Protein 5NFG (pdb70)

Solvent-accessible surface area: 27415 Å² total; per-residue (Å²): 228,79,41,11,30,1,35,7,83,7,68,24,28,146,24,38,16,8,29,5,94,0,3,0,6,53,96,90,31,91,4,24,0,14,2,15,0,28,26,2,9,4,2,0,0,0,42,104,0,109,110,10,106,0,0,88,109,20,67,82,0,44,12,73,90,10,99,61,67,147,53,84,41,78,110,12,71,32,133,48,76,150,23,24,0,50,3,35,7,0,57,2,20,0,45,0,6,67,4,50,0,94,101,2,39,0,0,0,0,46,81,11,31,48,128,77,8,50,163,20,91,25,14,0,7,0,1,1,2,1,53,82,52,2,49,42,128,12,64,2,2,3,37,15,0,55,118,49,52,52,25,58,94,35,13,0,1,3,24,3,10,63,69,82,135,96,183,110,7,4,17,0,1,4,9,10,36,5,8,47,23,21,82,28,92,14,28,73,12,92,23,59,59,99,0,61,2,0,0,122,2,22,22,0,35,28,33,127,143,40,9,47,87,1,62,84,34,4,1,0,12,0,17,4,30,44,20,55,0,9,0,2,60,48,0,2,63,64,1,30,136,55,16,32,20,185,228,53,38,57,28,40,130,27,40,113,105,18,32,55,0,2,0,31,0,42,113,105,85,2,71,0,47,10,147,60,0,12,34,113,87,22,155,56,160,104,20,54,0,28,3,0,1,54,53,77,100,80,144,12,116,71,15,29,7,0,24,0,0,1,4,0,0,4,24,22,3,0,1,0,8,48,54,141,58,63,0,0,0,1,72,23,84,253,130,40,9,32,1,35,8,84,7,68,22,22,152,26,37,18,11,31,5,96,3,5,0,5,51,95,92,33,98,2,12,0,15,4,16,0,29,27,4,11,4,2,0,0,0,44,106,0,108,109,9,105,0,0,90,111,19,68,78,0,49,14,76,91,9,100,61,67,146,54,82,44,76,114,15,72,36,146,45,76,136,22,25,1,48,3,37,7,0,56,1,17,0,59,0,6,94,7,86,0,92,103,2,41,0,0,0,0,46,79,8,17,54,124,72,7,58,174,22,90,22,15,0,8,0,1,2,2,1,52,84,53,2,50,43,127,12,65,2,2,3,36,15,0,54,121,50,52,41,24,58,86,35,11,0,2,3,24,4,9,65,71,78,133,99,181,109,9,3,16,0,2,5,9,5,34,6,6,48,24,18,53,37,91,13,28,70,10,94,22,60,61,97,0,62,2,0,0,118,1,22,23,0,40,7,28,135,135,67,7,44,90,0,70,82,31,4,1,0,15,0,19,7,31,42,23,58,0,6,0,2,60,49,0,2,65,63,2,28,135,44,18,26,28,226,136,50,67,32,36,145,28,44,110,105,19,35,53,0,1,0,33,0,42,113,108,86,2,70,0,47,9,147,62,0,14,38,130,96,67,119,51,0,33,11,0,1,63,45,80,90,66,154,20,114,68,20,48,4,0,21,0,0,2,4,0,0,3,23,20,3,0,1,0,7,48,54,140,58,62,0,0,1,2,79,27,85

Nearest PDB structures (foldseek):
  5nfg-assembly1_A  TM=1.003E+00  e=2.102E-76  Cynara cardunculus
  1g0v-assembly1_A  TM=9.333E-01  e=1.089E-42  Saccharomyces cerevisiae
  5t4s-assembly1_A  TM=9.334E-01  e=1.712E-42  Homo sapiens
  1dp5-assembly1_A  TM=9.310E-01  e=5.303E-42  Saccharomyces cerevisiae
  5sz9-assembly2_B  TM=9.398E-01  e=3.238E-41  Homo sapiens

Structure (mmCIF, N/CA/C/O backbone):
data_5NFG
#
_entry.id   5NFG
#
_cell.length_a   52.580
_cell.length_b   143.130
_cell.length_c   64.710
_cell.angle_alpha   90.00
_cell.angle_beta   107.90
_cell.angle_gamma   90.00
#
_symmetry.space_group_name_H-M   'P 1 21 1'
#
loop_
_entity.id
_entity.type
_entity.pdbx_description
1 polymer Procardosin-B,Procardosin-B
2 branched alpha-D-mannopyranose-(1-2)-[alpha-D-mannopyranose-(1-6)]alpha-D-mannopyranose-(1-3)-beta-D-mannopyranose-(1-4)-2-acetamido-2-deoxy-beta-D-glucopyranose-(1-4)-2-acetamido-2-deoxy-beta-D-glucopyranose
3 branched alpha-D-mannopyranose-(1-6)-beta-D-mannopyranose-(1-4)-2-acetamido-2-deoxy-beta-D-glucopyranose-(1-4)-2-acetamido-2-deoxy-beta-D-glucopyranose
4 water water
#
loop_
_atom_site.group_PDB
_atom_site.id
_atom_site.type_symbol
_atom_site.label_atom_id
_atom_site.label_alt_id
_atom_site.label_comp_id
_atom_site.label_asym_id
_atom_site.label_entity_id
_atom_site.label_seq_id
_atom_site.pdbx_PDB_ins_code
_atom_site.Cartn_x
_atom_site.Cartn_y
_atom_site.Cartn_z
_atom_site.occupancy
_atom_site.B_iso_or_equiv
_atom_site.auth_seq_id
_atom_site.auth_comp_id
_atom_site.auth_asym_id
_atom_site.auth_atom_id
_atom_site.pdbx_PDB_model_num
ATOM 1 N N . ARG A 1 45 ? 7.870 32.465 41.852 1.00 76.92 45 ARG A N 1
ATOM 2 C CA . ARG A 1 45 ? 8.420 32.138 40.535 1.00 82.27 45 ARG A CA 1
ATOM 3 C C . ARG A 1 45 ? 7.752 32.947 39.421 1.00 92.17 45 ARG A C 1
ATOM 4 O O . ARG A 1 45 ? 6.520 32.974 39.299 1.00 88.99 45 ARG A O 1
ATOM 12 N N . ASP A 1 46 ? 8.590 33.593 38.604 1.00 103.08 46 ASP A N 1
ATOM 13 C CA . ASP A 1 46 ? 8.145 34.511 37.552 1.00 106.38 46 ASP A CA 1
ATOM 14 C C . ASP A 1 46 ? 8.880 34.164 36.262 1.00 109.38 46 ASP A C 1
ATOM 15 O O . ASP A 1 46 ? 10.050 34.518 36.083 1.00 107.18 46 ASP A O 1
ATOM 20 N N . SER A 1 47 ? 8.173 33.488 35.369 1.00 111.90 47 SER A N 1
ATOM 21 C CA . SER A 1 47 ? 8.642 33.082 34.055 1.00 97.62 47 SER A CA 1
ATOM 22 C C . SER A 1 47 ? 7.427 32.364 33.495 1.00 83.21 47 SER A C 1
ATOM 23 O O . SER A 1 47 ? 6.624 31.845 34.268 1.00 84.14 47 SER A O 1
ATOM 26 N N . GLY A 1 48 ? 7.257 32.339 32.183 1.00 64.39 48 GLY A N 1
ATOM 27 C CA . GLY A 1 48 ? 8.133 32.995 31.244 1.00 56.95 48 GLY A CA 1
ATOM 28 C C . GLY A 1 48 ? 7.418 32.969 29.914 1.00 46.33 48 GLY A C 1
ATOM 29 O O . GLY A 1 48 ? 8.003 32.585 28.894 1.00 43.22 48 GLY A O 1
ATOM 30 N N . SER A 1 49 ? 6.131 33.338 29.919 1.00 35.58 49 SER A N 1
ATOM 31 C CA . SER A 1 49 ? 5.369 33.221 28.683 1.00 31.32 49 SER A CA 1
ATOM 32 C C . SER A 1 49 ? 5.608 34.415 27.767 1.00 24.30 49 SER A C 1
ATOM 33 O O . SER A 1 49 ? 5.661 34.255 26.539 1.00 28.53 49 SER A O 1
ATOM 36 N N . GLY A 1 50 ? 5.722 35.621 28.332 1.00 26.45 50 GLY A N 1
ATOM 37 C CA . GLY A 1 50 ? 5.867 36.810 27.499 1.00 24.85 50 GLY A CA 1
ATOM 38 C C . GLY A 1 50 ? 4.591 37.391 26.931 1.00 26.51 50 GLY A C 1
ATOM 39 O O . GLY A 1 50 ? 4.667 38.334 26.124 1.00 27.82 50 GLY A O 1
ATOM 40 N N . ILE A 1 51 ? 3.417 36.892 27.350 1.00 18.24 51 ILE A N 1
ATOM 41 C CA . ILE A 1 51 ? 2.131 37.377 26.846 1.00 26.31 51 ILE A CA 1
ATOM 42 C C . ILE A 1 51 ? 1.621 38.575 27.670 1.00 23.16 51 ILE A C 1
ATOM 43 O O . ILE A 1 51 ? 1.684 38.578 28.902 1.00 24.96 51 ILE A O 1
ATOM 48 N N . VAL A 1 52 ? 1.093 39.590 26.994 1.00 23.27 52 VAL A N 1
ATOM 49 C CA . VAL A 1 52 ? 0.395 40.704 27.649 1.00 26.63 52 VAL A CA 1
ATOM 50 C C . VAL A 1 52 ? -0.979 40.858 27.022 1.00 21.67 52 VAL A C 1
ATOM 51 O O . VAL A 1 52 ? -1.090 41.137 25.824 1.00 25.89 52 VAL A O 1
ATOM 55 N N . ALA A 1 53 ? -2.016 40.721 27.832 1.00 18.91 53 ALA A N 1
ATOM 56 C CA . ALA A 1 53 ? -3.371 40.960 27.365 1.00 23.47 53 ALA A CA 1
ATOM 57 C C . ALA A 1 53 ? -3.595 42.465 27.304 1.00 28.98 53 ALA A C 1
ATOM 58 O O . ALA A 1 53 ? -3.231 43.184 28.241 1.00 31.82 53 ALA A O 1
ATOM 60 N N . LEU A 1 54 ? -4.164 42.945 26.199 1.00 22.32 54 LEU A N 1
ATOM 61 C CA . LEU A 1 54 ? -4.359 44.370 25.958 1.00 27.78 54 LEU A CA 1
ATOM 62 C C . LEU A 1 54 ? -5.832 44.763 26.112 1.00 35.30 54 LEU A C 1
ATOM 63 O O . LEU A 1 54 ? -6.735 44.047 25.657 1.00 30.17 54 LEU A O 1
ATOM 68 N N . THR A 1 55 ? -6.075 45.906 26.758 1.00 35.12 55 THR A N 1
ATOM 69 C CA . THR A 1 55 ? -7.420 46.456 26.869 1.00 24.52 55 THR A CA 1
ATOM 70 C C . THR A 1 55 ? -7.614 47.473 25.752 1.00 27.98 55 THR A C 1
ATOM 71 O O . THR A 1 55 ? -6.715 48.271 25.452 1.00 25.66 55 THR A O 1
ATOM 75 N N . ASN A 1 56 ? -8.786 47.435 25.135 1.00 34.84 56 ASN A N 1
ATOM 76 C CA . ASN A 1 56 ? -9.124 48.317 24.028 1.00 34.63 56 ASN A CA 1
ATOM 77 C C . ASN A 1 56 ? -10.119 49.353 24.540 1.00 38.35 56 ASN A C 1
ATOM 78 O O . ASN A 1 56 ? -11.236 49.003 24.941 1.00 40.06 56 ASN A O 1
ATOM 83 N N . ASP A 1 57 ? -9.699 50.619 24.545 1.00 41.63 57 ASP A N 1
ATOM 84 C CA . ASP A 1 57 ? -10.561 51.750 24.897 1.00 45.77 57 ASP A CA 1
ATOM 85 C C . ASP A 1 57 ? -11.030 52.439 23.618 1.00 43.20 57 ASP A C 1
ATOM 86 O O . ASP A 1 57 ? -10.276 53.195 23.002 1.00 38.68 57 ASP A O 1
ATOM 91 N N . ARG A 1 58 ? -12.292 52.183 23.256 1.00 43.43 58 ARG A N 1
ATOM 92 C CA . ARG A 1 58 ? -13.002 52.738 22.089 1.00 52.07 58 ARG A CA 1
ATOM 93 C C . ARG A 1 58 ? -12.126 52.828 20.841 1.00 50.69 58 ARG A C 1
ATOM 94 O O . ARG A 1 58 ? -12.111 53.831 20.127 1.00 56.13 58 ARG A O 1
ATOM 102 N N . ASP A 1 59 ? -11.400 51.745 20.571 1.00 52.44 59 ASP A N 1
ATOM 103 C CA . ASP A 1 59 ? -10.539 51.651 19.396 1.00 53.27 59 ASP A CA 1
ATOM 104 C C . ASP A 1 59 ? -9.476 52.743 19.322 1.00 51.29 59 ASP A C 1
ATOM 105 O O . ASP A 1 59 ? -8.710 52.782 18.354 1.00 47.96 59 ASP A O 1
ATOM 110 N N . THR A 1 60 ? -9.400 53.619 20.333 1.00 43.63 60 THR A N 1
ATOM 111 C CA . THR A 1 60 ? -8.476 54.744 20.292 1.00 40.94 60 THR A CA 1
ATOM 112 C C . THR A 1 60 ? -7.120 54.449 20.937 1.00 47.89 60 THR A C 1
ATOM 113 O O . THR A 1 60 ? -6.129 55.068 20.536 1.00 58.25 60 THR A O 1
ATOM 117 N N . ALA A 1 61 ? -7.041 53.591 21.962 1.00 44.95 61 ALA A N 1
ATOM 118 C CA . ALA A 1 61 ? -5.763 53.289 22.612 1.00 36.93 61 ALA A CA 1
ATOM 119 C C . ALA A 1 61 ? -5.784 51.884 23.204 1.00 32.20 61 ALA A C 1
ATOM 120 O O . ALA A 1 61 ? -6.818 51.414 23.678 1.00 38.13 61 ALA A O 1
ATOM 122 N N . TYR A 1 62 ? -4.633 51.224 23.202 1.00 33.04 62 TYR A N 1
ATOM 123 C CA . TYR A 1 62 ? -4.529 49.859 23.712 1.00 30.88 62 TYR A CA 1
ATOM 124 C C . TYR A 1 62 ? -3.495 49.826 24.815 1.00 30.10 62 TYR A C 1
ATOM 125 O O . TYR A 1 62 ? -2.369 50.287 24.618 1.00 38.91 62 TYR A O 1
ATOM 134 N N . TYR A 1 63 ? -3.851 49.238 25.954 1.00 26.55 63 TYR A N 1
ATOM 135 C CA . TYR A 1 63 ? -2.920 49.224 27.077 1.00 29.32 63 TYR A CA 1
ATOM 136 C C . TYR A 1 63 ? -2.981 47.901 27.839 1.00 25.22 63 TYR A C 1
ATOM 137 O O . TYR A 1 63 ? -3.939 47.134 27.721 1.00 33.04 63 TYR A O 1
ATOM 146 N N . GLY A 1 64 ? -1.903 47.625 28.597 1.00 27.94 64 GLY A N 1
ATOM 147 C CA . GLY A 1 64 ? -1.836 46.457 29.453 1.00 28.24 64 GLY A CA 1
ATOM 148 C C . GLY A 1 64 ? -1.123 46.787 30.753 1.00 32.77 64 GLY A C 1
ATOM 149 O O . GLY A 1 64 ? -0.562 47.869 30.915 1.00 40.46 64 GLY A O 1
ATOM 150 N N A GLU A 1 65 ? -1.144 45.822 31.672 0.50 30.82 65 GLU A N 1
ATOM 151 N N B GLU A 1 65 ? -1.172 45.835 31.682 0.50 30.76 65 GLU A N 1
ATOM 152 C CA A GLU A 1 65 ? -0.556 45.980 32.997 0.50 32.52 65 GLU A CA 1
ATOM 153 C CA B GLU A 1 65 ? -0.546 46.014 32.982 0.50 32.47 65 GLU A CA 1
ATOM 154 C C A GLU A 1 65 ? 0.919 45.598 33.001 0.50 37.05 65 GLU A C 1
ATOM 155 C C B GLU A 1 65 ? 0.932 45.656 32.929 0.50 37.02 65 GLU A C 1
ATOM 156 O O A GLU A 1 65 ? 1.313 44.583 32.418 0.50 40.30 65 GLU A O 1
ATOM 157 O O B GLU A 1 65 ? 1.343 44.721 32.234 0.50 40.80 65 GLU A O 1
ATOM 168 N N . ILE A 1 66 ? 1.732 46.416 33.674 1.00 34.22 66 ILE A N 1
ATOM 169 C CA . ILE A 1 66 ? 3.101 46.059 34.018 1.00 29.58 66 ILE A CA 1
ATOM 170 C C . ILE A 1 66 ? 3.233 46.270 35.524 1.00 34.37 66 ILE A C 1
ATOM 171 O O . ILE A 1 66 ? 2.435 46.978 36.149 1.00 36.28 66 ILE A O 1
ATOM 176 N N . GLY A 1 67 ? 4.234 45.621 36.108 1.00 33.04 67 GLY A N 1
ATOM 177 C CA . GLY A 1 67 ? 4.582 45.799 37.516 1.00 32.67 67 GLY A CA 1
ATOM 178 C C . GLY A 1 67 ? 5.960 46.423 37.661 1.00 33.96 67 GLY A C 1
ATOM 179 O O . GLY A 1 67 ? 6.900 46.033 36.965 1.00 38.49 67 GLY A O 1
ATOM 180 N N . ILE A 1 68 ? 6.085 47.382 38.578 1.00 36.40 68 ILE A N 1
ATOM 181 C CA . ILE A 1 68 ? 7.363 48.029 38.863 1.00 35.21 68 ILE A CA 1
ATOM 182 C C . ILE A 1 68 ? 7.663 47.862 40.343 1.00 37.84 68 ILE A C 1
ATOM 183 O O . ILE A 1 68 ? 6.776 48.057 41.183 1.00 49.35 68 ILE A O 1
ATOM 188 N N . GLY A 1 69 ? 8.907 47.503 40.659 1.00 28.73 69 GLY A N 1
ATOM 189 C CA . GLY A 1 69 ? 9.345 47.379 42.033 1.00 36.69 69 GLY A CA 1
ATOM 190 C C . GLY A 1 69 ? 9.012 46.039 42.674 1.00 41.67 69 GLY A C 1
ATOM 191 O O . GLY A 1 69 ? 8.255 45.222 42.148 1.00 40.63 69 GLY A O 1
ATOM 192 N N . THR A 1 70 ? 9.638 45.798 43.826 1.00 45.24 70 THR A N 1
ATOM 193 C CA . THR A 1 70 ? 9.228 44.692 44.684 1.00 52.42 70 THR A CA 1
ATOM 194 C C . THR A 1 70 ? 8.971 45.228 46.092 1.00 59.49 70 THR A C 1
ATOM 195 O O . THR A 1 70 ? 9.855 45.830 46.711 1.00 64.77 70 THR A O 1
ATOM 199 N N . PRO A 1 71 ? 7.736 45.029 46.591 1.00 55.13 71 PRO A N 1
ATOM 200 C CA . PRO A 1 71 ? 6.657 44.314 45.883 1.00 46.28 71 PRO A CA 1
ATOM 201 C C . PRO A 1 71 ? 6.068 45.143 44.732 1.00 50.49 71 PRO A C 1
ATOM 202 O O . PRO A 1 71 ? 6.116 46.374 44.778 1.00 50.13 71 PRO A O 1
ATOM 206 N N . PRO A 1 72 ? 5.546 44.468 43.712 1.00 49.29 72 PRO A N 1
ATOM 207 C CA . PRO A 1 72 ? 5.212 45.158 42.458 1.00 47.50 72 PRO A CA 1
ATOM 208 C C . PRO A 1 72 ? 4.137 46.230 42.616 1.00 53.77 72 PRO A C 1
ATOM 209 O O . PRO A 1 72 ? 3.175 46.091 43.380 1.00 51.51 72 PRO A O 1
ATOM 213 N N . GLN A 1 73 ? 4.327 47.320 41.883 1.00 54.16 73 GLN A N 1
ATOM 214 C CA . GLN A 1 73 ? 3.354 48.398 41.781 1.00 45.71 73 GLN A CA 1
ATOM 215 C C . GLN A 1 73 ? 2.830 48.408 40.352 1.00 36.64 73 GLN A C 1
ATOM 216 O O . GLN A 1 73 ? 3.607 48.567 39.401 1.00 28.94 73 GLN A O 1
ATOM 222 N N . ASN A 1 74 ? 1.520 48.219 40.220 1.00 33.98 74 ASN A N 1
ATOM 223 C CA . ASN A 1 74 ? 0.877 47.942 38.947 1.00 43.00 74 ASN A CA 1
ATOM 224 C C . ASN A 1 74 ? 0.462 49.235 38.262 1.00 41.76 74 ASN A C 1
ATOM 225 O O . ASN A 1 74 ? -0.071 50.147 38.906 1.00 29.68 74 ASN A O 1
ATOM 230 N N . PHE A 1 75 ? 0.690 49.291 36.945 1.00 36.96 75 PHE A N 1
ATOM 231 C CA . PHE A 1 75 ? 0.351 50.444 36.125 1.00 38.34 75 PHE A CA 1
ATOM 232 C C . PHE A 1 75 ? -0.224 49.982 34.802 1.00 42.69 75 PHE A C 1
ATOM 233 O O . PHE A 1 75 ? 0.255 48.999 34.229 1.00 42.47 75 PHE A O 1
ATOM 241 N N . ALA A 1 76 ? -1.264 50.679 34.332 1.00 31.78 76 ALA A N 1
ATOM 242 C CA . ALA A 1 76 ? -1.721 50.507 32.962 1.00 31.91 76 ALA A CA 1
ATOM 243 C C . ALA A 1 76 ? -0.862 51.356 32.030 1.00 29.39 76 ALA A C 1
ATOM 244 O O . ALA A 1 76 ? -0.707 52.560 32.238 1.00 34.88 76 ALA A O 1
ATOM 246 N N . VAL A 1 77 ? -0.348 50.740 30.981 1.00 26.89 77 VAL A N 1
ATOM 247 C CA . VAL A 1 77 ? 0.690 51.327 30.148 1.00 32.18 77 VAL A CA 1
ATOM 248 C C . VAL A 1 77 ? 0.357 50.999 28.699 1.00 31.83 77 VAL A C 1
ATOM 249 O O . VAL A 1 77 ? -0.013 49.863 28.389 1.00 27.31 77 VAL A O 1
ATOM 253 N N . ILE A 1 78 ? 0.448 51.997 27.822 1.00 31.96 78 ILE A N 1
ATOM 254 C CA . ILE A 1 78 ? 0.367 51.784 26.376 1.00 33.97 78 ILE A CA 1
ATOM 255 C C . ILE A 1 78 ? 1.705 51.241 25.885 1.00 28.92 78 ILE A C 1
ATOM 256 O O . ILE A 1 78 ? 2.766 51.744 26.275 1.00 35.74 78 ILE A O 1
ATOM 261 N N . PHE A 1 79 ? 1.666 50.208 25.044 1.00 34.45 79 PHE A N 1
ATOM 262 C CA . PHE A 1 79 ? 2.874 49.669 24.419 1.00 17.89 79 PHE A CA 1
ATOM 263 C C . PHE A 1 79 ? 3.059 50.342 23.057 1.00 19.45 79 PHE A C 1
ATOM 264 O O . PHE A 1 79 ? 2.251 50.151 22.142 1.00 24.54 79 PHE A O 1
ATOM 272 N N . ASP A 1 80 ? 4.128 51.141 22.928 1.00 22.44 80 ASP A N 1
ATOM 273 C CA . ASP A 1 80 ? 4.276 52.155 21.877 1.00 30.27 80 ASP A CA 1
ATOM 274 C C . ASP A 1 80 ? 5.570 51.937 21.093 1.00 24.60 80 ASP A C 1
ATOM 275 O O . ASP A 1 80 ? 6.662 52.204 21.602 1.00 22.90 80 ASP A O 1
ATOM 280 N N . THR A 1 81 ? 5.457 51.470 19.850 1.00 23.23 81 THR A N 1
ATOM 281 C CA . THR A 1 81 ? 6.644 51.316 19.001 1.00 28.05 81 THR A CA 1
ATOM 282 C C . THR A 1 81 ? 7.157 52.629 18.418 1.00 34.47 81 THR A C 1
ATOM 283 O O . THR A 1 81 ? 8.103 52.599 17.610 1.00 27.15 81 THR A O 1
ATOM 287 N N . GLY A 1 82 ? 6.561 53.769 18.809 1.00 28.46 82 GLY A N 1
ATOM 288 C CA . GLY A 1 82 ? 6.962 55.064 18.288 1.00 30.73 82 GLY A CA 1
ATOM 289 C C . GLY A 1 82 ? 7.920 55.828 19.185 1.00 36.13 82 GLY A C 1
ATOM 290 O O . GLY A 1 82 ? 8.605 56.748 18.727 1.00 40.13 82 GLY A O 1
ATOM 291 N N . SER A 1 83 ? 7.975 55.449 20.466 1.00 36.12 83 SER A N 1
ATOM 292 C CA . SER A 1 83 ? 8.867 56.053 21.450 1.00 38.41 83 SER A CA 1
ATOM 293 C C . SER A 1 83 ? 9.638 54.927 22.122 1.00 33.31 83 SER A C 1
ATOM 294 O O . SER A 1 83 ? 9.316 53.761 21.941 1.00 25.84 83 SER A O 1
ATOM 297 N N . SER A 1 84 ? 10.650 55.281 22.922 1.00 31.04 84 SER A N 1
ATOM 298 C CA . SER A 1 84 ? 11.581 54.299 23.457 1.00 30.04 84 SER A CA 1
ATOM 299 C C . SER A 1 84 ? 11.741 54.291 24.974 1.00 36.35 84 SER A C 1
ATOM 300 O O . SER A 1 84 ? 12.447 53.412 25.488 1.00 33.59 84 SER A O 1
ATOM 303 N N . ASP A 1 85 ? 11.131 55.225 25.704 1.00 38.88 85 ASP A N 1
ATOM 304 C CA . ASP A 1 85 ? 11.230 55.255 27.161 1.00 32.76 85 ASP A CA 1
ATOM 305 C C . ASP A 1 85 ? 10.067 54.520 27.836 1.00 23.12 85 ASP A C 1
ATOM 306 O O . ASP A 1 85 ? 8.965 54.395 27.298 1.00 26.85 85 ASP A O 1
ATOM 311 N N . LEU A 1 86 ? 10.307 54.072 29.053 1.00 22.21 86 LEU A N 1
ATOM 312 C CA . LEU A 1 86 ? 9.218 53.716 29.957 1.00 21.79 86 LEU A CA 1
ATOM 313 C C . LEU A 1 86 ? 8.963 54.856 30.942 1.00 30.50 86 LEU A C 1
ATOM 314 O O . LEU A 1 86 ? 9.896 55.289 31.619 1.00 31.68 86 LEU A O 1
ATOM 319 N N . TRP A 1 87 ? 7.704 55.315 31.064 1.00 30.48 87 TRP A N 1
ATOM 320 C CA . TRP A 1 87 ? 7.396 56.330 32.076 1.00 33.21 87 TRP A CA 1
ATOM 321 C C . TRP A 1 87 ? 6.030 56.107 32.726 1.00 34.65 87 TRP A C 1
ATOM 322 O O . TRP A 1 87 ? 5.075 55.666 32.082 1.00 31.87 87 TRP A O 1
ATOM 333 N N . VAL A 1 88 ? 5.957 56.441 34.012 1.00 33.15 88 VAL A N 1
ATOM 334 C CA . VAL A 1 88 ? 4.738 56.311 34.814 1.00 35.03 88 VAL A CA 1
ATOM 335 C C . VAL A 1 88 ? 4.664 57.466 35.806 1.00 40.01 88 VAL A C 1
ATOM 336 O O . VAL A 1 88 ? 5.667 58.130 36.088 1.00 40.65 88 VAL A O 1
ATOM 340 N N . PRO A 1 89 ? 3.472 57.726 36.346 1.00 36.35 89 PRO A N 1
ATOM 341 C CA . PRO A 1 89 ? 3.346 58.813 37.330 1.00 30.08 89 PRO A CA 1
ATOM 342 C C . PRO A 1 89 ? 4.147 58.509 38.586 1.00 40.10 89 PRO A C 1
ATOM 343 O O . PRO A 1 89 ? 4.199 57.365 39.053 1.00 39.22 89 PRO A O 1
ATOM 347 N N . SER A 1 90 ? 4.729 59.564 39.156 1.00 34.06 90 SER A N 1
ATOM 348 C CA . SER A 1 90 ? 5.578 59.497 40.334 1.00 40.22 90 SER A CA 1
ATOM 349 C C . SER A 1 90 ? 4.856 60.069 41.550 1.00 45.23 90 SER A C 1
ATOM 350 O O . SER A 1 90 ? 4.008 60.954 41.422 1.00 42.87 90 SER A O 1
ATOM 353 N N . THR A 1 91 ? 5.189 59.544 42.738 1.00 44.34 91 THR A N 1
ATOM 354 C CA . THR A 1 91 ? 4.728 60.160 43.978 1.00 48.90 91 THR A CA 1
ATOM 355 C C . THR A 1 91 ? 5.267 61.573 44.141 1.00 47.94 91 THR A C 1
ATOM 356 O O . THR A 1 91 ? 4.756 62.322 44.977 1.00 55.32 91 THR A O 1
ATOM 360 N N . LYS A 1 92 ? 6.305 61.942 43.397 1.00 45.72 92 LYS A N 1
ATOM 361 C CA . LYS A 1 92 ? 6.870 63.281 43.472 1.00 61.07 92 LYS A CA 1
ATOM 362 C C . LYS A 1 92 ? 6.196 64.272 42.519 1.00 73.59 92 LYS A C 1
ATOM 363 O O . LYS A 1 92 ? 6.720 65.375 42.322 1.00 73.55 92 LYS A O 1
ATOM 369 N N . CYS A 1 93 ? 5.049 63.914 41.932 1.00 72.08 93 CYS A N 1
ATOM 370 C CA . CYS A 1 93 ? 4.299 64.799 41.038 1.00 72.13 93 CYS A CA 1
ATOM 371 C C . CYS A 1 93 ? 3.023 65.263 41.742 1.00 74.30 93 CYS A C 1
ATOM 372 O O . CYS A 1 93 ? 2.016 64.548 41.751 1.00 76.94 93 CYS A O 1
ATOM 375 N N . ASP A 1 94 ? 3.055 66.482 42.291 1.00 70.03 94 ASP A N 1
ATOM 376 C CA . ASP A 1 94 ? 1.932 67.053 43.030 1.00 76.44 94 ASP A CA 1
ATOM 377 C C . ASP A 1 94 ? 1.288 68.260 42.356 1.00 78.96 94 ASP A C 1
ATOM 378 O O . ASP A 1 94 ? 0.336 68.826 42.912 1.00 78.37 94 ASP A O 1
ATOM 383 N N . THR A 1 95 ? 1.800 68.706 41.212 1.00 78.39 95 THR A N 1
ATOM 384 C CA . THR A 1 95 ? 1.233 69.868 40.544 1.00 72.49 95 THR A CA 1
ATOM 385 C C . THR A 1 95 ? 0.391 69.510 39.328 1.00 68.98 95 THR A C 1
ATOM 386 O O . THR A 1 95 ? -0.233 70.401 38.750 1.00 70.18 95 THR A O 1
ATOM 390 N N . SER A 1 96 ? 0.371 68.248 38.907 1.00 58.88 96 SER A N 1
ATOM 391 C CA . SER A 1 96 ? -0.398 67.835 37.741 1.00 63.78 96 SER A CA 1
ATOM 392 C C . SER A 1 96 ? -1.539 66.919 38.162 1.00 61.98 96 SER A C 1
ATOM 393 O O . SER A 1 96 ? -1.325 65.954 38.904 1.00 59.13 96 SER A O 1
ATOM 396 N N . LEU A 1 97 ? -2.746 67.210 37.662 1.00 60.61 97 LEU A N 1
ATOM 397 C CA . LEU A 1 97 ? -3.916 66.419 38.034 1.00 58.39 97 LEU A CA 1
ATOM 398 C C . LEU A 1 97 ? -3.766 64.969 37.609 1.00 56.23 97 LEU A C 1
ATOM 399 O O . LEU A 1 97 ? -4.213 64.066 38.319 1.00 59.53 97 LEU A O 1
ATOM 404 N N . ALA A 1 98 ? -3.156 64.730 36.446 1.00 53.40 98 ALA A N 1
ATOM 405 C CA . ALA A 1 98 ? -3.040 63.372 35.930 1.00 49.98 98 ALA A CA 1
ATOM 406 C C . ALA A 1 98 ? -2.273 62.474 36.895 1.00 57.40 98 ALA A C 1
ATOM 407 O O . ALA A 1 98 ? -2.676 61.335 37.151 1.00 56.94 98 ALA A O 1
ATOM 409 N N . CYS A 1 99 ? -1.154 62.963 37.438 1.00 60.78 99 CYS A N 1
ATOM 410 C CA . CYS A 1 99 ? -0.440 62.162 38.423 1.00 63.31 99 CYS A CA 1
ATOM 411 C C . CYS A 1 99 ? -1.264 61.947 39.682 1.00 75.01 99 CYS A C 1
ATOM 412 O O . CYS A 1 99 ? -1.146 60.902 40.328 1.00 91.13 99 CYS A O 1
ATOM 415 N N . VAL A 1 100 ? -2.090 62.920 40.058 1.00 60.55 100 VAL A N 1
ATOM 416 C CA . VAL A 1 100 ? -2.827 62.798 41.310 1.00 59.33 100 VAL A CA 1
ATOM 417 C C . VAL A 1 100 ? -3.979 61.796 41.183 1.00 58.08 100 VAL A C 1
ATOM 418 O O . VAL A 1 100 ? -4.300 61.091 42.145 1.00 61.95 100 VAL A O 1
ATOM 422 N N . ILE A 1 101 ? -4.599 61.697 40.003 1.00 57.52 101 ILE A N 1
ATOM 423 C CA . ILE A 1 101 ? -5.768 60.844 39.795 1.00 59.07 101 ILE A CA 1
ATOM 424 C C . ILE A 1 101 ? -5.398 59.432 39.336 1.00 57.71 101 ILE A C 1
ATOM 425 O O . ILE A 1 101 ? -6.240 58.521 39.401 1.00 60.40 101 ILE A O 1
ATOM 430 N N . HIS A 1 102 ? -4.173 59.212 38.908 1.00 48.30 102 HIS A N 1
ATOM 431 C CA . HIS A 1 102 ? -3.674 57.933 38.438 1.00 43.56 102 HIS A CA 1
ATOM 432 C C . HIS A 1 102 ? -2.794 57.301 39.505 1.00 48.18 102 HIS A C 1
ATOM 433 O O . HIS A 1 102 ? -2.304 57.996 40.399 1.00 55.13 102 HIS A O 1
ATOM 440 N N . PRO A 1 103 ? -2.604 55.975 39.482 1.00 40.25 103 PRO A N 1
ATOM 441 C CA . PRO A 1 103 ? -1.647 55.375 40.419 1.00 42.56 103 PRO A CA 1
ATOM 442 C C . PRO A 1 103 ? -0.257 55.930 40.155 1.00 39.49 103 PRO A C 1
ATOM 443 O O . PRO A 1 103 ? 0.108 56.213 39.013 1.00 40.46 103 PRO A O 1
ATOM 447 N N . ARG A 1 104 ? 0.521 56.076 41.229 1.00 39.58 104 ARG A N 1
ATOM 448 C CA . ARG A 1 104 ? 1.836 56.703 41.183 1.00 44.10 104 ARG A CA 1
ATOM 449 C C . ARG A 1 104 ? 2.880 55.768 41.782 1.00 48.25 104 ARG A C 1
ATOM 450 O O . ARG A 1 104 ? 2.625 55.104 42.788 1.00 52.98 104 ARG A O 1
ATOM 458 N N . TYR A 1 105 ? 4.057 55.734 41.163 1.00 43.06 105 TYR A N 1
ATOM 459 C CA . TYR A 1 105 ? 5.167 54.925 41.656 1.00 40.28 105 TYR A CA 1
ATOM 460 C C . TYR A 1 105 ? 5.789 55.552 42.900 1.00 44.68 105 TYR A C 1
ATOM 461 O O . TYR A 1 105 ? 6.003 56.763 42.958 1.00 50.74 105 TYR A O 1
ATOM 470 N N . ASP A 1 106 ? 6.082 54.725 43.900 1.00 50.78 106 ASP A N 1
ATOM 471 C CA . ASP A 1 106 ? 6.679 55.173 45.158 1.00 52.69 106 ASP A CA 1
ATOM 472 C C . ASP A 1 106 ? 7.988 54.432 45.409 1.00 55.96 106 ASP A C 1
ATOM 473 O O . ASP A 1 106 ? 7.977 53.256 45.792 1.00 59.57 106 ASP A O 1
ATOM 478 N N . SER A 1 107 ? 9.114 55.133 45.239 1.00 52.16 107 SER A N 1
ATOM 479 C CA . SER A 1 107 ? 10.414 54.476 45.354 1.00 47.17 107 SER A CA 1
ATOM 480 C C . SER A 1 107 ? 10.699 54.020 46.784 1.00 46.34 107 SER A C 1
ATOM 481 O O . SER A 1 107 ? 11.373 53.005 46.978 1.00 54.50 107 SER A O 1
ATOM 484 N N . GLY A 1 108 ? 10.200 54.741 47.791 1.00 44.00 108 GLY A N 1
ATOM 485 C CA . GLY A 1 108 ? 10.371 54.324 49.181 1.00 44.36 108 GLY A CA 1
ATOM 486 C C . GLY A 1 108 ? 9.805 52.949 49.517 1.00 51.51 108 GLY A C 1
ATOM 487 O O . GLY A 1 108 ? 10.200 52.356 50.521 1.00 64.77 108 GLY A O 1
ATOM 488 N N . ASP A 1 109 ? 8.875 52.436 48.720 1.00 44.49 109 ASP A N 1
ATOM 489 C CA . ASP A 1 109 ? 8.277 51.137 48.976 1.00 49.38 109 ASP A CA 1
ATOM 490 C C . ASP A 1 109 ? 8.882 50.014 48.148 1.00 53.21 109 ASP A C 1
ATOM 491 O O . ASP A 1 109 ? 8.462 48.864 48.297 1.00 60.14 109 ASP A O 1
ATOM 496 N N . SER A 1 110 ? 9.837 50.301 47.273 1.00 51.25 110 SER A N 1
ATOM 497 C CA . SER A 1 110 ? 10.470 49.260 46.474 1.00 44.66 110 SER A CA 1
ATOM 498 C C . SER A 1 110 ? 11.853 48.967 47.045 1.00 48.41 110 SER A C 1
ATOM 499 O O . SER A 1 110 ? 12.691 49.866 47.164 1.00 40.72 110 SER A O 1
ATOM 502 N N . SER A 1 111 ? 12.093 47.701 47.385 1.00 59.54 111 SER A N 1
ATOM 503 C CA . SER A 1 111 ? 13.398 47.295 47.891 1.00 60.28 111 SER A CA 1
ATOM 504 C C . SER A 1 111 ? 14.453 47.197 46.796 1.00 54.25 111 SER A C 1
ATOM 505 O O . SER A 1 111 ? 15.645 47.294 47.103 1.00 55.52 111 SER A O 1
ATOM 508 N N . THR A 1 112 ? 14.050 47.017 45.535 1.00 47.59 112 THR A N 1
ATOM 509 C CA . THR A 1 112 ? 14.985 47.013 44.416 1.00 49.98 112 THR A CA 1
ATOM 510 C C . THR A 1 112 ? 15.216 48.389 43.785 1.00 52.12 112 THR A C 1
ATOM 511 O O . THR A 1 112 ? 15.873 48.462 42.742 1.00 42.14 112 THR A O 1
ATOM 515 N N . TYR A 1 113 ? 14.683 49.462 44.367 1.00 56.79 113 TYR A N 1
ATOM 516 C CA . TYR A 1 113 ? 14.818 50.794 43.782 1.00 47.66 113 TYR A CA 1
ATOM 517 C C . TYR A 1 113 ? 16.231 51.336 43.940 1.00 41.24 113 TYR A C 1
ATOM 518 O O . TYR A 1 113 ? 16.842 51.234 45.004 1.00 40.40 113 TYR A O 1
ATOM 527 N N . LYS A 1 114 ? 16.748 51.919 42.867 1.00 39.14 114 LYS A N 1
ATOM 528 C CA . LYS A 1 114 ? 18.089 52.495 42.841 1.00 43.03 114 LYS A CA 1
ATOM 529 C C . LYS A 1 114 ? 18.018 53.887 42.214 1.00 47.58 114 LYS A C 1
ATOM 530 O O . LYS A 1 114 ? 17.714 54.031 41.025 1.00 36.53 114 LYS A O 1
ATOM 536 N N . GLY A 1 115 ? 18.277 54.915 43.021 1.00 54.93 115 GLY A N 1
ATOM 537 C CA . GLY A 1 115 ? 18.110 56.274 42.544 1.00 49.30 115 GLY A CA 1
ATOM 538 C C . GLY A 1 115 ? 19.037 56.587 41.387 1.00 49.56 115 GLY A C 1
ATOM 539 O O . GLY A 1 115 ? 20.114 55.994 41.242 1.00 50.83 115 GLY A O 1
ATOM 540 N N . ASN A 1 116 ? 18.579 57.505 40.531 1.00 45.68 116 ASN A N 1
ATOM 541 C CA . ASN A 1 116 ? 19.376 58.054 39.436 1.00 46.94 116 ASN A CA 1
ATOM 542 C C . ASN A 1 116 ? 19.272 59.584 39.434 1.00 44.03 116 ASN A C 1
ATOM 543 O O . ASN A 1 1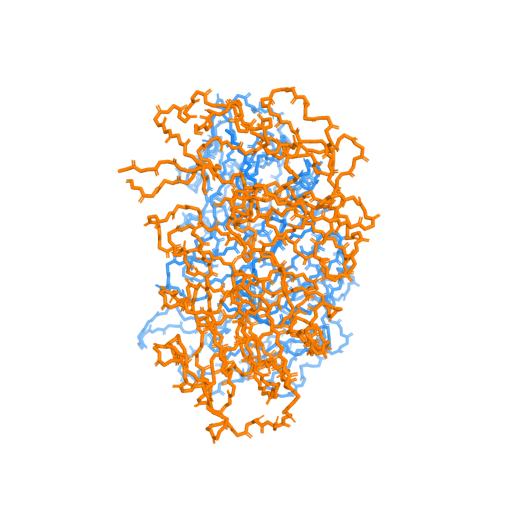16 ? 20.219 60.282 39.811 1.00 42.79 116 ASN A O 1
ATOM 548 N N . GLY A 1 117 ? 18.124 60.113 39.022 1.00 39.46 117 GLY A N 1
ATOM 549 C CA . GLY A 1 117 ? 17.865 61.534 39.115 1.00 47.10 117 GLY A CA 1
ATOM 550 C C . GLY A 1 117 ? 18.121 62.341 37.861 1.00 46.21 117 GLY A C 1
ATOM 551 O O . GLY A 1 117 ? 17.884 63.551 37.873 1.00 49.34 117 GLY A O 1
ATOM 552 N N . THR A 1 118 ? 18.584 61.722 36.780 1.00 48.97 118 THR A N 1
ATOM 553 C CA . THR A 1 118 ? 18.796 62.453 35.535 1.00 49.62 118 THR A CA 1
ATOM 554 C C . THR A 1 118 ? 17.453 62.915 34.980 1.00 51.60 118 THR A C 1
ATOM 555 O O . THR A 1 118 ? 16.555 62.089 34.745 1.00 46.13 118 THR A O 1
ATOM 559 N N . THR A 1 119 ? 17.309 64.232 34.797 1.00 38.62 119 THR A N 1
ATOM 560 C CA . THR A 1 119 ? 16.049 64.798 34.332 1.00 37.88 119 THR A CA 1
ATOM 561 C C . THR A 1 119 ? 15.880 64.590 32.829 1.00 39.14 119 THR A C 1
ATOM 562 O O . THR A 1 119 ? 16.849 64.436 32.076 1.00 37.34 119 THR A O 1
ATOM 566 N N . ALA A 1 120 ? 14.618 64.630 32.398 1.00 44.83 120 ALA A N 1
ATOM 567 C CA . ALA A 1 120 ? 14.215 64.322 31.031 1.00 44.31 120 ALA A CA 1
ATOM 568 C C . ALA A 1 120 ? 12.947 65.098 30.701 1.00 43.56 120 ALA A C 1
ATOM 569 O O . ALA A 1 120 ? 12.187 65.493 31.590 1.00 36.93 120 ALA A O 1
ATOM 571 N N . SER A 1 121 ? 12.713 65.294 29.405 1.00 45.91 121 SER A N 1
ATOM 572 C CA . SER A 1 121 ? 11.578 66.081 28.944 1.00 51.44 121 SER A CA 1
ATOM 573 C C . SER A 1 121 ? 11.110 65.527 27.609 1.00 54.49 121 SER A C 1
ATOM 574 O O . SER A 1 121 ? 11.921 65.365 26.693 1.00 57.60 121 SER A O 1
ATOM 577 N N . ILE A 1 122 ? 9.810 65.254 27.497 1.00 52.34 122 ILE A N 1
ATOM 578 C CA . ILE A 1 122 ? 9.229 64.631 26.311 1.00 48.34 122 ILE A CA 1
ATOM 579 C C . ILE A 1 122 ? 8.000 65.421 25.885 1.00 47.27 122 ILE A C 1
ATOM 580 O O . ILE A 1 122 ? 7.043 65.547 26.656 1.00 43.13 122 ILE A O 1
ATOM 585 N N . GLN A 1 123 ? 7.998 65.896 24.645 1.00 50.88 123 GLN A N 1
ATOM 586 C CA . GLN A 1 123 ? 6.873 66.662 24.125 1.00 56.13 123 GLN A CA 1
ATOM 587 C C . GLN A 1 123 ? 5.743 65.738 23.676 1.00 62.02 123 GLN A C 1
ATOM 588 O O . GLN A 1 123 ? 5.962 64.796 22.901 1.00 51.02 123 GLN A O 1
ATOM 594 N N . TYR A 1 124 ? 4.520 66.048 24.120 1.00 69.93 124 TYR A N 1
ATOM 595 C CA . TYR A 1 124 ? 3.311 65.343 23.688 1.00 73.93 124 TYR A CA 1
ATOM 596 C C . TYR A 1 124 ? 2.337 66.401 23.175 1.00 81.71 124 TYR A C 1
ATOM 597 O O . TYR A 1 124 ? 1.665 67.087 23.952 1.00 79.09 124 TYR A O 1
ATOM 606 N N . GLY A 1 125 ? 2.283 66.526 21.852 1.00 88.68 125 GLY A N 1
ATOM 607 C CA . GLY A 1 125 ? 1.465 67.520 21.198 1.00 94.75 125 GLY A CA 1
ATOM 608 C C . GLY A 1 125 ? 1.961 68.912 21.510 1.00 98.49 125 GLY A C 1
ATOM 609 O O . GLY A 1 125 ? 3.131 69.232 21.275 1.00 97.00 125 GLY A O 1
ATOM 610 N N . THR A 1 126 ? 1.073 69.744 22.057 1.00 103.67 126 THR A N 1
ATOM 611 C CA . THR A 1 126 ? 1.444 71.102 22.438 1.00 106.72 126 THR A CA 1
ATOM 612 C C . THR A 1 126 ? 2.210 71.124 23.757 1.00 103.92 126 THR A C 1
ATOM 613 O O . THR A 1 126 ? 3.152 71.910 23.917 1.00 110.21 126 THR A O 1
ATOM 617 N N . GLY A 1 127 ? 1.823 70.283 24.709 1.00 93.22 127 GLY A N 1
ATOM 618 C CA . GLY A 1 127 ? 2.479 70.230 26.000 1.00 82.84 127 GLY A CA 1
ATOM 619 C C . GLY A 1 127 ? 3.591 69.206 26.050 1.00 70.63 127 GLY A C 1
ATOM 620 O O . GLY A 1 127 ? 4.224 68.888 25.036 1.00 63.33 127 GLY A O 1
ATOM 621 N N . ALA A 1 128 ? 3.793 68.631 27.233 1.00 64.52 128 ALA A N 1
ATOM 622 C CA . ALA A 1 128 ? 4.935 67.752 27.434 1.00 59.16 128 ALA A CA 1
ATOM 623 C C . ALA A 1 128 ? 4.753 66.944 28.714 1.00 54.26 128 ALA A C 1
ATOM 624 O O . ALA A 1 128 ? 3.843 67.186 29.513 1.00 61.47 128 ALA A O 1
ATOM 626 N N . ILE A 1 129 ? 5.645 65.979 28.897 1.00 44.17 129 ILE A N 1
ATOM 627 C CA . ILE A 1 129 ? 5.818 65.312 30.176 1.00 44.92 129 ILE A CA 1
ATOM 628 C C . ILE A 1 129 ? 7.251 65.574 30.612 1.00 46.98 129 ILE A C 1
ATOM 629 O O . ILE A 1 129 ? 8.161 65.677 29.786 1.00 51.07 129 ILE A O 1
ATOM 634 N N . VAL A 1 130 ? 7.443 65.697 31.919 1.00 45.31 130 VAL A N 1
ATOM 635 C CA . VAL A 1 130 ? 8.738 66.008 32.508 1.00 40.86 130 VAL A CA 1
ATOM 636 C C . VAL A 1 130 ? 8.944 65.099 33.712 1.00 38.37 130 VAL A C 1
ATOM 637 O O . VAL A 1 130 ? 7.987 64.785 34.428 1.00 38.60 130 VAL A O 1
ATOM 641 N N . GLY A 1 131 ? 10.183 64.668 33.930 1.00 39.43 131 GLY A N 1
ATOM 642 C CA . GLY A 1 131 ? 10.493 63.887 35.116 1.00 33.79 131 GLY A CA 1
ATOM 643 C C . GLY A 1 131 ? 11.967 63.563 35.213 1.00 37.73 131 GLY A C 1
ATOM 644 O O . GLY A 1 131 ? 12.806 64.229 34.605 1.00 45.61 131 GLY A O 1
ATOM 645 N N . PHE A 1 132 ? 12.280 62.531 35.998 1.00 41.49 132 PHE A N 1
ATOM 646 C CA . PHE A 1 132 ? 13.654 62.114 36.230 1.00 41.57 132 PHE A CA 1
ATOM 647 C C . PHE A 1 132 ? 13.737 60.595 36.164 1.00 44.22 132 PHE A C 1
ATOM 648 O O . PHE A 1 132 ? 12.765 59.883 36.428 1.00 45.63 132 PHE A O 1
ATOM 656 N N . TYR A 1 133 ? 14.933 60.105 35.857 1.00 42.43 133 TYR A N 1
ATOM 657 C CA . TYR A 1 133 ? 15.155 58.678 35.687 1.00 38.72 133 TYR A CA 1
ATOM 658 C C . TYR A 1 133 ? 15.309 57.961 37.023 1.00 48.53 133 TYR A C 1
ATOM 659 O O . TYR A 1 133 ? 15.850 58.502 37.996 1.00 47.85 133 TYR A O 1
ATOM 668 N N . SER A 1 134 ? 14.805 56.726 37.058 1.00 46.41 134 SER A N 1
ATOM 669 C CA . SER A 1 134 ? 15.034 55.795 38.150 1.00 45.47 134 SER A CA 1
ATOM 670 C C . SER A 1 134 ? 15.299 54.403 37.581 1.00 42.10 134 SER A C 1
ATOM 671 O O . SER A 1 134 ? 15.096 54.128 36.394 1.00 29.40 134 SER A O 1
ATOM 674 N N . GLN A 1 135 ? 15.737 53.513 38.453 1.00 37.45 135 GLN A N 1
ATOM 675 C CA . GLN A 1 135 ? 15.951 52.125 38.095 1.00 38.24 135 GLN A CA 1
ATOM 676 C C . GLN A 1 135 ? 15.183 51.241 39.063 1.00 41.20 135 GLN A C 1
ATOM 677 O O . GLN A 1 135 ? 15.155 51.509 40.269 1.00 40.17 135 GLN A O 1
ATOM 683 N N . ASP A 1 136 ? 14.559 50.190 38.530 1.00 49.85 136 ASP A N 1
ATOM 684 C CA . ASP A 1 136 ? 13.855 49.189 39.329 1.00 46.38 136 ASP A CA 1
ATOM 685 C C . ASP A 1 136 ? 13.595 47.972 38.435 1.00 46.38 136 ASP A C 1
ATOM 686 O O . ASP A 1 136 ? 13.967 47.946 37.254 1.00 42.56 136 ASP A O 1
ATOM 691 N N . SER A 1 137 ? 12.947 46.958 39.015 1.00 36.53 137 SER A N 1
ATOM 692 C CA . SER A 1 137 ? 12.559 45.757 38.295 1.00 27.68 137 SER A CA 1
ATOM 693 C C . SER A 1 137 ? 11.225 45.999 37.630 1.00 26.09 137 SER A C 1
ATOM 694 O O . SER A 1 137 ? 10.337 46.613 38.219 1.00 35.03 137 SER A O 1
ATOM 697 N N . VAL A 1 138 ? 11.067 45.490 36.417 1.00 24.78 138 VAL A N 1
ATOM 698 C CA . VAL A 1 138 ? 9.805 45.617 35.701 1.00 32.02 138 VAL A CA 1
ATOM 699 C C . VAL A 1 138 ? 9.340 44.231 35.246 1.00 37.20 138 VAL A C 1
ATOM 700 O O . VAL A 1 138 ? 10.111 43.482 34.634 1.00 37.32 138 VAL A O 1
ATOM 704 N N . GLU A 1 139 ? 8.078 43.893 35.548 1.00 39.76 139 GLU A N 1
ATOM 705 C CA . GLU A 1 139 ? 7.470 42.629 35.135 1.00 43.26 139 GLU A CA 1
ATOM 706 C C . GLU A 1 139 ? 6.480 42.924 34.018 1.00 39.18 139 GLU A C 1
ATOM 707 O O . GLU A 1 139 ? 5.423 43.511 34.267 1.00 39.76 139 GLU A 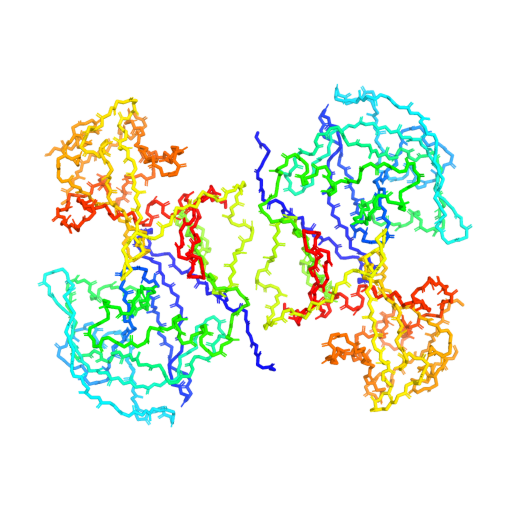O 1
ATOM 713 N N . VAL A 1 140 ? 6.821 42.504 32.797 1.00 24.24 140 VAL A N 1
ATOM 714 C CA . VAL A 1 140 ? 5.942 42.578 31.637 1.00 24.45 140 VAL A CA 1
ATOM 715 C C . VAL A 1 140 ? 5.793 41.165 31.080 1.00 31.13 140 VAL A C 1
ATOM 716 O O . VAL A 1 140 ? 6.798 40.483 30.848 1.00 34.59 140 VAL A O 1
ATOM 720 N N . GLY A 1 141 ? 4.549 40.727 30.873 1.00 28.76 141 GLY A N 1
ATOM 721 C CA . GLY A 1 141 ? 4.292 39.371 30.385 1.00 39.05 141 GLY A CA 1
ATOM 722 C C . GLY A 1 141 ? 4.867 38.271 31.259 1.00 35.83 141 GLY A C 1
ATOM 723 O O . GLY A 1 141 ? 5.256 37.215 30.750 1.00 29.31 141 GLY A O 1
ATOM 724 N N . ASP A 1 142 ? 4.942 38.502 32.567 1.00 36.11 142 ASP A N 1
ATOM 725 C CA . ASP A 1 142 ? 5.593 37.615 33.530 1.00 30.67 142 ASP A CA 1
ATOM 726 C C . ASP A 1 142 ? 7.076 37.401 33.247 1.00 34.18 142 ASP A C 1
ATOM 727 O O . ASP A 1 142 ? 7.669 36.448 33.757 1.00 46.46 142 ASP A O 1
ATOM 732 N N . LEU A 1 143 ? 7.702 38.299 32.492 1.00 34.03 143 LEU A N 1
ATOM 733 C CA . LEU A 1 143 ? 9.154 38.388 32.400 1.00 28.53 143 LEU A CA 1
ATOM 734 C C . LEU A 1 143 ? 9.623 39.488 33.347 1.00 34.29 143 LEU A C 1
ATOM 735 O O . LEU A 1 143 ? 9.191 40.644 33.221 1.00 40.43 143 LEU A O 1
ATOM 740 N N . VAL A 1 144 ? 10.479 39.132 34.303 1.00 33.74 144 VAL A N 1
ATOM 741 C CA . VAL A 1 144 ? 11.027 40.097 35.256 1.00 38.88 144 VAL A CA 1
ATOM 742 C C . VAL A 1 144 ? 12.320 40.655 34.668 1.00 42.33 144 VAL A C 1
ATOM 743 O O . VAL A 1 144 ? 13.382 40.012 34.698 1.00 32.53 144 VAL A O 1
ATOM 747 N N . VAL A 1 145 ? 12.228 41.881 34.165 1.00 37.94 145 VAL A N 1
ATOM 748 C CA . VAL A 1 145 ? 13.334 42.557 33.505 1.00 32.84 145 VAL A CA 1
ATOM 749 C C . VAL A 1 145 ? 14.088 43.316 34.594 1.00 39.53 145 VAL A C 1
ATOM 750 O O . VAL A 1 145 ? 13.569 44.279 35.169 1.00 46.81 145 VAL A O 1
ATOM 754 N N . GLU A 1 146 ? 15.292 42.853 34.920 1.00 34.78 146 GLU A N 1
ATOM 755 C CA . GLU A 1 146 ? 16.014 43.446 36.034 1.00 38.83 146 GLU A CA 1
ATOM 756 C C . GLU A 1 146 ? 16.652 44.768 35.624 1.00 32.73 146 GLU A C 1
ATOM 757 O O . GLU A 1 146 ? 16.933 45.014 34.444 1.00 29.19 146 GLU A O 1
ATOM 763 N N . HIS A 1 147 ? 16.925 45.594 36.641 1.00 33.06 147 HIS A N 1
ATOM 764 C CA . HIS A 1 147 ? 17.542 46.920 36.539 1.00 30.46 147 HIS A CA 1
ATOM 765 C C . HIS A 1 147 ? 17.108 47.725 35.314 1.00 31.89 147 HIS A C 1
ATOM 766 O O . HIS A 1 147 ? 17.921 48.021 34.435 1.00 35.15 147 HIS A O 1
ATOM 773 N N . GLN A 1 148 ? 15.840 48.111 35.249 1.00 31.30 148 GLN A N 1
ATOM 774 C CA . GLN A 1 148 ? 15.329 48.854 34.111 1.00 32.06 148 GLN A CA 1
ATOM 775 C C . GLN A 1 148 ? 15.302 50.343 34.458 1.00 33.34 148 GLN A C 1
ATOM 776 O O . GLN A 1 148 ? 14.808 50.733 35.520 1.00 27.20 148 GLN A O 1
ATOM 782 N N . ASP A 1 149 ? 15.880 51.159 33.587 1.00 30.97 149 ASP A N 1
ATOM 783 C CA . ASP A 1 149 ? 15.765 52.605 33.723 1.00 33.16 149 ASP A CA 1
ATOM 784 C C . ASP A 1 149 ? 14.430 53.051 33.155 1.00 32.66 149 ASP A C 1
ATOM 785 O O . ASP A 1 149 ? 14.014 52.593 32.082 1.00 25.81 149 ASP A O 1
ATOM 790 N N . PHE A 1 150 ? 13.749 53.920 33.889 1.00 26.39 150 PHE A N 1
ATOM 791 C CA . PHE A 1 150 ? 12.467 54.444 33.456 1.00 25.50 150 PHE A CA 1
ATOM 792 C C . PHE A 1 150 ? 12.308 55.846 34.061 1.00 27.14 150 PHE A C 1
ATOM 793 O O . PHE A 1 150 ? 13.054 56.245 34.952 1.00 27.94 150 PHE A O 1
ATOM 801 N N . ILE A 1 151 ? 11.330 56.593 33.572 1.00 29.54 151 ILE A N 1
ATOM 802 C CA . ILE A 1 151 ? 11.113 57.971 33.999 1.00 34.10 151 ILE A CA 1
ATOM 803 C C . ILE A 1 151 ? 9.964 57.988 34.998 1.00 31.87 151 ILE A C 1
ATOM 804 O O . ILE A 1 151 ? 8.908 57.390 34.746 1.00 33.19 151 ILE A O 1
ATOM 809 N N . GLU A 1 152 ? 10.214 58.594 36.162 1.00 33.18 152 GLU A N 1
ATOM 810 C CA . GLU A 1 152 ? 9.182 59.032 37.100 1.00 38.17 152 GLU A CA 1
ATOM 811 C C . GLU A 1 152 ? 8.767 60.441 36.682 1.00 41.81 152 GLU A C 1
ATOM 812 O O . GLU A 1 152 ? 9.617 61.336 36.641 1.00 31.77 152 GLU A O 1
ATOM 818 N N . THR A 1 153 ? 7.488 60.645 36.345 1.00 34.78 153 THR A N 1
ATOM 819 C CA . THR A 1 153 ? 7.083 61.941 35.807 1.00 42.00 153 THR A CA 1
ATOM 820 C C . THR A 1 153 ? 6.794 62.928 36.926 1.00 47.01 153 THR A C 1
ATOM 821 O O . THR A 1 153 ? 6.123 62.602 37.910 1.00 49.55 153 THR A O 1
ATOM 825 N N . THR A 1 154 ? 7.278 64.150 36.739 1.00 51.15 154 THR A N 1
ATOM 826 C CA . THR A 1 154 ? 7.040 65.267 37.641 1.00 53.99 154 THR A CA 1
ATOM 827 C C . THR A 1 154 ? 5.877 66.145 37.197 1.00 54.49 154 THR A C 1
ATOM 828 O O . THR A 1 154 ? 5.194 66.728 38.047 1.00 56.79 154 THR A O 1
ATOM 832 N N . GLU A 1 155 ? 5.625 66.239 35.888 1.00 47.75 155 GLU A N 1
ATOM 833 C CA . GLU A 1 155 ? 4.540 67.047 35.350 1.00 48.96 155 GLU A CA 1
ATOM 834 C C . GLU A 1 155 ? 3.992 66.365 34.105 1.00 42.76 155 GLU A C 1
ATOM 835 O O . GLU A 1 155 ? 4.750 65.771 33.334 1.00 39.09 155 GLU A O 1
ATOM 841 N N . GLU A 1 156 ? 2.677 66.446 33.915 1.00 45.16 156 GLU A N 1
ATOM 842 C CA . GLU A 1 156 ? 2.029 65.853 32.753 1.00 42.72 156 GLU A CA 1
ATOM 843 C C . GLU A 1 156 ? 0.990 66.817 32.200 1.00 50.95 156 GLU A C 1
ATOM 844 O O . GLU A 1 156 ? 0.248 67.438 32.962 1.00 56.06 156 GLU A O 1
ATOM 850 N N . ASP A 1 157 ? 0.926 66.925 30.878 1.00 54.04 157 ASP A N 1
ATOM 851 C CA . ASP A 1 157 ? -0.088 67.747 30.229 1.00 64.14 157 ASP A CA 1
ATOM 852 C C . ASP A 1 157 ? -1.473 67.150 30.460 1.00 61.36 157 ASP A C 1
ATOM 853 O O . ASP A 1 157 ? -1.808 66.101 29.895 1.00 57.65 157 ASP A O 1
ATOM 858 N N . ASP A 1 158 ? -2.301 67.858 31.238 1.00 67.87 158 ASP A N 1
ATOM 859 C CA . ASP A 1 158 ? -3.612 67.358 31.642 1.00 71.18 158 ASP A CA 1
ATOM 860 C C . ASP A 1 158 ? -4.599 67.284 30.487 1.00 78.99 158 ASP A C 1
ATOM 861 O O . ASP A 1 158 ? -5.617 66.599 30.607 1.00 89.33 158 ASP A O 1
ATOM 866 N N . THR A 1 159 ? -4.339 67.976 29.379 1.00 75.14 159 THR A N 1
ATOM 867 C CA . THR A 1 159 ? -5.268 67.918 28.256 1.00 70.74 159 THR A CA 1
ATOM 868 C C . THR A 1 159 ? -5.255 66.548 27.579 1.00 66.17 159 THR A C 1
ATOM 869 O O . THR A 1 159 ? -6.293 66.089 27.087 1.00 63.86 159 THR A O 1
ATOM 873 N N . VAL A 1 160 ? -4.104 65.884 27.532 1.00 62.07 160 VAL A N 1
ATOM 874 C CA . VAL A 1 160 ? -4.042 64.562 26.918 1.00 68.05 160 VAL A CA 1
ATOM 875 C C . VAL A 1 160 ? -4.262 63.444 27.935 1.00 70.46 160 VAL A C 1
ATOM 876 O O . VAL A 1 160 ? -4.894 62.430 27.623 1.00 72.70 160 VAL A O 1
ATOM 880 N N . PHE A 1 161 ? -3.779 63.605 29.167 1.00 66.38 161 PHE A N 1
ATOM 881 C CA . PHE A 1 161 ? -3.627 62.479 30.078 1.00 57.26 161 PHE A CA 1
ATOM 882 C C . PHE A 1 161 ? -4.590 62.482 31.254 1.00 63.54 161 PHE A C 1
ATOM 883 O O . PHE A 1 161 ? -4.551 61.549 32.060 1.00 67.93 161 PHE A O 1
ATOM 891 N N . LEU A 1 162 ? -5.454 63.486 31.386 1.00 69.43 162 LEU A N 1
ATOM 892 C CA . LEU A 1 162 ? -6.322 63.530 32.559 1.00 74.73 162 LEU A CA 1
ATOM 893 C C . LEU A 1 162 ? -7.361 62.420 32.509 1.00 78.57 162 LEU A C 1
ATOM 894 O O . LEU A 1 162 ? -7.515 61.655 33.469 1.00 82.47 162 LEU A O 1
ATOM 899 N N . LYS A 1 163 ? -8.070 62.305 31.390 1.00 72.35 163 LYS A N 1
ATOM 900 C CA . LYS A 1 163 ? -9.115 61.310 31.228 1.00 64.91 163 LYS A CA 1
ATOM 901 C C . LYS A 1 163 ? -8.623 60.025 30.578 1.00 61.79 163 LYS A C 1
ATOM 902 O O . LYS A 1 163 ? -9.448 59.224 30.133 1.00 63.56 163 LYS A O 1
ATOM 908 N N . SER A 1 164 ? -7.309 59.827 30.475 1.00 62.73 164 SER A N 1
ATOM 909 C CA . SER A 1 164 ? -6.787 58.578 29.935 1.00 60.03 164 SER A CA 1
ATOM 910 C C . SER A 1 164 ? -7.124 57.417 30.861 1.00 53.43 164 SER A C 1
ATOM 911 O O . SER A 1 164 ? -7.089 57.550 32.085 1.00 55.65 164 SER A O 1
ATOM 914 N N . GLU A 1 165 ? -7.478 56.276 30.269 1.00 51.41 165 GLU A N 1
ATOM 915 C CA . GLU A 1 165 ? -7.616 55.049 31.051 1.00 53.23 165 GLU A CA 1
ATOM 916 C C . GLU A 1 165 ? -6.253 54.472 31.413 1.00 48.44 165 GLU A C 1
ATOM 917 O O . GLU A 1 165 ? -6.114 53.796 32.436 1.00 52.25 165 GLU A O 1
ATOM 923 N N . PHE A 1 166 ? -5.253 54.695 30.571 1.00 44.91 166 PHE A N 1
ATOM 924 C CA . PHE A 1 166 ? -3.896 54.272 30.851 1.00 39.42 166 PHE A CA 1
ATOM 925 C C . PHE A 1 166 ? -3.209 55.308 31.736 1.00 37.38 166 PHE A C 1
ATOM 926 O O . PHE A 1 166 ? -3.658 56.451 31.865 1.00 30.80 166 PHE A O 1
ATOM 934 N N . ASP A 1 167 ? -2.164 54.852 32.421 1.00 39.07 167 ASP A N 1
ATOM 935 C CA . ASP A 1 167 ? -1.334 55.658 33.307 1.00 30.48 167 ASP A CA 1
ATOM 936 C C . ASP A 1 167 ? 0.012 56.020 32.701 1.00 30.68 167 ASP A C 1
ATOM 937 O O . ASP A 1 167 ? 0.582 57.051 33.058 1.00 30.70 167 ASP A O 1
ATOM 942 N N . GLY A 1 168 ? 0.569 55.170 31.839 1.00 36.01 168 GLY A N 1
ATOM 943 C CA . GLY A 1 168 ? 1.905 55.420 31.343 1.00 26.79 168 GLY A CA 1
ATOM 944 C C . GLY A 1 168 ? 2.106 54.904 29.939 1.00 27.11 168 GLY A C 1
ATOM 945 O O . GLY A 1 168 ? 1.124 54.564 29.280 1.00 22.18 168 GLY A O 1
ATOM 946 N N . ILE A 1 169 ? 3.365 54.909 29.469 1.00 30.02 169 ILE A N 1
ATOM 947 C CA . ILE A 1 169 ? 3.768 54.438 28.145 1.00 32.71 169 ILE A CA 1
ATOM 948 C C . ILE A 1 169 ? 5.040 53.635 28.322 1.00 35.55 169 ILE A C 1
ATOM 949 O O . ILE A 1 169 ? 5.964 54.083 29.012 1.00 28.35 169 ILE A O 1
ATOM 954 N N . LEU A 1 170 ? 5.085 52.451 27.689 1.00 29.39 170 LEU A N 1
ATOM 955 C CA . LEU A 1 170 ? 6.256 51.587 27.639 1.00 19.19 170 LEU A CA 1
ATOM 956 C C . LEU A 1 170 ? 6.744 51.647 26.200 1.00 27.00 170 LEU A C 1
ATOM 957 O O . LEU A 1 170 ? 6.067 51.166 25.290 1.00 35.77 170 LEU A O 1
ATOM 962 N N . GLY A 1 171 ? 7.874 52.311 25.979 1.00 26.27 171 GLY A N 1
ATOM 963 C CA . GLY A 1 171 ? 8.361 52.523 24.629 1.00 28.64 171 GLY A CA 1
ATOM 964 C C . GLY A 1 171 ? 9.053 51.286 24.086 1.00 24.06 171 GLY A C 1
ATOM 965 O O . GLY A 1 171 ? 9.917 50.700 24.748 1.00 23.94 171 GLY A O 1
ATOM 966 N N . LEU A 1 172 ? 8.696 50.904 22.864 1.00 23.95 172 LEU A N 1
ATOM 967 C CA . LEU A 1 172 ? 9.262 49.729 22.214 1.00 29.95 172 LEU A CA 1
ATOM 968 C C . LEU A 1 172 ? 10.112 50.087 21.001 1.00 26.36 172 LEU A C 1
ATOM 969 O O . LEU A 1 172 ? 10.503 49.196 20.240 1.00 20.54 172 LEU A O 1
ATOM 974 N N . GLY A 1 173 ? 10.426 51.365 20.807 1.00 22.39 173 GLY A N 1
ATOM 975 C CA . GLY A 1 173 ? 11.370 51.758 19.783 1.00 22.66 173 GLY A CA 1
ATOM 976 C C . GLY A 1 173 ? 12.820 51.600 20.222 1.00 23.48 173 GLY A C 1
ATOM 977 O O . GLY A 1 173 ? 13.134 51.117 21.307 1.00 34.29 173 GLY A O 1
ATOM 978 N N . PHE A 1 174 ? 13.717 52.067 19.362 1.00 25.01 174 PHE A N 1
ATOM 979 C CA . PHE A 1 174 ? 15.155 51.905 19.535 1.00 31.40 174 PHE A CA 1
ATOM 980 C C . PHE A 1 174 ? 15.723 52.949 20.500 1.00 34.64 174 PHE A C 1
ATOM 981 O O . PHE A 1 174 ? 15.079 53.940 20.847 1.00 34.59 174 PHE A O 1
ATOM 989 N N . GLN A 1 175 ? 16.958 52.705 20.941 1.00 35.38 175 GLN A N 1
ATOM 990 C CA . GLN A 1 175 ? 17.561 53.483 22.025 1.00 39.99 175 GLN A CA 1
ATOM 991 C C . GLN A 1 175 ? 17.904 54.921 21.600 1.00 39.94 175 GLN A C 1
ATOM 992 O O . GLN A 1 175 ? 17.877 55.850 22.428 1.00 31.59 175 GLN A O 1
ATOM 998 N N . GLU A 1 176 ? 18.221 55.114 20.316 1.00 32.90 176 GLU A N 1
ATOM 999 C CA . GLU A 1 176 ? 18.642 56.411 19.804 1.00 33.53 176 GLU A CA 1
ATOM 1000 C C . GLU A 1 176 ? 17.629 57.507 20.098 1.00 40.46 176 GLU A C 1
ATOM 1001 O O . GLU A 1 176 ? 18.016 58.661 20.309 1.00 50.77 176 GLU A O 1
ATOM 1007 N N . ILE A 1 177 ? 16.340 57.182 20.115 1.00 41.51 177 ILE A N 1
ATOM 1008 C CA . ILE A 1 177 ? 15.293 58.174 20.350 1.00 45.28 177 ILE A CA 1
ATOM 1009 C C . ILE A 1 177 ? 14.751 58.115 21.786 1.00 44.87 177 ILE A C 1
ATOM 1010 O O . ILE A 1 177 ? 13.640 58.570 22.040 1.00 46.48 177 ILE A O 1
ATOM 1015 N N . SER A 1 178 ? 15.513 57.559 22.732 1.00 37.41 178 SER A N 1
ATOM 1016 C CA . SER A 1 178 ? 15.175 57.721 24.147 1.00 41.52 178 SER A CA 1
ATOM 1017 C C . SER A 1 178 ? 15.718 59.035 24.715 1.00 41.66 178 SER A C 1
ATOM 1018 O O . SER A 1 178 ? 16.865 59.418 24.452 1.00 36.92 178 SER A O 1
ATOM 1021 N N . ALA A 1 179 ? 14.897 59.703 25.533 1.00 38.27 179 ALA A N 1
ATOM 1022 C CA . ALA A 1 179 ? 15.260 61.012 26.082 1.00 44.75 179 ALA A CA 1
ATOM 1023 C C . ALA A 1 179 ? 16.693 61.028 26.614 1.00 42.65 179 ALA A C 1
ATOM 1024 O O . ALA A 1 179 ? 17.541 61.769 26.118 1.00 41.35 179 ALA A O 1
ATOM 1026 N N . GLY A 1 180 ? 16.984 60.194 27.609 1.00 40.25 180 GLY A N 1
ATOM 1027 C CA . GLY A 1 180 ? 18.336 60.048 28.110 1.00 37.88 180 GLY A CA 1
ATOM 1028 C C . GLY A 1 180 ? 19.155 58.911 27.515 1.00 37.62 180 GLY A C 1
ATOM 1029 O O . GLY A 1 180 ? 20.143 58.478 28.114 1.00 40.57 180 GLY A O 1
ATOM 1030 N N . LYS A 1 181 ? 18.772 58.430 26.334 1.00 41.69 181 LYS A N 1
ATOM 1031 C CA . LYS A 1 181 ? 19.399 57.249 25.730 1.00 38.60 181 LYS A CA 1
ATOM 1032 C C . LYS A 1 181 ? 19.387 56.057 26.689 1.00 38.76 181 LYS A C 1
ATOM 1033 O O . LYS A 1 181 ? 20.342 55.277 26.763 1.00 32.56 181 LYS A O 1
ATOM 1039 N N . ALA A 1 182 ? 18.298 55.915 27.437 1.00 36.84 182 ALA A N 1
ATOM 1040 C CA . ALA A 1 182 ? 18.148 54.764 28.325 1.00 39.79 182 ALA A CA 1
ATOM 1041 C C . ALA A 1 182 ? 18.020 53.472 27.512 1.00 28.35 182 ALA A C 1
ATOM 1042 O O . ALA A 1 182 ? 17.488 53.468 26.400 1.00 27.69 182 ALA A O 1
ATOM 1044 N N . VAL A 1 183 ? 18.548 52.377 28.065 1.00 28.80 183 VAL A N 1
ATOM 1045 C CA . VAL A 1 183 ? 18.385 51.055 27.444 1.00 31.43 183 VAL A CA 1
ATOM 1046 C C . VAL A 1 183 ? 16.911 50.682 27.535 1.00 25.76 183 VAL A C 1
ATOM 1047 O O . VAL A 1 183 ? 16.356 50.589 28.642 1.00 29.25 183 VAL A O 1
ATOM 1051 N N . PRO A 1 184 ? 16.224 50.518 26.415 1.00 24.85 184 PRO A N 1
ATOM 1052 C CA . PRO A 1 184 ? 14.785 50.233 26.467 1.00 23.24 184 PRO A CA 1
ATOM 1053 C C . PRO A 1 184 ? 14.490 48.835 27.029 1.00 38.25 184 PRO A C 1
ATOM 1054 O O . PRO A 1 184 ? 15.350 47.952 27.084 1.00 32.94 184 PRO A O 1
ATOM 1058 N N . VAL A 1 185 ? 13.236 48.660 27.463 1.00 35.25 185 VAL A N 1
ATOM 1059 C CA . VAL A 1 185 ? 12.788 47.418 28.098 1.00 34.03 185 VAL A CA 1
ATOM 1060 C C . VAL A 1 185 ? 13.109 46.217 27.217 1.00 32.37 185 VAL A C 1
ATOM 1061 O O . VAL A 1 185 ? 13.752 45.255 27.654 1.00 31.14 185 VAL A O 1
ATOM 1065 N N . TRP A 1 186 ? 12.710 46.290 25.946 1.00 29.76 186 TRP A N 1
ATOM 1066 C CA . TRP A 1 186 ? 12.932 45.186 25.019 1.00 26.69 186 TRP A CA 1
ATOM 1067 C C . TRP A 1 186 ? 14.413 44.832 24.890 1.00 30.46 186 TRP A C 1
ATOM 1068 O O . TRP A 1 186 ? 14.759 43.651 24.746 1.00 38.55 186 TRP A O 1
ATOM 1079 N N . TYR A 1 187 ? 15.303 45.825 24.907 1.00 35.48 187 TYR A N 1
ATOM 1080 C CA . TYR A 1 187 ? 16.725 45.490 24.820 1.00 37.13 187 TYR A CA 1
ATOM 1081 C C . TYR A 1 187 ? 17.163 44.718 26.047 1.00 31.65 187 TYR A C 1
ATOM 1082 O O . TYR A 1 187 ? 17.987 43.809 25.950 1.00 26.06 187 TYR A O 1
ATOM 1091 N N . ASN A 1 188 ? 16.683 45.131 27.225 1.00 30.82 188 ASN A N 1
ATOM 1092 C CA . ASN A 1 188 ? 17.038 44.425 28.445 1.00 27.23 188 ASN A CA 1
ATOM 1093 C C . ASN A 1 188 ? 16.492 43.002 28.431 1.00 31.33 188 ASN A C 1
ATOM 1094 O O . ASN A 1 188 ? 17.169 42.068 28.872 1.00 31.24 188 ASN A O 1
ATOM 1099 N N . MET A 1 189 ? 15.266 42.832 27.930 1.00 23.19 189 MET A N 1
ATOM 1100 C CA . MET A 1 189 ? 14.664 41.527 27.742 1.00 28.23 189 MET A CA 1
ATOM 1101 C C . MET A 1 189 ? 15.582 40.619 26.932 1.00 37.45 189 MET A C 1
ATOM 1102 O O . MET A 1 189 ? 15.953 39.525 27.372 1.00 39.81 189 MET A O 1
ATOM 1107 N N . VAL A 1 190 ? 15.965 41.078 25.740 1.00 36.74 190 VAL A N 1
ATOM 1108 C CA . VAL A 1 190 ? 16.909 40.350 24.898 1.00 35.69 190 VAL A CA 1
ATOM 1109 C C . VAL A 1 190 ? 18.211 40.079 25.652 1.00 35.36 190 VAL A C 1
ATOM 1110 O O . VAL A 1 190 ? 18.743 38.960 25.625 1.00 28.33 190 VAL A O 1
ATOM 1114 N N . ASN A 1 191 ? 18.715 41.083 26.378 1.00 32.19 191 ASN A N 1
ATOM 1115 C CA . ASN A 1 191 ? 20.020 40.964 27.034 1.00 38.54 191 ASN A CA 1
ATOM 1116 C C . ASN A 1 191 ? 20.007 39.981 28.210 1.00 39.65 191 ASN A C 1
ATOM 1117 O O . ASN A 1 191 ? 21.040 39.366 28.524 1.00 33.42 191 ASN A O 1
ATOM 1122 N N . GLN A 1 192 ? 18.880 39.872 28.904 1.00 31.59 192 GLN A N 1
ATOM 1123 C CA . GLN A 1 192 ? 18.738 38.971 30.030 1.00 32.31 192 GLN A CA 1
ATOM 1124 C C . GLN A 1 192 ? 18.278 37.584 29.598 1.00 34.33 192 GLN A C 1
ATOM 1125 O O . GLN A 1 192 ? 18.159 36.696 30.444 1.00 43.77 192 GLN A O 1
ATOM 1131 N N . GLY A 1 193 ? 18.084 37.370 28.299 1.00 35.38 193 GLY A N 1
ATOM 1132 C CA . GLY A 1 193 ? 17.717 36.064 27.789 1.00 42.82 193 GLY A CA 1
ATOM 1133 C C . GLY A 1 193 ? 16.308 35.636 28.135 1.00 46.52 193 GLY A C 1
ATOM 1134 O O . GLY A 1 193 ? 16.050 34.436 28.304 1.00 51.54 193 GLY A O 1
ATOM 1135 N N . LEU A 1 194 ? 15.382 36.580 28.233 1.00 39.54 194 LEU A N 1
ATOM 1136 C CA . LEU A 1 194 ? 14.033 36.263 28.670 1.00 35.06 194 LEU A CA 1
ATOM 1137 C C . LEU A 1 194 ? 13.090 35.879 27.536 1.00 26.91 194 LEU A C 1
ATOM 1138 O O . LEU A 1 194 ? 11.902 35.698 27.794 1.00 35.92 194 LEU A O 1
ATOM 1143 N N . VAL A 1 195 ? 13.569 35.770 26.300 1.00 28.96 195 VAL A N 1
ATOM 1144 C CA . VAL A 1 195 ? 12.714 35.513 25.138 1.00 23.20 195 VAL A CA 1
ATOM 1145 C C . VAL A 1 195 ? 13.433 34.521 24.246 1.00 33.37 195 VAL A C 1
ATOM 1146 O O . VAL A 1 195 ? 14.663 34.551 24.149 1.00 34.77 195 VAL A O 1
ATOM 1150 N N . GLU A 1 196 ? 12.659 33.630 23.609 1.00 35.30 196 GLU A N 1
ATOM 1151 C CA . GLU A 1 196 ? 13.226 32.587 22.769 1.00 30.26 196 GLU A CA 1
ATOM 1152 C C . GLU A 1 196 ? 13.514 33.089 21.359 1.00 35.96 196 GLU A C 1
ATOM 1153 O O . GLU A 1 196 ? 14.433 32.581 20.696 1.00 41.14 196 GLU A O 1
ATOM 1159 N N . GLU A 1 197 ? 12.726 34.056 20.890 1.00 33.44 197 GLU A N 1
ATOM 1160 C CA . GLU A 1 197 ? 12.875 34.683 19.584 1.00 32.89 197 GLU A CA 1
ATOM 1161 C C . GLU A 1 197 ? 13.076 36.184 19.756 1.00 38.23 197 GLU A C 1
ATOM 1162 O O . GLU A 1 197 ? 12.445 36.814 20.612 1.00 33.48 197 GLU A O 1
ATOM 1168 N N . ALA A 1 198 ? 13.920 36.764 18.913 1.00 37.27 198 ALA A N 1
ATOM 1169 C CA . ALA A 1 198 ? 14.182 38.196 18.985 1.00 31.25 198 ALA A CA 1
ATOM 1170 C C . ALA A 1 198 ? 13.154 38.986 18.173 1.00 25.48 198 ALA A C 1
ATOM 1171 O O . ALA A 1 198 ? 13.492 39.793 17.316 1.00 23.35 198 ALA A O 1
ATOM 1173 N N . VAL A 1 199 ? 11.868 38.711 18.421 1.00 21.45 199 VAL A N 1
ATOM 1174 C CA . VAL A 1 199 ? 10.768 39.450 17.810 1.00 24.57 199 VAL A CA 1
ATOM 1175 C C . VAL A 1 199 ? 9.707 39.706 18.879 1.00 21.98 199 VAL A C 1
ATOM 1176 O O . VAL A 1 199 ? 9.665 39.046 19.923 1.00 21.15 199 VAL A O 1
ATOM 1180 N N . PHE A 1 200 ? 8.862 40.702 18.623 1.00 18.78 200 PHE A N 1
ATOM 1181 C CA . PHE A 1 200 ? 7.646 40.898 19.400 1.00 17.83 200 PHE A CA 1
ATOM 1182 C C . PHE A 1 200 ? 6.550 41.223 18.407 1.00 17.74 200 PHE A C 1
ATOM 1183 O O . PHE A 1 200 ? 6.839 41.617 17.272 1.00 20.87 200 PHE A O 1
ATOM 1191 N N . SER A 1 201 ? 5.291 40.996 18.795 1.00 17.21 201 SER A N 1
ATOM 1192 C CA . SER A 1 201 ? 4.208 41.132 17.815 1.00 22.29 201 SER A CA 1
ATOM 1193 C C . SER A 1 201 ? 2.890 41.516 18.480 1.00 24.14 201 SER A C 1
ATOM 1194 O O . SER A 1 201 ? 2.674 41.237 19.660 1.00 18.92 201 SER A O 1
ATOM 1197 N N . PHE A 1 202 ? 1.990 42.106 17.667 1.00 24.35 202 PHE A N 1
ATOM 1198 C CA . PHE A 1 202 ? 0.732 42.722 18.102 1.00 26.47 202 PHE A CA 1
ATOM 1199 C C . PHE A 1 202 ? -0.461 42.099 17.395 1.00 30.60 202 PHE A C 1
ATOM 1200 O O . PHE A 1 202 ? -0.485 42.020 16.163 1.00 33.85 202 PHE A O 1
ATOM 1208 N N . TRP A 1 203 ? -1.487 41.754 18.164 1.00 25.07 203 TRP A N 1
ATOM 1209 C CA . TRP A 1 203 ? -2.834 41.595 17.636 1.00 27.93 203 TRP A CA 1
ATOM 1210 C C . TRP A 1 203 ? -3.685 42.650 18.319 1.00 23.35 203 TRP A C 1
ATOM 1211 O O . TRP A 1 203 ? -3.745 42.685 19.551 1.00 26.25 203 TRP A O 1
ATOM 1222 N N . LEU A 1 204 ? -4.294 43.538 17.532 1.00 26.54 204 LEU A N 1
ATOM 1223 C CA . LEU A 1 204 ? -5.174 44.584 18.062 1.00 25.88 204 LEU A CA 1
ATOM 1224 C C . LEU A 1 204 ? -6.585 44.303 17.577 1.00 32.06 204 LEU A C 1
ATOM 1225 O O . LEU A 1 204 ? -6.846 44.323 16.372 1.00 40.51 204 LEU A O 1
ATOM 1230 N N . ASN A 1 205 ? -7.483 44.014 18.516 1.00 29.52 205 ASN A N 1
ATOM 1231 C CA . ASN A 1 205 ? -8.873 43.726 18.183 1.00 33.31 205 ASN A CA 1
ATOM 1232 C C . ASN A 1 205 ? -9.578 45.039 17.874 1.00 35.56 205 ASN A C 1
ATOM 1233 O O . ASN A 1 205 ? -9.574 45.955 18.697 1.00 35.81 205 ASN A O 1
ATOM 1238 N N . ARG A 1 206 ? -10.169 45.135 16.686 1.00 40.82 206 ARG A N 1
ATOM 1239 C CA . ARG A 1 206 ? -10.844 46.348 16.250 1.00 44.39 206 ARG A CA 1
ATOM 1240 C C . ARG A 1 206 ? -12.325 46.352 16.597 1.00 45.19 206 ARG A C 1
ATOM 1241 O O . ARG A 1 206 ? -12.973 47.407 16.527 1.00 48.52 206 ARG A O 1
ATOM 1249 N N . ASN A 1 207 ? -12.864 45.208 16.986 1.00 47.02 207 ASN A N 1
ATOM 1250 C CA . ASN A 1 207 ? -14.271 45.080 17.334 1.00 50.06 207 ASN A CA 1
ATOM 1251 C C . ASN A 1 207 ? -14.396 45.471 18.801 1.00 48.34 207 ASN A C 1
ATOM 1252 O O . ASN A 1 207 ? -14.039 44.699 19.692 1.00 44.89 207 ASN A O 1
ATOM 1257 N N . VAL 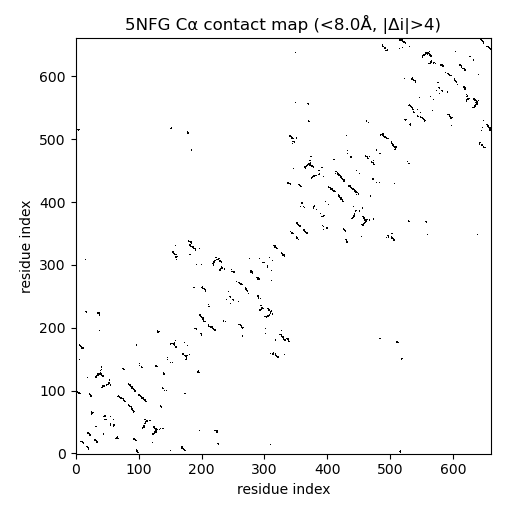A 1 208 ? -14.885 46.687 19.064 1.00 55.35 208 VAL A N 1
ATOM 1258 C CA . VAL A 1 208 ? -14.904 47.188 20.436 1.00 57.27 208 VAL A CA 1
ATOM 1259 C C . VAL A 1 208 ? -15.966 46.504 21.284 1.00 63.99 208 VAL A C 1
ATOM 1260 O O . VAL A 1 208 ? -15.912 46.595 22.517 1.00 61.77 208 VAL A O 1
ATOM 1264 N N . ASP A 1 209 ? -16.899 45.776 20.654 1.00 71.97 209 ASP A N 1
ATOM 1265 C CA . ASP A 1 209 ? -17.941 45.041 21.365 1.00 78.73 209 ASP A CA 1
ATOM 1266 C C . ASP A 1 209 ? -17.423 43.771 22.029 1.00 69.84 209 ASP A C 1
ATOM 1267 O O . ASP A 1 209 ? -18.032 43.299 22.995 1.00 66.15 209 ASP A O 1
ATOM 1272 N N . GLU A 1 210 ? -16.327 43.203 21.536 1.00 63.41 210 GLU A N 1
ATOM 1273 C CA . GLU A 1 210 ? -15.820 41.965 22.100 1.00 55.43 210 GLU A CA 1
ATOM 1274 C C . GLU A 1 210 ? -15.015 42.234 23.367 1.00 58.25 210 GLU A C 1
ATOM 1275 O O . GLU A 1 210 ? -14.667 43.373 23.690 1.00 63.41 210 GLU A O 1
ATOM 1281 N N . GLU A 1 211 ? -14.726 41.155 24.094 1.00 57.19 211 GLU A N 1
ATOM 1282 C CA . GLU A 1 211 ? -14.115 41.253 25.412 1.00 58.13 211 GLU A CA 1
ATOM 1283 C C . GLU A 1 211 ? -12.594 41.243 25.372 1.00 54.05 211 GLU A C 1
ATOM 1284 O O . GLU A 1 211 ? -11.958 41.807 26.269 1.00 57.81 211 GLU A O 1
ATOM 1290 N N . GLU A 1 212 ? -11.991 40.611 24.369 1.00 48.49 212 GLU A N 1
ATOM 1291 C CA . GLU A 1 212 ? -10.544 40.674 24.183 1.00 49.29 212 GLU A CA 1
ATOM 1292 C C . GLU A 1 212 ? -10.174 41.946 23.422 1.00 40.31 212 GLU A C 1
ATOM 1293 O O . GLU A 1 212 ? -10.531 42.100 22.248 1.00 43.22 212 GLU A O 1
ATOM 1299 N N . GLY A 1 213 ? -9.422 42.836 24.065 1.00 33.51 213 GLY A N 1
ATOM 1300 C CA . GLY A 1 213 ? -8.983 44.044 23.382 1.00 31.92 213 GLY A CA 1
ATOM 1301 C C . GLY A 1 213 ? -7.830 43.817 22.428 1.00 33.32 213 GLY A C 1
ATOM 1302 O O . GLY A 1 213 ? -7.716 44.512 21.415 1.00 29.98 213 GLY A O 1
ATOM 1303 N N . GLY A 1 214 ? -6.983 42.840 22.713 1.00 33.01 214 GLY A N 1
ATOM 1304 C CA . GLY A 1 214 ? -5.841 42.565 21.866 1.00 28.40 214 GLY A CA 1
ATOM 1305 C C . GLY A 1 214 ? -4.809 41.781 22.644 1.00 23.75 214 GLY A C 1
ATOM 1306 O O . GLY A 1 214 ? -5.017 41.417 23.800 1.00 22.55 214 GLY A O 1
ATOM 1307 N N . GLU A 1 215 ? -3.675 41.542 21.994 1.00 22.22 215 GLU A N 1
ATOM 1308 C CA . GLU A 1 215 ? -2.648 40.724 22.624 1.00 23.62 215 GLU A CA 1
ATOM 1309 C C . GLU A 1 215 ? -1.281 41.084 22.077 1.00 20.25 215 GLU A C 1
ATOM 1310 O O . GLU A 1 215 ? -1.089 41.113 20.860 1.00 24.19 215 GLU A O 1
ATOM 1316 N N . LEU A 1 216 ? -0.333 41.318 22.980 1.00 19.75 216 LEU A N 1
ATOM 1317 C CA . LEU A 1 216 ? 1.047 41.631 22.630 1.00 19.37 216 LEU A CA 1
ATOM 1318 C C . LEU A 1 216 ? 1.932 40.486 23.107 1.00 28.90 216 LEU A C 1
ATOM 1319 O O . LEU A 1 216 ? 1.829 40.053 24.259 1.00 28.13 216 LEU A O 1
ATOM 1324 N N . VAL A 1 217 ? 2.801 39.999 22.230 1.00 23.47 217 VAL A N 1
ATOM 1325 C CA . VAL A 1 217 ? 3.619 38.828 22.509 1.00 23.33 217 VAL A CA 1
ATOM 1326 C C . VAL A 1 217 ? 5.077 39.243 22.480 1.00 18.86 217 VAL A C 1
ATOM 1327 O O . VAL A 1 217 ? 5.562 39.711 21.444 1.00 19.88 217 VAL A O 1
ATOM 1331 N N . PHE A 1 218 ? 5.775 39.074 23.606 1.00 16.88 218 PHE A N 1
ATOM 1332 C CA . PHE A 1 218 ? 7.224 39.255 23.648 1.00 21.45 218 PHE A CA 1
ATOM 1333 C C . PHE A 1 218 ? 7.913 37.911 23.367 1.00 21.68 218 PHE A C 1
ATOM 1334 O O . PHE A 1 218 ? 7.678 36.925 24.071 1.00 24.25 218 PHE A O 1
ATOM 1342 N N . GLY A 1 219 ? 8.741 37.862 22.331 1.00 18.72 219 GLY A N 1
ATOM 1343 C CA . GLY A 1 219 ? 9.540 36.682 22.102 1.00 21.38 219 GLY A CA 1
ATOM 1344 C C . GLY A 1 219 ? 8.899 35.651 21.193 1.00 31.47 219 GLY A C 1
ATOM 1345 O O . GLY A 1 219 ? 9.279 34.477 21.250 1.00 35.45 219 GLY A O 1
ATOM 1346 N N . GLY A 1 220 ? 7.889 36.044 20.431 1.00 27.41 220 GLY A N 1
ATOM 1347 C CA . GLY A 1 220 ? 7.273 35.173 19.464 1.00 19.21 220 GLY A CA 1
ATOM 1348 C C . GLY A 1 220 ? 6.128 35.870 18.751 1.00 37.81 220 GLY A C 1
ATOM 1349 O O . GLY A 1 220 ? 6.018 37.110 18.738 1.00 30.65 220 GLY A O 1
ATOM 1350 N N . VAL A 1 221 ? 5.268 35.033 18.170 1.00 22.51 221 VAL A N 1
ATOM 1351 C CA . VAL A 1 221 ? 4.137 35.427 17.340 1.00 23.81 221 VAL A CA 1
ATOM 1352 C C . VAL A 1 221 ? 2.983 34.479 17.647 1.00 30.70 221 VAL A C 1
ATOM 1353 O O . VAL A 1 221 ? 3.187 33.261 17.705 1.00 33.15 221 VAL A O 1
ATOM 1357 N N . ASP A 1 222 ? 1.769 35.012 17.838 1.00 25.19 222 ASP A N 1
ATOM 1358 C CA . ASP A 1 222 ? 0.639 34.138 18.133 1.00 21.53 222 ASP A CA 1
ATOM 1359 C C . ASP A 1 222 ? 0.009 33.666 16.833 1.00 25.68 222 ASP A C 1
ATOM 1360 O O . ASP A 1 222 ? -0.670 34.457 16.167 1.00 23.82 222 ASP A O 1
ATOM 1365 N N . PRO A 1 223 ? 0.142 32.385 16.470 1.00 25.74 223 PRO A N 1
ATOM 1366 C CA . PRO A 1 223 ? -0.355 31.939 15.161 1.00 21.22 223 PRO A CA 1
ATOM 1367 C C . PRO A 1 223 ? -1.876 31.956 15.064 1.00 21.63 223 PRO A C 1
ATOM 1368 O O . PRO A 1 223 ? -2.416 31.859 13.956 1.00 24.11 223 PRO A O 1
ATOM 1372 N N . ASN A 1 224 ? -2.579 32.031 16.192 1.00 21.37 224 ASN A N 1
ATOM 1373 C CA . ASN A 1 224 ? -4.034 32.185 16.197 1.00 31.50 224 ASN A CA 1
ATOM 1374 C C . ASN A 1 224 ? -4.540 33.487 15.545 1.00 35.75 224 ASN A C 1
ATOM 1375 O O . ASN A 1 224 ? -5.707 33.530 15.138 1.00 38.81 224 ASN A O 1
ATOM 1380 N N . HIS A 1 225 ? -3.723 34.550 15.448 1.00 25.65 225 HIS A N 1
ATOM 1381 C CA . HIS A 1 225 ? -4.235 35.879 15.070 1.00 31.12 225 HIS A CA 1
ATOM 1382 C C . HIS A 1 225 ? -3.822 36.368 13.685 1.00 31.37 225 HIS A C 1
ATOM 1383 O O . HIS A 1 225 ? -4.069 37.532 13.366 1.00 25.00 225 HIS A O 1
ATOM 1390 N N . PHE A 1 226 ? -3.241 35.525 12.838 1.00 37.34 226 PHE A N 1
ATOM 1391 C CA . PHE A 1 226 ? -3.056 35.911 11.448 1.00 28.76 226 PHE A CA 1
ATOM 1392 C C . PHE A 1 226 ? -3.327 34.704 10.551 1.00 31.02 226 PHE A C 1
ATOM 1393 O O . PHE A 1 226 ? -3.432 33.565 11.012 1.00 35.50 226 PHE A O 1
ATOM 1401 N N . ARG A 1 227 ? -3.495 34.983 9.267 1.00 31.42 227 ARG A N 1
ATOM 1402 C CA . ARG A 1 227 ? -3.646 33.985 8.224 1.00 35.88 227 ARG A CA 1
ATOM 1403 C C . ARG A 1 227 ? -2.702 34.326 7.073 1.00 40.04 227 ARG A C 1
ATOM 1404 O O . ARG A 1 227 ? -2.356 35.497 6.852 1.00 40.68 227 ARG A O 1
ATOM 1412 N N . GLY A 1 228 ? -2.231 33.282 6.388 1.00 35.53 228 GLY A N 1
ATOM 1413 C CA . GLY A 1 228 ? -1.263 33.482 5.329 1.00 35.86 228 GLY A CA 1
ATOM 1414 C C . GLY A 1 228 ? 0.103 33.915 5.852 1.00 34.18 228 GLY A C 1
ATOM 1415 O O . GLY A 1 228 ? 0.432 33.795 7.026 1.00 37.05 228 GLY A O 1
ATOM 1416 N N . ASN A 1 229 ? 0.893 34.466 4.950 1.00 41.45 229 ASN A N 1
ATOM 1417 C CA . ASN A 1 229 ? 2.247 34.883 5.284 1.00 38.87 229 ASN A CA 1
ATOM 1418 C C . ASN A 1 229 ? 2.307 36.358 5.691 1.00 39.89 229 ASN A C 1
ATOM 1419 O O . ASN A 1 229 ? 1.437 37.165 5.345 1.00 30.11 229 ASN A O 1
ATOM 1424 N N . HIS A 1 230 ? 3.356 36.690 6.451 1.00 32.88 230 HIS A N 1
ATOM 1425 C CA . HIS A 1 230 ? 3.776 38.072 6.654 1.00 34.12 230 HIS A CA 1
ATOM 1426 C C . HIS A 1 230 ? 4.601 38.563 5.469 1.00 37.54 230 HIS A C 1
ATOM 1427 O O . HIS A 1 230 ? 5.333 37.796 4.854 1.00 36.30 230 HIS A O 1
ATOM 1434 N N . THR A 1 231 ? 4.455 39.851 5.133 1.00 42.68 231 THR A N 1
ATOM 1435 C CA . THR A 1 231 ? 5.328 40.521 4.176 1.00 34.77 231 THR A CA 1
ATOM 1436 C C . THR A 1 231 ? 6.371 41.320 4.953 1.00 35.12 231 THR A C 1
ATOM 1437 O O . THR A 1 231 ? 6.016 42.155 5.786 1.00 31.31 231 THR A O 1
ATOM 1441 N N . TYR A 1 232 ? 7.648 41.036 4.721 1.00 39.68 232 TYR A N 1
ATOM 1442 C CA . TYR A 1 232 ? 8.732 41.586 5.524 1.00 36.18 232 TYR A CA 1
ATOM 1443 C C . TYR A 1 232 ? 9.461 42.679 4.749 1.00 41.64 232 TYR A C 1
ATOM 1444 O O . TYR A 1 232 ? 9.829 42.476 3.589 1.00 43.56 232 TYR A O 1
ATOM 1453 N N . VAL A 1 233 ? 9.664 43.834 5.390 1.00 32.85 233 VAL A N 1
ATOM 1454 C CA . VAL A 1 233 ? 10.503 44.888 4.822 1.00 30.83 233 VAL A CA 1
ATOM 1455 C C . VAL A 1 233 ? 11.583 45.219 5.841 1.00 32.74 233 VAL A C 1
ATOM 1456 O O . VAL A 1 233 ? 11.306 45.220 7.049 1.00 32.09 233 VAL A O 1
ATOM 1460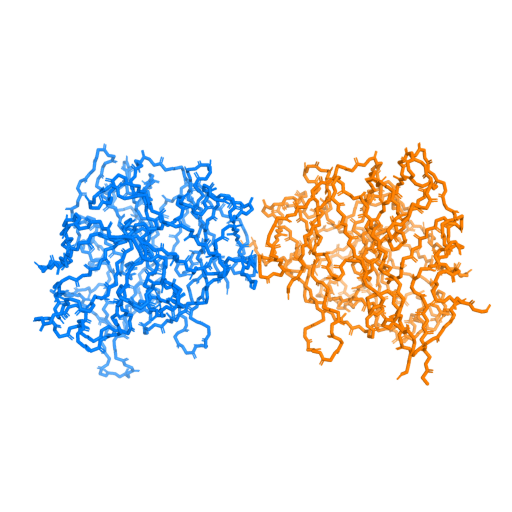 N N . PRO A 1 234 ? 12.813 45.498 5.418 1.00 38.24 234 PRO A N 1
ATOM 1461 C CA . PRO A 1 234 ? 13.885 45.767 6.383 1.00 31.30 234 PRO A CA 1
ATOM 1462 C C . PRO A 1 234 ? 13.801 47.182 6.948 1.00 40.88 234 PRO A C 1
ATOM 1463 O O . PRO A 1 234 ? 13.215 48.092 6.350 1.00 38.76 234 PRO A O 1
ATOM 1467 N N . VAL A 1 235 ? 14.416 47.346 8.124 1.00 34.75 235 VAL A N 1
ATOM 1468 C CA . VAL A 1 235 ? 14.439 48.625 8.823 1.00 37.94 235 VAL A CA 1
ATOM 1469 C C . VAL A 1 235 ? 15.420 49.562 8.130 1.00 37.61 235 VAL A C 1
ATOM 1470 O O . VAL A 1 235 ? 16.572 49.196 7.887 1.00 37.74 235 VAL A O 1
ATOM 1474 N N . THR A 1 236 ? 14.963 50.773 7.793 1.00 37.31 236 THR A N 1
ATOM 1475 C CA . THR A 1 236 ? 15.800 51.663 6.985 1.00 49.49 236 THR A CA 1
ATOM 1476 C C . THR A 1 236 ? 16.637 52.626 7.819 1.00 50.96 236 THR A C 1
ATOM 1477 O O . THR A 1 236 ? 17.788 52.903 7.469 1.00 60.76 236 THR A O 1
ATOM 1481 N N . ARG A 1 237 ? 16.060 53.194 8.868 1.00 45.23 237 ARG A N 1
ATOM 1482 C CA . ARG A 1 237 ? 16.768 54.057 9.799 1.00 42.77 237 ARG A CA 1
ATOM 1483 C C . ARG A 1 237 ? 16.479 53.541 11.195 1.00 46.09 237 ARG A C 1
ATOM 1484 O O . ARG A 1 237 ? 15.317 53.269 11.525 1.00 44.59 237 ARG A O 1
ATOM 1492 N N . LYS A 1 238 ? 17.520 53.414 12.013 1.00 55.57 238 LYS A N 1
ATOM 1493 C CA . LYS A 1 238 ? 17.417 52.712 13.293 1.00 66.75 238 LYS A CA 1
ATOM 1494 C C . LYS A 1 238 ? 17.263 53.727 14.425 1.00 64.92 238 LYS A C 1
ATOM 1495 O O . LYS A 1 238 ? 18.222 54.386 14.833 1.00 67.83 238 LYS A O 1
ATOM 1501 N N . GLY A 1 239 ? 16.029 53.885 14.881 1.00 55.28 239 GLY A N 1
ATOM 1502 C CA . GLY A 1 239 ? 15.680 54.597 16.094 1.00 54.31 239 GLY A CA 1
ATOM 1503 C C . GLY A 1 239 ? 14.185 54.429 16.152 1.00 56.95 239 GLY A C 1
ATOM 1504 O O . GLY A 1 239 ? 13.530 54.275 17.192 1.00 54.41 239 GLY A O 1
ATOM 1505 N N . TYR A 1 240 ? 13.666 54.367 14.947 1.00 57.01 240 TYR A N 1
ATOM 1506 C CA . TYR A 1 240 ? 12.258 54.246 14.669 1.00 58.02 240 TYR A CA 1
ATOM 1507 C C . TYR A 1 240 ? 12.053 52.896 14.011 1.00 43.68 240 TYR A C 1
ATOM 1508 O O . TYR A 1 240 ? 12.976 52.318 13.425 1.00 35.39 240 TYR A O 1
ATOM 1517 N N . TRP A 1 241 ? 10.839 52.385 14.119 1.00 34.92 241 TRP A N 1
ATOM 1518 C CA . TRP A 1 241 ? 10.522 51.189 13.365 1.00 29.21 241 TRP A CA 1
ATOM 1519 C C . TRP A 1 241 ? 10.118 51.654 11.971 1.00 28.39 241 TRP A C 1
ATOM 1520 O O . TRP A 1 241 ? 8.946 51.728 11.606 1.00 32.99 241 TRP A O 1
ATOM 1531 N N . GLN A 1 242 ? 11.141 51.911 11.152 1.00 29.22 242 GLN A N 1
ATOM 1532 C CA . GLN A 1 242 ? 11.000 52.655 9.906 1.00 36.06 242 GLN A CA 1
ATOM 1533 C C . GLN A 1 242 ? 11.459 51.815 8.715 1.00 37.05 242 GLN A C 1
ATOM 1534 O O . GLN A 1 242 ? 12.473 51.112 8.784 1.00 44.05 242 GLN A O 1
ATOM 1540 N N . PHE A 1 243 ? 10.705 51.901 7.621 1.00 36.85 243 PHE A N 1
ATOM 1541 C CA . PHE A 1 243 ? 10.922 51.069 6.447 1.00 34.39 243 PHE A CA 1
ATOM 1542 C C . PHE A 1 243 ? 10.556 51.882 5.214 1.00 32.24 243 PHE A C 1
ATOM 1543 O O . PHE A 1 243 ? 9.908 52.926 5.307 1.00 33.86 243 PHE A O 1
ATOM 1551 N N . GLU A 1 244 ? 10.967 51.379 4.049 1.00 39.76 244 GLU A N 1
ATOM 1552 C CA . GLU A 1 244 ? 10.623 51.988 2.770 1.00 44.60 244 GLU A CA 1
ATOM 1553 C C . GLU A 1 244 ? 9.228 51.550 2.327 1.00 51.46 244 GLU A C 1
ATOM 1554 O O . GLU A 1 244 ? 8.864 50.363 2.417 1.00 40.96 244 GLU A O 1
ATOM 1560 N N . MET A 1 245 ? 8.440 52.523 1.872 1.00 56.26 245 MET A N 1
ATOM 1561 C CA . MET A 1 245 ? 7.105 52.303 1.342 1.00 58.01 245 MET A CA 1
ATOM 1562 C C . MET A 1 245 ? 7.020 52.793 -0.103 1.00 61.88 245 MET A C 1
ATOM 1563 O O . MET A 1 245 ? 7.720 53.728 -0.508 1.00 60.51 245 MET A O 1
ATOM 1568 N N . GLY A 1 246 ? 6.146 52.167 -0.874 1.00 58.77 246 GLY A N 1
ATOM 1569 C CA . GLY A 1 246 ? 5.893 52.567 -2.240 1.00 57.82 246 GLY A CA 1
ATOM 1570 C C . GLY A 1 246 ? 4.766 53.567 -2.358 1.00 50.71 246 GLY A C 1
ATOM 1571 O O . GLY A 1 246 ? 4.482 54.336 -1.437 1.00 45.65 246 GLY A O 1
ATOM 1572 N N . ASP A 1 247 ? 4.100 53.533 -3.505 1.00 54.06 247 ASP A N 1
ATOM 1573 C CA . ASP A 1 247 ? 3.065 54.497 -3.832 1.00 60.81 247 ASP A CA 1
ATOM 1574 C C . ASP A 1 247 ? 1.756 54.202 -3.105 1.00 56.25 247 ASP A C 1
ATOM 1575 O O . ASP A 1 247 ? 1.378 53.040 -2.910 1.00 50.43 247 ASP A O 1
ATOM 1580 N N . VAL A 1 248 ? 1.061 55.278 -2.725 1.00 47.90 248 VAL A N 1
ATOM 1581 C CA . VAL A 1 248 ? -0.228 55.230 -2.039 1.00 47.60 248 VAL A CA 1
ATOM 1582 C C . VAL A 1 248 ? -1.328 55.435 -3.071 1.00 57.25 248 VAL A C 1
ATOM 1583 O O . VAL A 1 248 ? -1.330 56.438 -3.795 1.00 68.13 248 VAL A O 1
ATOM 1587 N N . LEU A 1 249 ? -2.247 54.479 -3.156 1.00 56.44 249 LEU A N 1
ATOM 1588 C CA . LEU A 1 249 ? -3.307 54.485 -4.156 1.00 57.95 249 LEU A CA 1
ATOM 1589 C C . LEU A 1 249 ? -4.628 54.956 -3.545 1.00 60.37 249 LEU A C 1
ATOM 1590 O O . LEU A 1 249 ? -5.025 54.503 -2.460 1.00 52.08 249 LEU A O 1
ATOM 1595 N N . ILE A 1 250 ? -5.300 55.869 -4.248 1.00 66.71 250 ILE A N 1
ATOM 1596 C CA . ILE A 1 250 ? -6.649 56.320 -3.911 1.00 68.73 250 ILE A CA 1
ATOM 1597 C C . ILE A 1 250 ? -7.596 55.790 -4.977 1.00 70.61 250 ILE A C 1
ATOM 1598 O O . ILE A 1 250 ? -7.522 56.199 -6.144 1.00 81.70 250 ILE A O 1
ATOM 1603 N N . GLY A 1 251 ? -8.505 54.911 -4.575 1.00 60.50 251 GLY A N 1
ATOM 1604 C CA . GLY A 1 251 ? -9.217 54.141 -5.575 1.00 56.01 251 GLY A CA 1
ATOM 1605 C C . GLY A 1 251 ? -8.213 53.280 -6.300 1.00 49.18 251 GLY A C 1
ATOM 1606 O O . GLY A 1 251 ? -7.423 52.569 -5.677 1.00 44.10 251 GLY A O 1
ATOM 1607 N N . ASP A 1 252 ? -8.172 53.376 -7.624 1.00 60.30 252 ASP A N 1
ATOM 1608 C CA . ASP A 1 252 ? -7.323 52.461 -8.378 1.00 79.32 252 ASP A CA 1
ATOM 1609 C C . ASP A 1 252 ? -6.026 53.068 -8.903 1.00 89.54 252 ASP A C 1
ATOM 1610 O O . ASP A 1 252 ? -5.205 52.328 -9.454 1.00 94.55 252 ASP A O 1
ATOM 1615 N N . LYS A 1 253 ? -5.808 54.373 -8.776 1.00 96.41 253 LYS A N 1
ATOM 1616 C CA . LYS A 1 253 ? -4.596 54.943 -9.353 1.00 98.92 253 LYS A CA 1
ATOM 1617 C C . LYS A 1 253 ? -3.858 55.803 -8.336 1.00 87.10 253 LYS A C 1
ATOM 1618 O O . LYS A 1 253 ? -4.265 55.957 -7.182 1.00 83.83 253 LYS A O 1
ATOM 1624 N N . SER A 1 254 ? -2.777 56.392 -8.818 1.00 78.72 254 SER A N 1
ATOM 1625 C CA . SER A 1 254 ? -1.652 56.830 -8.017 1.00 69.26 254 SER A CA 1
ATOM 1626 C C . SER A 1 254 ? -1.886 58.200 -7.398 1.00 66.94 254 SER A C 1
ATOM 1627 O O . SER A 1 254 ? -2.530 59.069 -7.989 1.00 69.31 254 SER A O 1
ATOM 1630 N N . SER A 1 255 ? -1.359 58.376 -6.184 1.00 66.26 255 SER A N 1
ATOM 1631 C CA . SER A 1 255 ? -1.210 59.701 -5.588 1.00 67.03 255 SER A CA 1
ATOM 1632 C C . SER A 1 255 ? 0.048 60.413 -6.060 1.00 63.55 255 SER A C 1
ATOM 1633 O O . SER A 1 255 ? 0.230 61.597 -5.756 1.00 60.67 255 SER A O 1
ATOM 1636 N N . GLY A 1 256 ? 0.933 59.709 -6.761 1.00 63.84 256 GLY A N 1
ATOM 1637 C CA . GLY A 1 256 ? 2.112 60.308 -7.348 1.00 63.15 256 GLY A CA 1
ATOM 1638 C C . GLY A 1 256 ? 3.164 60.706 -6.336 1.00 61.86 256 GLY A C 1
ATOM 1639 O O . GLY A 1 256 ? 4.360 60.498 -6.566 1.00 69.25 256 GLY A O 1
ATOM 1640 N N . PHE A 1 257 ? 2.731 61.245 -5.194 1.00 53.42 257 PHE A N 1
ATOM 1641 C CA . PHE A 1 257 ? 3.673 61.840 -4.254 1.00 58.82 257 PHE A CA 1
ATOM 1642 C C . PHE A 1 257 ? 4.615 60.809 -3.629 1.00 62.52 257 PHE A C 1
ATOM 1643 O O . PHE A 1 257 ? 5.772 61.137 -3.340 1.00 66.90 257 PHE A O 1
ATOM 1651 N N . CYS A 1 258 ? 4.147 59.586 -3.374 1.00 59.21 258 CYS A N 1
ATOM 1652 C CA . CYS A 1 258 ? 4.998 58.554 -2.790 1.00 70.88 258 CYS A CA 1
ATOM 1653 C C . CYS A 1 258 ? 5.454 57.505 -3.797 1.00 73.35 258 CYS A C 1
ATOM 1654 O O . CYS A 1 258 ? 6.083 56.520 -3.403 1.00 73.79 258 CYS A O 1
ATOM 1657 N N . ALA A 1 259 ? 5.172 57.700 -5.086 1.00 74.61 259 ALA A N 1
ATOM 1658 C CA . ALA A 1 259 ? 5.567 56.718 -6.089 1.00 69.94 259 ALA A CA 1
ATOM 1659 C C . ALA A 1 259 ? 7.081 56.601 -6.229 1.00 68.35 259 ALA A C 1
ATOM 1660 O O . ALA A 1 259 ? 7.566 55.573 -6.712 1.00 66.93 259 ALA A O 1
ATOM 1662 N N . GLY A 1 260 ? 7.835 57.624 -5.827 1.00 70.91 260 GLY A N 1
ATOM 1663 C CA . GLY A 1 260 ? 9.282 57.553 -5.825 1.00 73.34 260 GLY A CA 1
ATOM 1664 C C . GLY A 1 260 ? 9.910 56.935 -4.592 1.00 71.17 260 GLY A C 1
ATOM 1665 O O . GLY A 1 260 ? 11.140 56.846 -4.519 1.00 74.99 260 GLY A O 1
ATOM 1666 N N . GLY A 1 261 ? 9.104 56.490 -3.625 1.00 60.70 261 GLY A N 1
ATOM 1667 C CA . GLY A 1 261 ? 9.622 55.888 -2.409 1.00 63.15 261 GLY A CA 1
ATOM 1668 C C . GLY A 1 261 ? 9.543 56.762 -1.171 1.00 63.32 261 GLY A C 1
ATOM 1669 O O . GLY A 1 261 ? 10.387 57.635 -0.960 1.00 71.10 261 GLY A O 1
ATOM 1670 N N . CYS A 1 262 ? 8.528 56.528 -0.345 1.00 57.69 262 CYS A N 1
ATOM 1671 C CA . CYS A 1 262 ? 8.341 57.243 0.906 1.00 61.61 262 CYS A CA 1
ATOM 1672 C C . CYS A 1 262 ? 8.954 56.459 2.058 1.00 54.28 262 CYS A C 1
ATOM 1673 O O . CYS A 1 262 ? 9.524 55.384 1.888 1.00 65.02 262 CYS A O 1
ATOM 1676 N N . ALA A 1 263 ? 8.840 57.014 3.248 1.00 43.89 263 ALA A N 1
ATOM 1677 C CA . ALA A 1 263 ? 9.275 56.371 4.471 1.00 40.54 263 ALA A CA 1
ATOM 1678 C C . ALA A 1 263 ? 8.063 56.187 5.364 1.00 33.43 263 ALA A C 1
ATOM 1679 O O . ALA A 1 263 ? 7.116 56.981 5.304 1.00 28.53 263 ALA A O 1
ATOM 1681 N N . ALA A 1 264 ? 8.066 55.124 6.173 1.00 32.33 264 ALA A N 1
ATOM 1682 C CA . ALA A 1 264 ? 6.926 54.905 7.055 1.00 25.03 264 ALA A CA 1
ATOM 1683 C C . ALA A 1 264 ? 7.331 54.202 8.345 1.00 29.62 264 ALA A C 1
ATOM 1684 O O . ALA A 1 264 ? 8.319 53.460 8.415 1.00 26.49 264 ALA A O 1
ATOM 1686 N N . ILE A 1 265 ? 6.524 54.431 9.370 1.00 38.31 265 ILE A N 1
ATOM 1687 C CA . ILE A 1 265 ? 6.760 53.921 10.712 1.00 39.69 265 ILE A CA 1
ATOM 1688 C C . ILE A 1 265 ? 5.507 53.183 11.176 1.00 34.15 265 ILE A C 1
ATOM 1689 O O . ILE A 1 265 ? 4.392 53.699 11.031 1.00 37.49 265 ILE A O 1
ATOM 1694 N N . ALA A 1 266 ? 5.682 51.964 11.692 1.00 37.93 266 ALA A N 1
ATOM 1695 C CA . ALA A 1 266 ? 4.618 51.271 12.427 1.00 33.87 266 ALA A CA 1
ATOM 1696 C C . ALA A 1 266 ? 4.653 51.753 13.871 1.00 35.14 266 ALA A C 1
ATOM 1697 O O . ALA A 1 266 ? 5.621 51.492 14.595 1.00 39.06 266 ALA A O 1
ATOM 1699 N N . ASP A 1 267 ? 3.613 52.472 14.294 1.00 30.74 267 ASP A N 1
ATOM 1700 C CA . ASP A 1 267 ? 3.575 53.075 15.626 1.00 23.14 267 ASP A CA 1
ATOM 1701 C C . ASP A 1 267 ? 2.344 52.588 16.389 1.00 29.65 267 ASP A C 1
ATOM 1702 O O . ASP A 1 267 ? 1.243 53.134 16.240 1.00 23.61 267 ASP A O 1
ATOM 1707 N N . SER A 1 268 ? 2.557 51.608 17.273 1.00 31.01 268 SER A N 1
ATOM 1708 C CA . SER A 1 268 ? 1.429 51.022 17.974 1.00 33.79 268 SER A CA 1
ATOM 1709 C C . SER A 1 268 ? 0.762 52.028 18.895 1.00 34.36 268 SER A C 1
ATOM 1710 O O . SER A 1 268 ? -0.381 51.802 19.310 1.00 33.03 268 SER A O 1
ATOM 1713 N N . GLY A 1 269 ? 1.443 53.138 19.210 1.00 29.29 269 GLY A N 1
ATOM 1714 C CA . GLY A 1 269 ? 0.899 54.153 20.111 1.00 32.48 269 GLY A CA 1
ATOM 1715 C C . GLY A 1 269 ? -0.089 55.133 19.501 1.00 40.98 269 GLY A C 1
ATOM 1716 O O . GLY A 1 269 ? -0.738 55.870 20.252 1.00 39.67 269 GLY A O 1
ATOM 1717 N N . THR A 1 270 ? -0.202 55.176 18.172 1.00 41.05 270 THR A N 1
ATOM 1718 C CA . THR A 1 270 ? -1.084 56.083 17.444 1.00 41.88 270 THR A CA 1
ATOM 1719 C C . THR A 1 270 ? -2.296 55.311 16.932 1.00 38.35 270 THR A C 1
ATOM 1720 O O . THR A 1 270 ? -2.181 54.148 16.556 1.00 28.45 270 THR A O 1
ATOM 1724 N N . SER A 1 271 ? -3.457 55.963 16.901 1.00 33.19 271 SER A N 1
ATOM 1725 C CA . SER A 1 271 ? -4.606 55.324 16.282 1.00 33.34 271 SER A CA 1
ATOM 1726 C C . SER A 1 271 ? -4.651 55.611 14.791 1.00 39.18 271 SER A C 1
ATOM 1727 O O . SER A 1 271 ? -4.761 54.692 13.981 1.00 50.73 271 SER A O 1
ATOM 1730 N N . PHE A 1 272 ? -4.527 56.871 14.414 1.00 43.47 272 PHE A N 1
ATOM 1731 C CA . PHE A 1 272 ? -4.856 57.313 13.068 1.00 47.12 272 PHE A CA 1
ATOM 1732 C C . PHE A 1 272 ? -3.636 57.262 12.168 1.00 42.66 272 PHE A C 1
ATOM 1733 O O . PHE A 1 272 ? -2.494 57.200 12.627 1.00 49.42 272 PHE A O 1
ATOM 1741 N N . PHE A 1 273 ? -3.902 57.229 10.867 1.00 29.80 273 PHE A N 1
ATOM 1742 C CA . PHE A 1 273 ? -2.850 57.426 9.889 1.00 34.27 273 PHE A CA 1
ATOM 1743 C C . PHE A 1 273 ? -2.450 58.895 9.887 1.00 38.19 273 PHE A C 1
ATOM 1744 O O . PHE A 1 273 ? -3.278 59.778 10.103 1.00 38.26 273 PHE A O 1
ATOM 1752 N N . ALA A 1 274 ? -1.170 59.150 9.644 1.00 37.14 274 ALA A N 1
ATOM 1753 C CA . ALA A 1 274 ? -0.662 60.489 9.387 1.00 36.22 274 ALA A CA 1
ATOM 1754 C C . ALA A 1 274 ? 0.313 60.403 8.228 1.00 36.65 274 ALA A C 1
ATOM 1755 O O . ALA A 1 274 ? 1.148 59.500 8.183 1.00 36.96 274 ALA A O 1
ATOM 1757 N N . GLY A 1 275 ? 0.209 61.350 7.299 1.00 44.98 275 GLY A N 1
ATOM 1758 C CA . GLY A 1 275 ? 1.050 61.371 6.126 1.00 43.98 275 GLY A CA 1
ATOM 1759 C C . GLY A 1 275 ? 1.143 62.765 5.534 1.00 39.48 275 GLY A C 1
ATOM 1760 O O . GLY A 1 275 ? 0.517 63.710 6.020 1.00 45.22 275 GLY A O 1
ATOM 1761 N N . PRO A 1 276 ? 1.933 62.912 4.471 1.00 35.98 276 PRO A N 1
ATOM 1762 C CA . PRO A 1 276 ? 2.156 64.244 3.880 1.00 38.80 276 PRO A CA 1
ATOM 1763 C C . PRO A 1 276 ? 0.868 64.893 3.401 1.00 44.06 276 PRO A C 1
ATOM 1764 O O . PRO A 1 276 ? -0.014 64.239 2.837 1.00 45.10 276 PRO A O 1
ATOM 1768 N N . THR A 1 277 ? 0.778 66.206 3.622 1.00 47.53 277 THR A N 1
ATOM 1769 C CA . THR A 1 277 ? -0.397 66.952 3.185 1.00 46.59 277 THR A CA 1
ATOM 1770 C C . THR A 1 277 ? -0.705 66.700 1.713 1.00 47.64 277 THR A C 1
ATOM 1771 O O . THR A 1 277 ? -1.875 66.576 1.331 1.00 48.31 277 THR A O 1
ATOM 1775 N N . ALA A 1 278 ? 0.336 66.599 0.877 1.00 45.74 278 ALA A N 1
ATOM 1776 C CA . ALA A 1 278 ? 0.133 66.394 -0.558 1.00 48.55 278 ALA A CA 1
ATOM 1777 C C . ALA A 1 278 ? -0.691 65.139 -0.865 1.00 51.90 278 ALA A C 1
ATOM 1778 O O . ALA A 1 278 ? -1.424 65.117 -1.861 1.00 53.80 278 ALA A O 1
ATOM 1780 N N . ILE A 1 279 ? -0.570 64.083 -0.061 1.00 40.43 279 ILE A N 1
ATOM 1781 C CA . ILE A 1 279 ? -1.440 62.918 -0.242 1.00 54.42 279 ILE A CA 1
ATOM 1782 C C . ILE A 1 279 ? -2.751 63.077 0.527 1.00 51.26 279 ILE A C 1
ATOM 1783 O O . ILE A 1 279 ? -3.831 62.808 -0.006 1.00 56.45 279 ILE A O 1
ATOM 1788 N N . ILE A 1 280 ? -2.682 63.528 1.783 1.00 41.54 280 ILE A N 1
ATOM 1789 C CA . ILE A 1 280 ? -3.892 63.675 2.590 1.00 40.55 280 ILE A CA 1
ATOM 1790 C C . ILE A 1 280 ? -4.898 64.588 1.895 1.00 50.26 280 ILE A C 1
ATOM 1791 O O . ILE A 1 280 ? -6.112 64.359 1.963 1.00 53.97 280 ILE A O 1
ATOM 1796 N N . THR A 1 281 ? -4.411 65.633 1.213 1.00 41.06 281 THR A N 1
ATOM 1797 C CA . THR A 1 281 ? -5.293 66.535 0.480 1.00 51.89 281 THR A CA 1
ATOM 1798 C C . THR A 1 281 ? -6.127 65.781 -0.544 1.00 49.78 281 THR A C 1
ATOM 1799 O O . THR A 1 281 ? -7.346 65.974 -0.640 1.00 53.58 281 THR A O 1
ATOM 1803 N N . GLN A 1 282 ? -5.469 64.958 -1.362 1.00 46.38 282 GLN A N 1
ATOM 1804 C CA . GLN A 1 282 ? -6.186 64.191 -2.372 1.00 50.60 282 GLN A CA 1
ATOM 1805 C C . GLN A 1 282 ? -7.191 63.244 -1.734 1.00 53.43 282 GLN A C 1
ATOM 1806 O O . GLN A 1 282 ? -8.341 63.160 -2.186 1.00 56.14 282 GLN A O 1
ATOM 1812 N N . ILE A 1 283 ? -6.779 62.540 -0.669 1.00 49.87 283 ILE A N 1
ATOM 1813 C CA . ILE A 1 283 ? -7.686 61.632 0.035 1.00 46.98 283 ILE A CA 1
ATOM 1814 C C . ILE A 1 283 ? -8.926 62.376 0.499 1.00 56.04 283 ILE A C 1
ATOM 1815 O O . ILE A 1 283 ? -10.059 61.917 0.299 1.00 56.91 283 ILE A O 1
ATOM 1820 N N . ASN A 1 284 ? -8.728 63.559 1.092 1.00 57.75 284 ASN A N 1
ATOM 1821 C CA . ASN A 1 284 ? -9.851 64.340 1.594 1.00 56.82 284 ASN A CA 1
ATOM 1822 C C . ASN A 1 284 ? -10.872 64.591 0.499 1.00 56.90 284 ASN A C 1
ATOM 1823 O O . ASN A 1 284 ? -12.082 64.493 0.734 1.00 55.89 284 ASN A O 1
ATOM 1828 N N . GLN A 1 285 ? -10.403 64.911 -0.709 1.00 60.19 285 GLN A N 1
ATOM 1829 C CA . GLN A 1 285 ? -11.322 65.189 -1.806 1.00 73.74 285 GLN A CA 1
ATOM 1830 C C . GLN A 1 285 ? -12.076 63.932 -2.229 1.00 72.82 285 GLN A C 1
ATOM 1831 O O . GLN A 1 285 ? -13.312 63.922 -2.257 1.00 77.94 285 GLN A O 1
ATOM 1837 N N . ALA A 1 286 ? -11.349 62.849 -2.530 1.00 68.37 286 ALA A N 1
ATOM 1838 C CA . ALA A 1 286 ? -11.994 61.629 -3.006 1.00 59.98 286 ALA A CA 1
ATOM 1839 C C . ALA A 1 286 ? -12.957 61.050 -1.979 1.00 71.43 286 ALA A C 1
ATOM 1840 O O . ALA A 1 286 ? -13.823 60.245 -2.341 1.00 77.86 286 ALA A O 1
ATOM 1842 N N . ILE A 1 287 ? -12.829 61.449 -0.715 1.00 72.21 287 ILE A N 1
ATOM 1843 C CA . ILE A 1 287 ? -13.678 60.943 0.361 1.00 72.57 287 ILE A CA 1
ATOM 1844 C C . ILE A 1 287 ? -14.898 61.835 0.560 1.00 79.45 287 ILE A C 1
ATOM 1845 O O . ILE A 1 287 ? -16.012 61.342 0.747 1.00 86.11 287 ILE A O 1
ATOM 1850 N N . GLY A 1 288 ? -14.709 63.152 0.527 1.00 84.84 288 GLY A N 1
ATOM 1851 C CA . GLY A 1 288 ? -15.805 64.083 0.715 1.00 91.86 288 GLY A CA 1
ATOM 1852 C C . GLY A 1 288 ? -15.667 64.817 2.030 1.00 88.37 288 GLY A C 1
ATOM 1853 O O . GLY A 1 288 ? -16.658 65.218 2.650 1.00 98.53 288 GLY A O 1
ATOM 1854 N N . ALA A 1 289 ? -14.423 65.003 2.453 1.00 72.69 289 ALA A N 1
ATOM 1855 C CA . ALA A 1 289 ? -14.108 65.607 3.734 1.00 62.71 289 ALA A CA 1
ATOM 1856 C C . ALA A 1 289 ? -14.276 67.122 3.689 1.00 71.12 289 ALA A C 1
ATOM 1857 O O . ALA A 1 289 ? -14.332 67.740 2.620 1.00 78.95 289 ALA A O 1
ATOM 1859 N N . LYS A 1 290 ? -14.340 67.724 4.876 1.00 75.15 290 LYS A N 1
ATOM 1860 C CA . LYS A 1 290 ? -14.521 69.170 4.985 1.00 87.72 290 LYS A CA 1
ATOM 1861 C C . LYS A 1 290 ? -13.461 69.774 5.905 1.00 87.45 290 LYS A C 1
ATOM 1862 O O . LYS A 1 290 ? -13.304 69.351 7.053 1.00 84.02 290 LYS A O 1
ATOM 1868 N N . GLU A 1 297 ? -8.739 70.930 13.450 1.00 110.88 297 GLU A N 1
ATOM 1869 C CA . GLU A 1 297 ? -8.834 69.947 14.526 1.00 115.66 297 GLU A CA 1
ATOM 1870 C C . GLU A 1 297 ? -8.959 68.523 13.980 1.00 110.48 297 GLU A C 1
ATOM 1871 O O . GLU A 1 297 ? -8.175 67.632 14.313 1.00 104.89 297 GLU A O 1
ATOM 1877 N N . SER A 1 298 ? -9.965 68.329 13.135 1.00 111.04 298 SER A N 1
ATOM 1878 C CA . SER A 1 298 ? -10.316 67.024 12.600 1.00 101.46 298 SER A CA 1
ATOM 1879 C C . SER A 1 298 ? -10.834 67.221 11.181 1.00 99.59 298 SER A C 1
ATOM 1880 O O . SER A 1 298 ? -10.659 68.285 10.577 1.00 100.02 298 SER A O 1
ATOM 1883 N N . ILE A 1 299 ? -11.483 66.188 10.651 1.00 94.96 299 ILE A N 1
ATOM 1884 C CA . ILE A 1 299 ? -11.924 66.152 9.262 1.00 91.79 299 ILE A CA 1
ATOM 1885 C C . ILE A 1 299 ? -13.140 65.237 9.187 1.00 81.92 299 ILE A C 1
ATOM 1886 O O . ILE A 1 299 ? -13.059 64.056 9.548 1.00 79.57 299 ILE A O 1
ATOM 1891 N N . VAL A 1 300 ? -14.277 65.767 8.728 1.00 73.74 300 VAL A N 1
ATOM 1892 C CA . VAL A 1 300 ? -15.557 65.100 8.932 1.00 69.53 300 VAL A CA 1
ATOM 1893 C C . VAL A 1 300 ? -16.242 64.761 7.609 1.00 74.29 300 VAL A C 1
ATOM 1894 O O . VAL A 1 300 ? -15.968 65.346 6.557 1.00 72.70 300 VAL A O 1
ATOM 1898 N N . ASP A 1 301 ? -17.137 63.779 7.692 1.00 75.82 301 ASP A N 1
ATOM 1899 C CA . ASP A 1 301 ? -18.142 63.396 6.695 1.00 80.81 301 ASP A CA 1
ATOM 1900 C C . ASP A 1 301 ? -19.151 62.507 7.423 1.00 85.23 301 ASP A C 1
ATOM 1901 O O . ASP A 1 301 ? -19.297 62.621 8.646 1.00 85.59 301 ASP A O 1
ATOM 1906 N N . CYS A 1 302 ? -19.868 61.655 6.668 1.00 90.02 302 CYS A N 1
ATOM 1907 C CA . CYS A 1 302 ? -20.546 60.452 7.174 1.00 92.75 302 CYS A CA 1
ATOM 1908 C C . CYS A 1 302 ? -21.523 59.927 6.128 1.00 94.39 302 CYS A C 1
ATOM 1909 O O . CYS A 1 302 ? -21.626 60.501 5.039 1.00 103.24 302 CYS A O 1
ATOM 1912 N N . ASN A 1 303 ? -22.224 58.829 6.436 1.00 87.54 303 ASN A N 1
ATOM 1913 C CA . ASN A 1 303 ? -23.330 58.315 5.621 1.00 89.52 303 ASN A CA 1
ATOM 1914 C C . ASN A 1 303 ? -22.988 58.005 4.167 1.00 84.16 303 ASN A C 1
ATOM 1915 O O . ASN A 1 303 ? -23.861 57.558 3.415 1.00 78.39 303 ASN A O 1
ATOM 1920 N N . GLY A 1 304 ? -21.752 58.262 3.749 1.00 82.32 304 GLY A N 1
ATOM 1921 C CA . GLY A 1 304 ? -21.320 57.929 2.405 1.00 82.97 304 GLY A CA 1
ATOM 1922 C C . GLY A 1 304 ? -20.134 56.991 2.437 1.00 80.04 304 GLY A C 1
ATOM 1923 O O . GLY A 1 304 ? -19.424 56.817 1.442 1.00 83.80 304 GLY A O 1
ATOM 1924 N N . ILE A 1 305 ? -19.903 56.418 3.619 1.00 67.06 305 ILE A N 1
ATOM 1925 C CA . ILE A 1 305 ? -18.749 55.555 3.848 1.00 62.52 305 ILE A CA 1
ATOM 1926 C C . ILE A 1 305 ? -18.652 54.480 2.771 1.00 64.25 305 ILE A C 1
ATOM 1927 O O . ILE A 1 305 ? -17.596 54.285 2.155 1.00 59.63 305 ILE A O 1
ATOM 1932 N N . SER A 1 306 ? -19.763 53.775 2.523 1.00 71.90 306 SER A N 1
ATOM 1933 C CA . SER A 1 306 ? -19.761 52.663 1.572 1.00 73.25 306 SER A CA 1
ATOM 1934 C C . SER A 1 306 ? -19.423 53.112 0.152 1.00 78.05 306 SER A C 1
ATOM 1935 O O . SER A 1 306 ? -18.917 52.311 -0.642 1.00 76.05 306 SER A O 1
ATOM 1938 N N . SER A 1 307 ? -19.713 54.371 -0.194 1.00 80.82 307 SER A N 1
ATOM 1939 C CA . SER A 1 307 ? -19.395 54.884 -1.523 1.00 75.66 307 SER A CA 1
ATOM 1940 C C . SER A 1 307 ? -17.929 55.263 -1.669 1.00 66.92 307 SER A C 1
ATOM 1941 O O . SER A 1 307 ? -17.446 55.374 -2.800 1.00 75.33 307 SER A O 1
ATOM 1944 N N . MET A 1 308 ? -17.216 55.454 -0.558 1.00 49.32 308 MET A N 1
ATOM 1945 C CA . MET A 1 308 ? -15.825 55.878 -0.595 1.00 52.00 308 MET A CA 1
ATOM 1946 C C . MET A 1 308 ? -14.923 54.799 -1.195 1.00 57.85 308 MET A C 1
ATOM 1947 O O . MET A 1 308 ? -15.293 53.625 -1.261 1.00 66.48 308 MET A O 1
ATOM 1952 N N . PRO A 1 309 ? -13.722 55.173 -1.625 1.00 55.10 309 PRO A N 1
ATOM 1953 C CA . PRO A 1 309 ? -12.779 54.186 -2.143 1.00 55.65 309 PRO A CA 1
ATOM 1954 C C . PRO A 1 309 ? -11.871 53.625 -1.059 1.00 58.69 309 PRO A C 1
ATOM 1955 O O . PRO A 1 309 ? -11.585 54.267 -0.046 1.00 59.34 309 PRO A O 1
ATOM 1959 N N . ASN A 1 310 ? -11.391 52.413 -1.318 1.00 60.22 310 ASN A N 1
ATOM 1960 C CA . ASN A 1 310 ? -10.349 51.831 -0.487 1.00 60.91 310 ASN A CA 1
ATOM 1961 C C . ASN A 1 310 ? -9.040 52.582 -0.719 1.00 61.19 310 ASN A C 1
ATOM 1962 O O . ASN A 1 310 ? -8.762 53.056 -1.821 1.00 64.69 310 ASN A O 1
ATOM 1967 N N . ILE A 1 311 ? -8.248 52.718 0.324 1.00 52.27 311 ILE A N 1
ATOM 1968 C CA . ILE A 1 311 ? -6.889 53.231 0.205 1.00 48.85 311 ILE A CA 1
ATOM 1969 C C . ILE A 1 311 ? -5.936 52.055 0.359 1.00 43.56 311 ILE A C 1
ATOM 1970 O O . ILE A 1 311 ? -6.174 51.151 1.177 1.00 39.15 311 ILE A O 1
ATOM 1975 N N . ALA A 1 312 ? -4.837 52.077 -0.393 1.00 33.89 312 ALA A N 1
ATOM 1976 C CA . ALA A 1 312 ? -3.893 50.972 -0.373 1.00 39.81 312 ALA A CA 1
ATOM 1977 C C . ALA A 1 312 ? -2.468 51.491 -0.283 1.00 41.19 312 ALA A C 1
ATOM 1978 O O . ALA A 1 312 ? -2.081 52.394 -1.033 1.00 40.06 312 ALA A O 1
ATOM 1980 N N . PHE A 1 313 ? -1.692 50.908 0.625 1.00 40.11 313 PHE A N 1
ATOM 1981 C CA . PHE A 1 313 ? -0.258 51.154 0.714 1.00 44.78 313 PHE A CA 1
ATOM 1982 C C . PHE A 1 313 ? 0.502 50.027 0.015 1.00 36.28 313 PHE A C 1
ATOM 1983 O O . PHE A 1 313 ? 0.087 48.872 0.050 1.00 43.83 313 PHE A O 1
ATOM 1991 N N . THR A 1 314 ? 1.591 50.368 -0.640 1.00 40.47 314 THR A N 1
ATOM 1992 C CA . THR A 1 314 ? 2.426 49.386 -1.325 1.00 51.74 314 THR A CA 1
ATOM 1993 C C . THR A 1 314 ? 3.656 49.110 -0.467 1.00 47.57 314 THR A C 1
ATOM 1994 O O . THR A 1 314 ? 4.618 49.884 -0.467 1.00 48.99 314 THR A O 1
ATOM 1998 N N . ILE A 1 315 ? 3.635 47.982 0.234 1.00 44.33 315 ILE A N 1
ATOM 1999 C CA . ILE A 1 315 ? 4.725 47.562 1.109 1.00 42.78 315 ILE A CA 1
ATOM 2000 C C . ILE A 1 315 ? 5.242 46.226 0.589 1.00 44.86 315 ILE A C 1
ATOM 2001 O O . ILE A 1 315 ? 4.459 45.294 0.385 1.00 54.68 315 ILE A O 1
ATOM 2006 N N . GLY A 1 316 ? 6.549 46.142 0.361 1.00 42.88 316 GLY A N 1
ATOM 2007 C CA . GLY A 1 316 ? 7.158 44.929 -0.170 1.00 39.49 316 GLY A CA 1
ATOM 2008 C C . GLY A 1 316 ? 6.596 44.463 -1.498 1.00 50.46 316 GLY A C 1
ATOM 2009 O O . GLY A 1 316 ? 6.463 43.250 -1.718 1.00 54.34 316 GLY A O 1
ATOM 2010 N N . SER A 1 317 ? 6.276 45.400 -2.399 1.00 54.39 317 SER A N 1
ATOM 2011 C CA . SER A 1 317 ? 5.654 45.085 -3.688 1.00 61.14 317 SER A CA 1
ATOM 2012 C C . SER A 1 317 ? 4.374 44.272 -3.480 1.00 68.03 317 SER A C 1
ATOM 2013 O O . SER A 1 317 ? 4.142 43.239 -4.118 1.00 72.76 317 SER A O 1
ATOM 2016 N N . LYS A 1 318 ? 3.545 44.741 -2.550 1.00 63.59 318 LYS A N 1
ATOM 2017 C CA . LYS A 1 318 ? 2.228 44.166 -2.332 1.00 61.55 318 LYS A CA 1
ATOM 2018 C C . LYS A 1 318 ? 1.313 45.273 -1.842 1.00 54.25 318 LYS A C 1
ATOM 2019 O O . LYS A 1 318 ? 1.755 46.221 -1.187 1.00 47.88 318 LYS A O 1
ATOM 2025 N N . LEU A 1 319 ? 0.030 45.128 -2.149 1.00 52.38 319 LEU A N 1
ATOM 2026 C CA . LEU A 1 319 ? -0.970 46.135 -1.848 1.00 48.15 319 LEU A CA 1
ATOM 2027 C C . LEU A 1 319 ? -1.681 45.753 -0.564 1.00 45.39 319 LEU A C 1
ATOM 2028 O O . LEU A 1 319 ? -2.371 44.730 -0.502 1.00 50.91 319 LEU A O 1
ATOM 2033 N N . PHE A 1 320 ? -1.497 46.564 0.453 1.00 39.56 320 PHE A N 1
ATOM 2034 C CA . PHE A 1 320 ? -2.234 46.440 1.693 1.00 35.81 320 PHE A CA 1
ATOM 2035 C C . PHE A 1 320 ? -3.359 47.468 1.656 1.00 44.31 320 PHE A C 1
ATOM 2036 O O . PHE A 1 320 ? -3.120 48.677 1.763 1.00 45.38 320 PHE A O 1
ATOM 2044 N N . GLU A 1 321 ? -4.577 46.979 1.463 1.00 46.15 321 GLU A N 1
ATOM 2045 C CA . GLU A 1 321 ? -5.747 47.812 1.250 1.00 49.19 321 GLU A CA 1
ATOM 2046 C C . GLU A 1 321 ? -6.451 48.084 2.573 1.00 45.58 321 GLU A C 1
ATOM 2047 O O . GLU A 1 321 ? -6.562 47.190 3.422 1.00 40.02 321 GLU A O 1
ATOM 2053 N N . VAL A 1 322 ? -6.908 49.327 2.751 1.00 38.52 322 VAL A N 1
ATOM 2054 C CA . VAL A 1 322 ? -7.725 49.722 3.895 1.00 36.05 322 VAL A CA 1
ATOM 2055 C C . VAL A 1 322 ? -9.055 50.227 3.351 1.00 45.03 322 VAL A C 1
ATOM 2056 O O . VAL A 1 322 ? -9.081 51.081 2.454 1.00 53.40 322 VAL A O 1
ATOM 2060 N N . THR A 1 323 ? -10.142 49.712 3.888 1.00 39.64 323 THR A N 1
ATOM 2061 C CA . THR A 1 323 ? -11.459 50.066 3.396 1.00 40.41 323 THR A CA 1
ATOM 2062 C C . THR A 1 323 ? -12.011 51.273 4.149 1.00 45.27 323 THR A C 1
ATOM 2063 O O . THR A 1 323 ? -11.570 51.581 5.260 1.00 48.85 323 THR A O 1
ATOM 2067 N N . PRO A 1 324 ? -12.992 51.975 3.574 1.00 43.53 324 PRO A N 1
ATOM 2068 C CA . PRO A 1 324 ? -13.648 53.051 4.329 1.00 47.54 324 PRO A CA 1
ATOM 2069 C C . PRO A 1 324 ? -14.079 52.643 5.723 1.00 48.89 324 PRO A C 1
ATOM 2070 O O . PRO A 1 324 ? -13.848 53.402 6.669 1.00 50.93 324 PRO A O 1
ATOM 2074 N N . GLU A 1 325 ? -14.649 51.445 5.889 1.00 53.86 325 GLU A N 1
ATOM 2075 C CA . GLU A 1 325 ? -15.025 50.977 7.220 1.00 61.52 325 GLU A CA 1
ATOM 2076 C C . GLU A 1 325 ? -13.857 51.008 8.198 1.00 56.37 325 GLU A C 1
ATOM 2077 O O . GLU A 1 325 ? -14.050 51.284 9.388 1.00 54.17 325 GLU A O 1
ATOM 2083 N N . GLN A 1 326 ? -12.642 50.740 7.721 1.00 49.71 326 GLN A N 1
ATOM 2084 C CA . GLN A 1 326 ? -11.483 50.670 8.602 1.00 48.53 326 GLN A CA 1
ATOM 2085 C C . GLN A 1 326 ? -10.763 51.999 8.814 1.00 53.97 326 GLN A C 1
ATOM 2086 O O . GLN A 1 326 ? -10.008 52.121 9.788 1.00 56.11 326 GLN A O 1
ATOM 2092 N N . TYR A 1 327 ? -10.944 52.988 7.936 1.00 46.18 327 TYR A N 1
ATOM 2093 C CA . TYR A 1 327 ? -10.197 54.227 8.076 1.00 46.99 327 TYR A CA 1
ATOM 2094 C C . TYR A 1 327 ? -11.073 55.430 8.414 1.00 50.48 327 TYR A C 1
ATOM 2095 O O . TYR A 1 327 ? -10.552 56.540 8.545 1.00 49.73 327 TYR A O 1
ATOM 2104 N N . ILE A 1 328 ? -12.383 55.237 8.551 1.00 52.33 328 ILE A N 1
ATOM 2105 C CA . ILE A 1 328 ? -13.297 56.241 9.085 1.00 46.51 328 ILE A CA 1
ATOM 2106 C C . ILE A 1 328 ? -13.603 55.882 10.534 1.00 48.87 328 ILE A C 1
ATOM 2107 O O . ILE A 1 328 ? -14.012 54.752 10.828 1.00 55.57 328 ILE A O 1
ATOM 2112 N N . TYR A 1 329 ? -13.417 56.833 11.441 1.00 49.38 329 TYR A N 1
ATOM 2113 C CA . TYR A 1 329 ? -13.759 56.644 12.844 1.00 51.88 329 TYR A CA 1
ATOM 2114 C C . TYR A 1 329 ? -15.135 57.240 13.106 1.00 63.05 329 TYR A C 1
ATOM 2115 O O . TYR A 1 329 ? -15.472 58.302 12.578 1.00 68.50 329 TYR A O 1
ATOM 2124 N N . LYS A 1 330 ? -15.929 56.561 13.924 1.00 69.72 330 LYS A N 1
ATOM 2125 C CA . LYS A 1 330 ? -17.324 56.941 14.135 1.00 75.90 330 LYS A CA 1
ATOM 2126 C C . LYS A 1 330 ? -17.526 57.297 15.607 1.00 87.81 330 LYS A C 1
ATOM 2127 O O . LYS A 1 330 ? -17.666 56.410 16.455 1.00 90.22 330 LYS A O 1
ATOM 2133 N N . VAL A 1 331 ? -17.572 58.598 15.903 1.00 100.64 331 VAL A N 1
ATOM 2134 C CA . VAL A 1 331 ? -17.637 59.042 17.293 1.00 114.48 331 VAL A CA 1
ATOM 2135 C C . VAL A 1 331 ? -19.041 58.937 17.883 1.00 118.07 331 VAL A C 1
ATOM 2136 O O . VAL A 1 331 ? -19.181 58.868 19.110 1.00 126.11 331 VAL A O 1
ATOM 2140 N N . GLY A 1 332 ? -20.083 58.919 17.055 1.00 112.58 332 GLY A N 1
ATOM 2141 C CA . GLY A 1 332 ? -21.437 58.839 17.569 1.00 108.72 332 GLY A CA 1
ATOM 2142 C C . GLY A 1 332 ? -21.969 57.423 17.644 1.00 104.95 332 GLY A C 1
ATOM 2143 O O . GLY A 1 332 ? -21.264 56.519 18.103 1.00 93.58 332 GLY A O 1
ATOM 2144 N N . GLU A 1 333 ? -23.211 57.213 17.197 1.00 115.67 333 GLU A N 1
ATOM 2145 C CA . GLU A 1 333 ? -23.827 55.892 17.283 1.00 120.97 333 GLU A CA 1
ATOM 2146 C C . GLU A 1 333 ? -25.087 55.741 16.432 1.00 116.43 333 GLU A C 1
ATOM 2147 O O . GLU A 1 333 ? -25.408 54.628 16.002 1.00 120.53 333 GLU A O 1
ATOM 2153 N N . GLY A 1 334 ? -25.814 56.832 16.189 1.00 106.41 334 GLY A N 1
ATOM 2154 C CA . GLY A 1 334 ? -27.107 56.725 15.535 1.00 102.82 334 GLY A CA 1
ATOM 2155 C C . GLY A 1 334 ? -27.225 57.475 14.224 1.00 100.16 334 GLY A C 1
ATOM 2156 O O . GLY A 1 334 ? -26.735 57.013 13.188 1.00 100.58 334 GLY A O 1
ATOM 2157 N N . GLU A 1 335 ? -27.917 58.617 14.247 1.00 101.78 335 GLU A N 1
ATOM 2158 C CA . GLU A 1 335 ? -27.897 59.560 13.136 1.00 102.76 335 GLU A CA 1
ATOM 2159 C C . GLU A 1 335 ? -27.417 60.945 13.553 1.00 104.35 335 GLU A C 1
ATOM 2160 O O . GLU A 1 335 ? -27.187 61.791 12.679 1.00 102.21 335 GLU A O 1
ATOM 2166 N N . ALA A 1 336 ? -27.261 61.205 14.854 1.00 106.29 336 ALA A N 1
ATOM 2167 C CA . ALA A 1 336 ? -26.451 62.309 15.349 1.00 103.28 336 ALA A CA 1
ATOM 2168 C C . ALA A 1 336 ? -25.006 61.883 15.597 1.00 94.83 336 ALA A C 1
ATOM 2169 O O . ALA A 1 336 ? -24.300 62.514 16.395 1.00 92.25 336 ALA A O 1
ATOM 2171 N N . ALA A 1 337 ? -24.570 60.815 14.939 1.00 86.64 337 ALA A N 1
ATOM 2172 C CA . ALA A 1 337 ? -23.201 60.344 14.993 1.00 79.85 337 ALA A CA 1
ATOM 2173 C C . ALA A 1 337 ? -22.287 61.279 14.214 1.00 79.75 337 ALA A C 1
ATOM 2174 O O . ALA A 1 337 ? -22.732 62.058 13.366 1.00 81.64 337 ALA A O 1
ATOM 2176 N N . THR A 1 338 ? -20.991 61.200 14.512 1.00 75.05 338 THR A N 1
ATOM 2177 C CA . THR A 1 338 ? -19.995 61.980 13.793 1.00 72.25 338 THR A CA 1
ATOM 2178 C C . THR A 1 338 ? -18.956 61.020 13.237 1.00 72.90 338 THR A C 1
ATOM 2179 O O . THR A 1 338 ? -18.247 60.343 13.989 1.00 74.10 338 THR A O 1
ATOM 2183 N N . CYS A 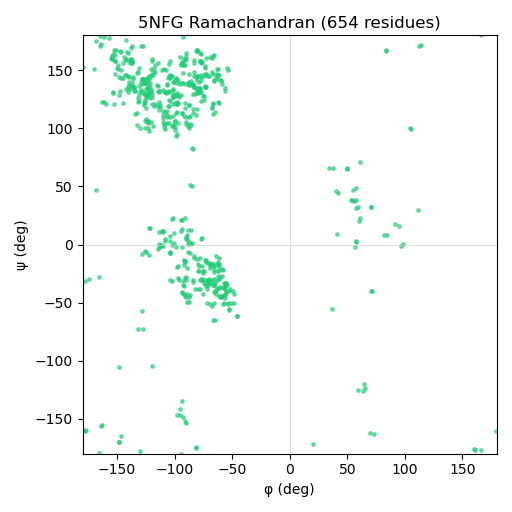1 339 ? -18.853 60.989 11.920 1.00 77.47 339 CYS A N 1
ATOM 2184 C CA . CYS A 1 339 ? -17.852 60.206 11.220 1.00 74.12 339 CYS A CA 1
ATOM 2185 C C . CYS A 1 339 ? -16.658 61.100 10.923 1.00 72.84 339 CYS A C 1
ATOM 2186 O O . CYS A 1 339 ? -16.815 62.208 10.396 1.00 82.65 339 CYS A O 1
ATOM 2189 N N . ILE A 1 340 ? -15.473 60.635 11.292 1.00 62.79 340 ILE A N 1
ATOM 2190 C CA . ILE A 1 340 ? -14.250 61.419 11.187 1.00 58.10 340 ILE A CA 1
ATOM 2191 C C . ILE A 1 340 ? -13.228 60.608 10.404 1.00 53.43 340 ILE A C 1
ATOM 2192 O O . ILE A 1 340 ? -13.162 59.381 10.544 1.00 53.55 340 ILE A O 1
ATOM 2197 N N . SER A 1 341 ? -12.443 61.291 9.574 1.00 44.35 341 SER A N 1
ATOM 2198 C CA . SER A 1 341 ? -11.413 60.639 8.781 1.00 40.00 341 SER A CA 1
ATOM 2199 C C . SER A 1 341 ? -10.201 60.307 9.642 1.00 37.02 341 SER A C 1
ATOM 2200 O O . SER A 1 341 ? -9.832 61.065 10.537 1.00 40.84 341 SER A O 1
ATOM 2203 N N . GLY A 1 342 ? -9.600 59.144 9.384 1.00 39.38 342 GLY A N 1
ATOM 2204 C CA . GLY A 1 342 ? -8.398 58.767 10.099 1.00 39.21 342 GLY A CA 1
ATOM 2205 C C . GLY A 1 342 ? -7.110 59.252 9.468 1.00 43.73 342 GLY A C 1
ATOM 2206 O O . GLY A 1 342 ? -6.034 59.100 10.058 1.00 42.03 342 GLY A O 1
ATOM 2207 N N . PHE A 1 343 ? -7.193 59.842 8.278 1.00 40.41 343 PHE A N 1
ATOM 2208 C CA . PHE A 1 343 ? -6.023 60.360 7.574 1.00 40.53 343 PHE A CA 1
ATOM 2209 C C . PHE A 1 343 ? -5.777 61.800 8.004 1.00 46.59 343 PHE A C 1
ATOM 2210 O O . PHE A 1 343 ? -6.462 62.719 7.554 1.00 54.09 343 PHE A O 1
ATOM 2218 N N . THR A 1 344 ? -4.802 62.000 8.887 1.00 43.91 344 THR A N 1
ATOM 2219 C CA . THR A 1 344 ? -4.422 63.323 9.355 1.00 43.17 344 THR A CA 1
ATOM 2220 C C . THR A 1 344 ? -3.136 63.751 8.657 1.00 49.15 344 THR A C 1
ATOM 2221 O O . THR A 1 344 ? -2.281 62.917 8.336 1.00 53.32 344 THR A O 1
ATOM 2225 N N . ALA A 1 345 ? -3.025 65.048 8.384 1.00 46.07 345 ALA A N 1
ATOM 2226 C CA . ALA A 1 345 ? -1.875 65.582 7.676 1.00 33.37 345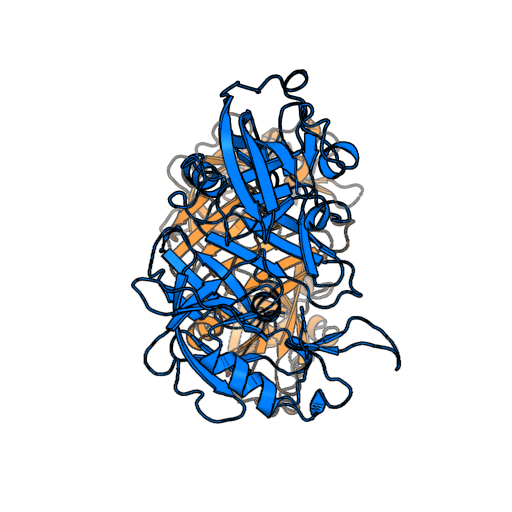 ALA A CA 1
ATOM 2227 C C . ALA A 1 345 ? -0.742 65.831 8.657 1.00 37.09 345 ALA A C 1
ATOM 2228 O O . ALA A 1 345 ? -0.957 66.319 9.769 1.00 43.10 345 ALA A O 1
ATOM 2230 N N . LEU A 1 346 ? 0.468 65.468 8.255 1.00 35.73 346 LEU A N 1
ATOM 2231 C CA . LEU A 1 346 ? 1.637 65.725 9.091 1.00 36.27 346 LEU A CA 1
ATOM 2232 C C . LEU A 1 346 ? 2.868 65.601 8.210 1.00 41.60 346 LEU A C 1
ATOM 2233 O O . LEU A 1 346 ? 3.075 64.559 7.574 1.00 44.11 346 LEU A O 1
ATOM 2238 N N . ASP A 1 347 ? 3.660 66.658 8.145 1.00 35.82 347 ASP A N 1
ATOM 2239 C CA . ASP A 1 347 ? 4.813 66.738 7.260 1.00 50.21 347 ASP A CA 1
ATOM 2240 C C . ASP A 1 347 ? 6.063 66.679 8.125 1.00 56.95 347 ASP A C 1
ATOM 2241 O O . ASP A 1 347 ? 6.414 67.655 8.794 1.00 62.01 347 ASP A O 1
ATOM 2246 N N . ILE A 1 348 ? 6.712 65.520 8.131 1.00 66.11 348 ILE A N 1
ATOM 2247 C CA . ILE A 1 348 ? 8.002 65.334 8.779 1.00 70.27 348 ILE A CA 1
ATOM 2248 C C . ILE A 1 348 ? 8.965 64.788 7.741 1.00 73.28 348 ILE A C 1
ATOM 2249 O O . ILE A 1 348 ? 8.616 63.870 6.992 1.00 71.42 348 ILE A O 1
ATOM 2254 N N . MET A 1 349 ? 10.160 65.357 7.683 1.00 81.86 349 MET A N 1
ATOM 2255 C CA . MET A 1 349 ? 11.176 64.848 6.779 1.00 84.79 349 MET A CA 1
ATOM 2256 C C . MET A 1 349 ? 12.012 63.780 7.475 1.00 76.16 349 MET A C 1
ATOM 2257 O O . MET A 1 349 ? 11.969 63.609 8.695 1.00 83.55 349 MET A O 1
ATOM 2262 N N . SER A 1 350 ? 12.742 63.028 6.667 1.00 60.48 350 SER A N 1
ATOM 2263 C CA . SER A 1 350 ? 13.788 62.140 7.144 1.00 57.13 350 SER A CA 1
ATOM 2264 C C . SER A 1 350 ? 14.809 62.026 6.027 1.00 53.74 350 SER A C 1
ATOM 2265 O O . SER A 1 350 ? 14.505 62.356 4.877 1.00 59.70 350 SER A O 1
ATOM 2268 N N . PRO A 1 351 ? 16.024 61.558 6.320 1.00 50.10 351 PRO A N 1
ATOM 2269 C CA . PRO A 1 351 ? 16.993 61.345 5.230 1.00 58.82 351 PRO A CA 1
ATOM 2270 C C . PRO A 1 351 ? 16.528 60.311 4.203 1.00 59.73 351 PRO A C 1
ATOM 2271 O O . PRO A 1 351 ? 17.126 60.222 3.122 1.00 68.12 351 PRO A O 1
ATOM 2275 N N . GLN A 1 352 ? 15.468 59.559 4.501 1.00 52.95 352 GLN A N 1
ATOM 2276 C CA . GLN A 1 352 ? 14.879 58.578 3.599 1.00 56.38 352 GLN A CA 1
ATOM 2277 C C . GLN A 1 352 ? 13.631 59.107 2.896 1.00 61.35 352 GLN A C 1
ATOM 2278 O O . GLN A 1 352 ? 13.004 58.367 2.129 1.00 59.65 352 GLN A O 1
ATOM 2284 N N . GLY A 1 353 ? 13.247 60.359 3.147 1.00 58.92 353 GLY A N 1
ATOM 2285 C CA . GLY A 1 353 ? 12.086 60.940 2.518 1.00 58.41 353 GLY A CA 1
ATOM 2286 C C . GLY A 1 353 ? 10.969 61.195 3.503 1.00 53.63 353 GLY A C 1
ATOM 2287 O O . GLY A 1 353 ? 11.028 60.762 4.656 1.00 48.28 353 GLY A O 1
ATOM 2288 N N . PRO A 1 354 ? 9.919 61.896 3.061 1.00 55.73 354 PRO A N 1
ATOM 2289 C CA . PRO A 1 354 ? 8.781 62.182 3.949 1.00 53.41 354 PRO A CA 1
ATOM 2290 C C . PRO A 1 354 ? 8.209 60.920 4.582 1.00 48.28 354 PRO A C 1
ATOM 2291 O O . PRO A 1 354 ? 8.267 59.825 4.014 1.00 44.96 354 PRO A O 1
ATOM 2295 N N . ILE A 1 355 ? 7.657 61.087 5.780 1.00 44.87 355 ILE A N 1
ATOM 2296 C CA . ILE A 1 355 ? 7.391 59.972 6.686 1.00 45.83 355 ILE A CA 1
ATOM 2297 C C . ILE A 1 355 ? 5.888 59.746 6.799 1.00 37.39 355 ILE A C 1
ATOM 2298 O O . ILE A 1 355 ? 5.112 60.696 6.973 1.00 35.65 355 ILE A O 1
ATOM 2303 N N . TRP A 1 356 ? 5.474 58.492 6.683 1.00 33.59 356 TRP A N 1
ATOM 2304 C CA . TRP A 1 356 ? 4.115 58.109 7.021 1.00 33.28 356 TRP A CA 1
ATOM 2305 C C . TRP A 1 356 ? 4.103 57.469 8.398 1.00 36.26 356 TRP A C 1
ATOM 2306 O O . TRP A 1 356 ? 5.002 56.689 8.736 1.00 40.10 356 TRP A O 1
ATOM 2317 N N . ILE A 1 357 ? 3.080 57.785 9.189 1.00 26.88 357 ILE A N 1
ATOM 2318 C CA . ILE A 1 357 ? 2.817 57.073 10.434 1.00 24.46 357 ILE A CA 1
ATOM 2319 C C . ILE A 1 357 ? 1.611 56.171 10.209 1.00 31.59 357 ILE A C 1
ATOM 2320 O O . ILE A 1 357 ? 0.512 56.651 9.908 1.00 32.07 357 ILE A O 1
ATOM 2325 N N . LEU A 1 358 ? 1.818 54.862 10.365 1.00 27.70 358 LEU A N 1
ATOM 2326 C CA . LEU A 1 358 ? 0.759 53.869 10.283 1.00 24.99 358 LEU A CA 1
ATOM 2327 C C . LEU A 1 358 ? 0.424 53.436 11.706 1.00 26.51 358 LEU A C 1
ATOM 2328 O O . LEU A 1 358 ? 1.207 52.726 12.338 1.00 28.81 358 LEU A O 1
ATOM 2333 N N . GLY A 1 359 ? -0.738 53.819 12.202 1.00 32.40 359 GLY A N 1
ATOM 2334 C CA . GLY A 1 359 ? -1.103 53.529 13.572 1.00 33.57 359 GLY A CA 1
ATOM 2335 C C . GLY A 1 359 ? -1.943 52.271 13.710 1.00 25.23 359 GLY A C 1
ATOM 2336 O O . GLY A 1 359 ? -1.808 51.316 12.940 1.00 26.58 359 GLY A O 1
ATOM 2337 N N . ASP A 1 360 ? -2.848 52.292 14.692 1.00 26.98 360 ASP A N 1
ATOM 2338 C CA . ASP A 1 360 ? -3.645 51.127 15.041 1.00 30.77 360 ASP A CA 1
ATOM 2339 C C . ASP A 1 360 ? -4.676 50.807 13.962 1.00 37.11 360 ASP A C 1
ATOM 2340 O O . ASP A 1 360 ? -5.057 49.637 13.809 1.00 38.22 360 ASP A O 1
ATOM 2345 N N . MET A 1 361 ? -5.168 51.823 13.234 1.00 25.68 361 MET A N 1
ATOM 2346 C CA . MET A 1 361 ? -6.070 51.555 12.114 1.00 25.54 361 MET A CA 1
ATOM 2347 C C . MET A 1 361 ? -5.423 50.684 11.035 1.00 27.99 361 MET A C 1
ATOM 2348 O O . MET A 1 361 ? -6.131 49.983 10.300 1.00 21.84 361 MET A O 1
ATOM 2353 N N . PHE A 1 362 ? -4.097 50.733 10.894 1.00 22.62 362 PHE A N 1
ATOM 2354 C CA . PHE A 1 362 ? -3.433 49.781 10.009 1.00 30.92 362 PHE A CA 1
ATOM 2355 C C . PHE A 1 362 ? -3.044 48.487 10.727 1.00 29.85 362 PHE A C 1
ATOM 2356 O O . PHE A 1 362 ? -3.212 47.398 10.177 1.00 31.19 362 PHE A O 1
ATOM 2364 N N . MET A 1 363 ? -2.509 48.583 11.938 1.00 26.52 363 MET A N 1
ATOM 2365 C CA . MET A 1 363 ? -2.038 47.398 12.643 1.00 25.16 363 MET A CA 1
ATOM 2366 C C . MET A 1 363 ? -3.175 46.514 13.157 1.00 30.40 363 MET A C 1
ATOM 2367 O O . MET A 1 363 ? -2.934 45.341 13.501 1.00 26.58 363 MET A O 1
ATOM 2372 N N . GLY A 1 364 ? -4.396 47.039 13.195 1.00 25.73 364 GLY A N 1
ATOM 2373 C CA . GLY A 1 364 ? -5.572 46.265 13.497 1.00 21.31 364 GLY A CA 1
ATOM 2374 C C . GLY A 1 364 ? -5.855 45.215 12.434 1.00 39.80 364 GLY A C 1
ATOM 2375 O O . GLY A 1 364 ? -5.794 44.008 12.691 1.00 34.59 364 GLY A O 1
ATOM 2376 N N . PRO A 1 365 ? -6.161 45.650 11.210 1.00 36.07 365 PRO A N 1
ATOM 2377 C CA . PRO A 1 365 ? -6.378 44.675 10.132 1.00 35.30 365 PRO A CA 1
ATOM 2378 C C . PRO A 1 365 ? -5.123 43.905 9.749 1.00 33.42 365 PRO A C 1
ATOM 2379 O O . PRO A 1 365 ? -5.225 42.832 9.140 1.00 36.61 365 PRO A O 1
ATOM 2383 N N . TYR A 1 366 ? -3.940 44.393 10.092 1.00 32.15 366 TYR A N 1
ATOM 2384 C CA . TYR A 1 366 ? -2.704 43.756 9.661 1.00 37.39 366 TYR A CA 1
ATOM 2385 C C . TYR A 1 366 ? -1.859 43.403 10.871 1.00 36.20 366 TYR A C 1
ATOM 2386 O O . TYR A 1 366 ? -1.229 44.275 11.476 1.00 40.60 366 TYR A O 1
ATOM 2395 N N . HIS A 1 367 ? -1.841 42.117 11.193 1.00 36.19 367 HIS A N 1
ATOM 2396 C CA . HIS A 1 367 ? -1.008 41.607 12.264 1.00 32.63 367 HIS A CA 1
ATOM 2397 C C . HIS A 1 367 ? 0.438 41.998 11.983 1.00 26.16 367 HIS A C 1
ATOM 2398 O O . HIS A 1 367 ? 0.933 41.844 10.858 1.00 26.44 367 HIS A O 1
ATOM 2405 N N . THR A 1 368 ? 1.112 42.531 12.995 1.00 22.06 368 THR A N 1
ATOM 2406 C CA . THR A 1 368 ? 2.413 43.154 12.796 1.00 21.14 368 THR A CA 1
ATOM 2407 C C . THR A 1 368 ? 3.464 42.525 13.691 1.00 26.78 368 THR A C 1
ATOM 2408 O O . THR A 1 368 ? 3.290 42.473 14.919 1.00 24.07 368 THR A O 1
ATOM 2412 N N . VAL A 1 369 ? 4.564 42.088 13.068 1.00 29.21 369 VAL A N 1
ATOM 2413 C CA . VAL A 1 369 ? 5.727 41.526 13.749 1.00 28.10 369 VAL A CA 1
ATOM 2414 C C . VAL A 1 369 ? 6.883 42.518 13.679 1.00 35.39 369 VAL A C 1
ATOM 2415 O O . VAL A 1 369 ? 7.224 43.024 12.599 1.00 33.87 369 VAL A O 1
ATOM 2419 N N . PHE A 1 370 ? 7.504 42.760 14.816 1.00 20.75 370 PHE A N 1
ATOM 2420 C CA . PHE A 1 370 ? 8.674 43.623 14.911 1.00 25.89 370 PHE A CA 1
ATOM 2421 C C . PHE A 1 370 ? 9.848 42.691 15.168 1.00 27.81 370 PHE A C 1
ATOM 2422 O O . PHE A 1 370 ? 10.037 42.182 16.275 1.00 22.66 370 PHE A O 1
ATOM 2430 N N . ASP A 1 371 ? 10.619 42.465 14.129 1.00 27.45 371 ASP A N 1
ATOM 2431 C CA . ASP A 1 371 ? 11.698 41.504 14.152 1.00 29.69 371 ASP A CA 1
ATOM 2432 C C . ASP A 1 371 ? 12.990 42.269 14.411 1.00 29.55 371 ASP A C 1
ATOM 2433 O O . ASP A 1 371 ? 13.626 42.761 13.480 1.00 29.76 371 ASP A O 1
ATOM 2438 N N . TYR A 1 372 ? 13.391 42.326 15.683 1.00 25.89 372 TYR A N 1
ATOM 2439 C CA . TYR A 1 372 ? 14.615 43.021 16.072 1.00 27.03 372 TYR A CA 1
ATOM 2440 C C . TYR A 1 372 ? 15.863 42.263 15.631 1.00 36.48 372 TYR A C 1
ATOM 2441 O O . TYR A 1 372 ? 16.838 42.873 15.181 1.00 40.03 372 TYR A O 1
ATOM 2450 N N . GLY A 1 373 ? 15.838 40.928 15.714 1.00 38.70 373 GLY A N 1
ATOM 2451 C CA . GLY A 1 373 ? 17.018 40.143 15.383 1.00 32.19 373 GLY A CA 1
ATOM 2452 C C . GLY A 1 373 ? 17.419 40.220 13.927 1.00 33.20 373 GLY A C 1
ATOM 2453 O O . GLY A 1 373 ? 18.604 40.090 13.599 1.00 35.41 373 GLY A O 1
ATOM 2454 N N . LYS A 1 374 ? 16.452 40.415 13.036 1.00 31.93 374 LYS A N 1
ATOM 2455 C CA . LYS A 1 374 ? 16.741 40.605 11.624 1.00 40.58 374 LYS A CA 1
ATOM 2456 C C . LYS A 1 374 ? 16.518 42.040 11.147 1.00 32.14 374 LYS A C 1
ATOM 2457 O O . LYS A 1 374 ? 16.696 42.311 9.957 1.00 37.89 374 LYS A O 1
ATOM 2463 N N . LEU A 1 375 ? 16.156 42.960 12.042 1.00 32.15 375 LEU A N 1
ATOM 2464 C CA . LEU A 1 375 ? 15.857 44.370 11.707 1.00 36.37 375 LEU A CA 1
ATOM 2465 C C . LEU A 1 375 ? 14.874 44.476 10.543 1.00 39.83 375 LEU A C 1
ATOM 2466 O O . LEU A 1 375 ? 15.201 44.958 9.453 1.00 41.94 375 LEU A O 1
ATOM 2471 N N . ARG A 1 376 ? 13.656 44.000 10.786 1.00 32.87 376 ARG A N 1
ATOM 2472 C CA . ARG A 1 376 ? 12.637 43.997 9.750 1.00 32.73 376 ARG A CA 1
ATOM 2473 C C . ARG A 1 376 ? 11.262 43.994 10.406 1.00 30.31 376 ARG A C 1
ATOM 2474 O O . ARG A 1 376 ? 11.106 43.637 11.579 1.00 25.99 376 ARG A O 1
ATOM 2482 N N . VAL A 1 377 ? 10.259 44.389 9.627 1.00 29.54 377 VAL A N 1
ATOM 2483 C CA . VAL A 1 377 ? 8.880 44.477 10.088 1.00 27.22 377 VAL A CA 1
ATOM 2484 C C . VAL A 1 377 ? 8.034 43.713 9.098 1.00 31.41 377 VAL A C 1
ATOM 2485 O O . VAL A 1 377 ? 8.275 43.779 7.885 1.00 24.37 377 VAL A O 1
ATOM 2489 N N . GLY A 1 378 ? 7.087 42.947 9.624 1.00 35.10 378 GLY A N 1
ATOM 2490 C CA . GLY A 1 378 ? 6.252 42.087 8.802 1.00 23.28 378 GLY A CA 1
ATOM 2491 C C . GLY A 1 378 ? 4.793 42.325 9.114 1.00 22.31 378 GLY A C 1
ATOM 2492 O O . GLY A 1 378 ? 4.419 42.556 10.266 1.00 21.29 378 GLY A O 1
ATOM 2493 N N . PHE A 1 379 ? 3.974 42.284 8.065 1.00 26.31 379 PHE A N 1
ATOM 2494 C CA . PHE A 1 379 ? 2.532 42.461 8.169 1.00 29.11 379 PHE A CA 1
ATOM 2495 C C . PHE A 1 379 ? 1.831 41.276 7.515 1.00 37.00 379 PHE A C 1
ATOM 2496 O O . PHE A 1 379 ? 2.223 40.828 6.427 1.00 30.91 379 PHE A O 1
ATOM 2504 N N . ALA A 1 380 ? 0.765 40.800 8.157 1.00 31.54 380 ALA A N 1
ATOM 2505 C CA . ALA A 1 380 ? -0.036 39.714 7.609 1.00 25.35 380 ALA A CA 1
ATOM 2506 C C . ALA A 1 380 ? -1.502 40.034 7.843 1.00 25.30 380 ALA A C 1
ATOM 2507 O O . ALA A 1 380 ? -1.848 40.777 8.754 1.00 24.10 380 ALA A O 1
ATOM 2509 N N . GLU A 1 381 ? -2.369 39.464 7.030 1.00 26.91 381 GLU A N 1
ATOM 2510 C CA . GLU A 1 381 ? -3.802 39.620 7.265 1.00 30.67 381 GLU A CA 1
ATOM 2511 C C . GLU A 1 381 ? -4.217 39.037 8.632 1.00 35.71 381 GLU A C 1
ATOM 2512 O O . GLU A 1 381 ? -4.049 37.834 8.889 1.00 34.23 381 GLU A O 1
ATOM 2518 N N . ALA A 1 382 ? -4.807 39.880 9.490 1.00 30.80 382 ALA A N 1
ATOM 2519 C CA . ALA A 1 382 ? -5.164 39.491 10.857 1.00 28.95 382 ALA A CA 1
ATOM 2520 C C . ALA A 1 382 ? -6.506 38.759 10.937 1.00 34.26 382 ALA A C 1
ATOM 2521 O O . ALA A 1 382 ? -7.438 39.002 10.164 1.00 29.31 382 ALA A O 1
ATOM 2523 N N . VAL A 1 383 ? -6.596 37.849 11.901 1.00 37.91 383 VAL A N 1
ATOM 2524 C CA . VAL A 1 383 ? -7.853 37.164 12.167 1.00 41.30 383 VAL A CA 1
ATOM 2525 C C . VAL A 1 383 ? -8.083 37.183 13.674 1.00 45.98 383 VAL A C 1
ATOM 2526 O O . VAL A 1 383 ? -9.217 37.301 14.142 1.00 49.15 383 VAL A O 1
ATOM 2531 N N . ARG B 1 45 ? -8.656 34.261 0.632 1.00 87.59 45 ARG B N 1
ATOM 2532 C CA . ARG B 1 45 ? -7.602 35.021 -0.035 1.00 93.31 45 ARG B CA 1
ATOM 2533 C C . ARG B 1 45 ? -6.305 34.212 -0.036 1.00 94.07 45 ARG B C 1
ATOM 2534 O O . ARG B 1 45 ? -5.212 34.774 0.050 1.00 85.22 45 ARG B O 1
ATOM 2542 N N . ASP B 1 46 ? -6.459 32.890 -0.147 1.00 112.65 46 ASP B N 1
ATOM 2543 C CA . ASP B 1 46 ? -5.373 31.925 0.025 1.00 123.02 46 ASP B CA 1
ATOM 2544 C C . ASP B 1 46 ? -4.811 32.032 1.447 1.00 118.77 46 ASP B C 1
ATOM 2545 O O . ASP B 1 46 ? -3.691 32.509 1.680 1.00 121.99 46 ASP B O 1
ATOM 2550 N N . SER B 1 47 ? -5.617 31.573 2.405 1.00 104.07 47 SER B N 1
ATOM 2551 C CA . SER B 1 47 ? -5.214 31.808 3.783 1.00 89.07 47 SER B CA 1
ATOM 2552 C C . SER B 1 47 ? -6.091 31.020 4.749 1.00 78.08 47 SER B C 1
ATOM 2553 O O . SER B 1 47 ? -7.270 30.755 4.483 1.00 82.33 47 SER B O 1
ATOM 2556 N N . GLY B 1 48 ? -5.486 30.675 5.880 1.00 64.96 48 GLY B N 1
ATOM 2557 C CA . GLY B 1 48 ? -6.132 30.138 7.062 1.00 46.23 48 GLY B CA 1
ATOM 2558 C C . GLY B 1 48 ? -5.112 30.182 8.182 1.00 46.09 48 GLY B C 1
ATOM 2559 O O . GLY B 1 48 ? -3.934 30.497 7.971 1.00 46.69 48 GLY B O 1
ATOM 2560 N N . SER B 1 49 ? -5.560 29.815 9.380 1.00 39.80 49 SER B N 1
ATOM 2561 C CA . SER B 1 49 ? -4.704 29.953 10.551 1.00 31.16 49 SER B CA 1
ATOM 2562 C C . SER B 1 49 ? -3.686 28.821 10.680 1.00 28.95 49 SER B C 1
ATOM 2563 O O . SER B 1 49 ? -2.548 29.050 11.110 1.00 26.43 49 SER B O 1
ATOM 2566 N N . GLY B 1 50 ? -4.078 27.594 10.346 1.00 24.19 50 GLY B N 1
ATOM 2567 C CA . GLY B 1 50 ? -3.238 26.457 10.652 1.00 25.04 50 GLY B CA 1
ATOM 2568 C C . GLY B 1 50 ? -3.402 25.907 12.050 1.00 25.66 50 GLY B C 1
ATOM 2569 O O . GLY B 1 50 ? -2.643 25.012 12.427 1.00 34.24 50 GLY B O 1
ATOM 2570 N N . ILE B 1 51 ? -4.406 26.388 12.821 1.00 21.49 51 ILE B N 1
ATOM 2571 C CA . ILE B 1 51 ? -4.716 25.929 14.178 1.00 20.80 51 ILE B CA 1
ATOM 2572 C C . ILE B 1 51 ? -5.675 24.729 14.128 1.00 23.25 51 ILE B C 1
ATOM 2573 O O . ILE B 1 51 ? -6.639 24.729 13.368 1.00 27.03 51 ILE B O 1
ATOM 2578 N N . VAL B 1 52 ? -5.445 23.711 14.956 1.00 25.85 52 VAL B N 1
ATOM 2579 C CA . VAL B 1 52 ? -6.418 22.633 15.153 1.00 25.49 52 VAL B CA 1
ATOM 2580 C C . VAL B 1 52 ? -6.716 22.511 16.642 1.00 22.48 52 VAL B C 1
ATOM 2581 O O . VAL B 1 52 ? -5.800 22.294 17.446 1.00 26.47 52 VAL B O 1
ATOM 2585 N N . ALA B 1 53 ? -7.988 22.642 17.011 1.00 23.59 53 ALA B N 1
ATOM 2586 C CA . ALA B 1 53 ? -8.387 22.445 18.401 1.00 28.54 53 ALA B CA 1
ATOM 2587 C C . ALA B 1 53 ? -8.502 20.950 18.685 1.00 30.39 53 ALA B C 1
ATOM 2588 O O . ALA B 1 53 ? -9.155 20.221 17.934 1.00 28.81 53 ALA B O 1
ATOM 2590 N N . LEU B 1 54 ? -7.886 20.504 19.777 1.00 29.37 54 LEU B N 1
ATOM 2591 C CA . LEU B 1 54 ? -7.789 19.095 20.125 1.00 31.12 54 LEU B CA 1
ATOM 2592 C C . LEU B 1 54 ? -8.709 18.761 21.298 1.00 35.11 54 LEU B C 1
ATOM 2593 O O . LEU B 1 54 ? -8.802 19.525 22.266 1.00 37.51 54 LEU B O 1
ATOM 2598 N N . THR B 1 55 ? -9.404 17.627 21.192 1.00 33.69 55 THR B N 1
ATOM 2599 C CA . THR B 1 55 ? -10.234 17.090 22.268 1.00 27.76 55 THR B CA 1
ATOM 2600 C C . THR B 1 55 ? -9.463 16.013 23.030 1.00 31.21 55 THR B C 1
ATOM 2601 O O . THR B 1 55 ? -8.755 15.183 22.443 1.00 28.84 55 THR B O 1
ATOM 2605 N N . ASN B 1 56 ? -9.606 16.041 24.338 1.00 28.40 56 ASN B N 1
ATOM 2606 C CA . ASN B 1 56 ? -8.912 15.146 25.240 1.00 27.16 56 ASN B CA 1
ATOM 2607 C C . ASN B 1 56 ? -9.931 14.156 25.781 1.00 35.54 56 ASN B C 1
ATOM 2608 O O . ASN B 1 56 ? -10.854 14.538 26.509 1.00 35.40 56 ASN B O 1
ATOM 2613 N N . ASP B 1 57 ? -9.754 12.889 25.417 1.00 36.92 57 ASP B N 1
ATOM 2614 C CA . ASP B 1 57 ? -10.555 11.788 25.935 1.00 36.28 57 ASP B CA 1
ATOM 2615 C C . ASP B 1 57 ? -9.752 11.094 27.032 1.00 39.93 57 ASP B C 1
ATOM 2616 O O . ASP B 1 57 ? -8.777 10.395 26.739 1.00 42.24 57 ASP B O 1
ATOM 2621 N N . ARG B 1 58 ? -10.151 11.318 28.293 1.00 49.32 58 ARG B N 1
ATOM 2622 C CA . ARG B 1 58 ? -9.565 10.715 29.496 1.00 58.28 58 ARG B CA 1
ATOM 2623 C C . ARG B 1 58 ? -8.041 10.653 29.486 1.00 58.85 58 ARG B C 1
ATOM 2624 O O . ARG B 1 58 ? -7.456 9.635 29.863 1.00 58.21 58 ARG B O 1
ATOM 2632 N N . ASP B 1 59 ? -7.391 11.739 29.069 1.00 63.15 59 ASP B N 1
ATOM 2633 C CA . ASP B 1 59 ? -5.933 11.835 29.024 1.00 61.04 59 ASP B CA 1
ATOM 2634 C C . ASP B 1 59 ? -5.276 10.760 28.162 1.00 53.39 59 ASP B C 1
ATOM 2635 O O . ASP B 1 59 ? -4.046 10.735 28.053 1.00 51.77 59 ASP B O 1
ATOM 2640 N N . THR B 1 60 ? -6.073 9.894 27.523 1.00 49.90 60 THR B N 1
ATOM 2641 C CA . THR B 1 60 ? -5.546 8.770 26.750 1.00 50.29 60 THR B CA 1
ATOM 2642 C C . THR B 1 60 ? -5.341 9.089 25.269 1.00 55.33 60 THR B C 1
ATOM 2643 O O . THR B 1 60 ? -4.391 8.590 24.661 1.00 67.20 60 THR B O 1
ATOM 2647 N N . ALA B 1 61 ? -6.197 9.909 24.670 1.00 40.17 61 ALA B N 1
ATOM 2648 C CA . ALA B 1 61 ? -6.103 10.176 23.242 1.00 38.07 61 ALA B CA 1
ATOM 2649 C C . ALA B 1 61 ? -6.572 11.592 22.948 1.00 35.56 61 ALA B C 1
ATOM 2650 O O . ALA B 1 61 ? -7.513 12.098 23.569 1.00 32.15 61 ALA B O 1
ATOM 2652 N N . TYR B 1 62 ? -5.917 12.218 21.989 1.00 32.62 62 TYR B N 1
ATOM 2653 C CA . TYR B 1 62 ? -6.210 13.594 21.618 1.00 35.95 62 TYR B CA 1
ATOM 2654 C C . TYR B 1 62 ? -6.539 13.595 20.145 1.00 34.07 62 TYR B C 1
ATOM 2655 O O . TYR B 1 62 ? -5.814 13.001 19.346 1.00 40.53 62 TYR B O 1
ATOM 2664 N N . TYR B 1 63 ? -7.650 14.211 19.788 1.00 29.94 63 TYR B N 1
ATOM 2665 C CA . TYR B 1 63 ? -8.041 14.178 18.393 1.00 35.37 63 TYR B CA 1
ATOM 2666 C C . TYR B 1 63 ? -8.695 15.502 18.024 1.00 29.80 63 TYR B C 1
ATOM 2667 O O . TYR B 1 63 ? -9.223 16.222 18.882 1.00 28.74 63 TYR B O 1
ATOM 2676 N N . GLY B 1 64 ? -8.650 15.811 16.721 1.00 27.76 64 GLY B N 1
ATOM 2677 C CA . GLY B 1 64 ? -9.283 16.991 16.166 1.00 21.18 64 GLY B CA 1
ATOM 2678 C C . GLY B 1 64 ? -9.882 16.669 14.810 1.00 31.19 64 GLY B C 1
ATOM 2679 O O . GLY B 1 64 ? -9.733 15.560 14.289 1.00 36.53 64 GLY B O 1
ATOM 2680 N N . GLU B 1 65 ? -10.564 17.655 14.247 1.00 23.40 65 GLU B N 1
ATOM 2681 C CA . GLU B 1 65 ? -11.357 17.458 13.045 1.00 31.08 65 GLU B CA 1
ATOM 2682 C C . GLU B 1 65 ? -10.560 17.769 11.785 1.00 34.11 65 GLU B C 1
ATOM 2683 O O . GLU B 1 65 ? -9.694 18.648 11.767 1.00 32.10 65 GLU B O 1
ATOM 2689 N N . ILE B 1 66 ? -10.876 17.040 10.718 1.00 26.86 66 ILE B N 1
ATOM 2690 C CA . ILE B 1 66 ? -10.389 17.338 9.379 1.00 32.25 66 ILE B CA 1
ATOM 2691 C C . ILE B 1 66 ? -11.567 17.162 8.432 1.00 37.77 66 ILE B C 1
ATOM 2692 O O . ILE B 1 66 ? -12.546 16.476 8.746 1.00 36.54 66 ILE B O 1
ATOM 2697 N N . GLY B 1 67 ? -11.468 17.806 7.272 1.00 33.07 67 GLY B N 1
ATOM 2698 C CA . GLY B 1 67 ? -12.433 17.644 6.191 1.00 32.74 67 GLY B CA 1
ATOM 2699 C C . GLY B 1 67 ? -11.763 16.985 4.998 1.00 34.49 67 GLY B C 1
ATOM 2700 O O . GLY B 1 67 ? -10.640 17.340 4.640 1.00 42.60 67 GLY B O 1
ATOM 2701 N N . ILE B 1 68 ? -12.454 16.024 4.387 1.00 32.73 68 ILE B N 1
ATOM 2702 C CA . ILE B 1 68 ? -11.975 15.334 3.192 1.00 33.50 68 ILE B CA 1
ATOM 2703 C C . ILE B 1 68 ? -13.022 15.475 2.097 1.00 38.38 68 ILE B C 1
ATOM 2704 O O . ILE B 1 68 ? -14.220 15.286 2.347 1.00 44.59 68 ILE B O 1
ATOM 2709 N N . GLY B 1 69 ? -12.573 15.805 0.890 1.00 36.71 69 GLY B N 1
ATOM 2710 C CA . GLY B 1 69 ? -13.460 15.929 -0.242 1.00 43.37 69 GLY B CA 1
ATOM 2711 C C . GLY B 1 69 ? -14.127 17.288 -0.318 1.00 54.31 69 GLY B C 1
ATOM 2712 O O . GLY B 1 69 ? -14.063 18.111 0.599 1.00 52.71 69 GLY B O 1
ATOM 2713 N N . THR B 1 70 ? -14.741 17.546 -1.470 1.00 59.13 70 THR B N 1
ATOM 2714 C CA . THR B 1 70 ? -15.643 18.683 -1.590 1.00 63.20 70 THR B CA 1
ATOM 2715 C C . THR B 1 70 ? -16.977 18.181 -2.118 1.00 65.85 70 THR B C 1
ATOM 2716 O O . THR B 1 70 ? -17.028 17.516 -3.160 1.00 69.54 70 THR B O 1
ATOM 2720 N N . PRO B 1 71 ? -18.060 18.467 -1.374 1.00 62.83 71 PRO B N 1
ATOM 2721 C CA . PRO B 1 71 ? -18.021 19.259 -0.137 1.00 59.98 71 PRO B CA 1
ATOM 2722 C C . PRO B 1 71 ? -17.407 18.467 1.019 1.00 62.61 71 PRO B C 1
ATOM 2723 O O . PRO B 1 71 ? -17.434 17.238 1.003 1.00 64.65 71 PRO B O 1
ATOM 2727 N N . PRO B 1 72 ? -16.821 19.165 1.984 1.00 54.67 72 PRO B N 1
ATOM 2728 C CA . PRO B 1 72 ? -16.009 18.477 2.992 1.00 50.22 72 PRO B CA 1
ATOM 2729 C C . PRO B 1 72 ? -16.828 17.454 3.766 1.00 52.52 72 PRO B C 1
ATOM 2730 O O . PRO B 1 72 ? -18.021 17.644 4.026 1.00 49.91 72 PRO B O 1
ATOM 2734 N N . GLN B 1 73 ? -16.178 16.329 4.058 1.00 52.23 73 GLN B N 1
ATOM 2735 C CA . GLN B 1 73 ? -16.702 15.262 4.900 1.00 43.71 73 GLN B CA 1
ATOM 2736 C C . GLN B 1 73 ? -15.842 15.204 6.158 1.00 40.33 73 GLN B C 1
ATOM 2737 O O . GLN B 1 73 ? -14.625 15.005 6.071 1.00 33.04 73 GLN B O 1
ATOM 2743 N N . ASN B 1 74 ? -16.474 15.359 7.320 1.00 42.59 74 ASN B N 1
ATOM 2744 C CA . ASN B 1 74 ? -15.760 15.597 8.568 1.00 46.82 74 ASN B CA 1
ATOM 2745 C C . ASN B 1 74 ? -15.361 14.290 9.242 1.00 41.33 74 ASN B C 1
ATOM 2746 O O . ASN B 1 74 ? -16.137 13.330 9.261 1.00 34.79 74 ASN B O 1
ATOM 2751 N N . PHE B 1 75 ? -14.142 14.265 9.796 1.00 31.39 75 PHE B N 1
ATOM 2752 C CA . PHE B 1 75 ? -13.627 13.119 10.537 1.00 31.51 75 PHE B CA 1
ATOM 2753 C C . PHE B 1 75 ? -12.863 13.601 11.757 1.00 35.59 75 PHE B C 1
ATOM 2754 O O . PHE B 1 75 ? -12.122 14.582 11.679 1.00 43.16 75 PHE B O 1
ATOM 2762 N N . ALA B 1 76 ? -13.074 12.927 12.887 1.00 37.07 76 ALA B N 1
ATOM 2763 C CA . ALA B 1 76 ? -12.223 13.095 14.055 1.00 32.41 76 ALA B CA 1
ATOM 2764 C C . ALA B 1 76 ? -10.999 12.199 13.920 1.00 31.51 76 ALA B C 1
ATOM 2765 O O . ALA B 1 76 ? -11.124 10.993 13.711 1.00 40.45 76 ALA B O 1
ATOM 2767 N N . VAL B 1 77 ? -9.825 12.772 14.114 1.00 29.90 77 VAL B N 1
ATOM 2768 C CA . VAL B 1 77 ? -8.577 12.136 13.733 1.00 33.34 77 VAL B CA 1
ATOM 2769 C C . VAL B 1 77 ? -7.531 12.416 14.808 1.00 34.31 77 VAL B C 1
ATOM 2770 O O . VAL B 1 77 ? -7.436 13.535 15.321 1.00 38.86 77 VAL B O 1
ATOM 2774 N N . ILE B 1 78 ? -6.784 11.382 15.188 1.00 32.59 78 ILE B N 1
ATOM 2775 C CA . ILE B 1 78 ? -5.602 11.542 16.037 1.00 31.24 78 ILE B CA 1
ATOM 2776 C C . ILE B 1 78 ? -4.447 12.047 15.178 1.00 31.40 78 ILE B C 1
ATOM 2777 O O . ILE B 1 78 ? -4.166 11.481 14.113 1.00 36.43 78 ILE B O 1
ATOM 2782 N N . PHE B 1 79 ? -3.752 13.098 15.641 1.00 28.24 79 PHE B N 1
ATOM 2783 C CA . PHE B 1 79 ? -2.572 13.605 14.943 1.00 17.70 79 PHE B CA 1
ATOM 2784 C C . PHE B 1 79 ? -1.354 12.925 15.559 1.00 20.78 79 PHE B C 1
ATOM 2785 O O . PHE B 1 79 ? -1.046 13.144 16.733 1.00 24.15 79 PHE B O 1
ATOM 2793 N N . ASP B 1 80 ? -0.672 12.080 14.766 1.00 28.50 80 ASP B N 1
ATOM 2794 C CA . ASP B 1 80 ? 0.251 11.048 15.256 1.00 31.49 80 ASP B CA 1
ATOM 2795 C C . ASP B 1 80 ? 1.641 11.238 14.649 1.00 27.29 80 ASP B C 1
ATOM 2796 O O . ASP B 1 80 ? 1.872 10.902 13.483 1.00 19.69 80 ASP B O 1
ATOM 2801 N N . THR B 1 81 ? 2.587 11.729 15.448 1.00 22.47 81 THR B N 1
ATOM 2802 C CA . THR B 1 81 ? 3.953 11.868 14.955 1.00 21.89 81 THR B CA 1
ATOM 2803 C C . THR B 1 81 ? 4.691 10.548 14.903 1.00 32.89 81 THR B C 1
ATOM 2804 O O . THR B 1 81 ? 5.902 10.561 14.642 1.00 31.72 81 THR B O 1
ATOM 2808 N N . GLY B 1 82 ? 3.999 9.429 15.186 1.00 26.24 82 GLY B N 1
ATOM 2809 C CA . GLY B 1 82 ? 4.599 8.117 15.157 1.00 29.39 82 GLY B CA 1
ATOM 2810 C C . GLY B 1 82 ? 4.347 7.381 13.853 1.00 41.28 82 GLY B C 1
ATOM 2811 O O . GLY B 1 82 ? 5.046 6.409 13.549 1.00 43.62 82 GLY B O 1
ATOM 2812 N N . SER B 1 83 ? 3.346 7.815 13.080 1.00 39.11 83 SER B N 1
ATOM 2813 C CA . SER B 1 83 ? 3.025 7.202 11.794 1.00 41.94 83 SER B CA 1
ATOM 2814 C C . SER B 1 83 ? 2.945 8.290 10.735 1.00 37.68 83 SER B C 1
ATOM 2815 O O . SER B 1 83 ? 2.987 9.475 11.044 1.00 31.29 83 SER B O 1
ATOM 2818 N N . SER B 1 84 ? 2.839 7.875 9.469 1.00 39.52 84 SER B N 1
ATOM 2819 C CA . SER B 1 84 ? 2.930 8.804 8.357 1.00 30.20 84 SER B CA 1
ATOM 2820 C C . SER B 1 84 ? 1.754 8.777 7.396 1.00 34.52 84 SER B C 1
ATOM 2821 O O . SER B 1 84 ? 1.717 9.606 6.478 1.00 32.52 84 SER B O 1
ATOM 2824 N N . ASP B 1 85 ? 0.815 7.852 7.537 1.00 42.36 85 ASP B N 1
ATOM 2825 C CA . ASP B 1 85 ? -0.337 7.856 6.646 1.00 39.25 85 ASP B CA 1
ATOM 2826 C C . ASP B 1 85 ? -1.507 8.609 7.276 1.00 40.96 85 ASP B C 1
ATOM 2827 O O . ASP B 1 85 ? -1.611 8.744 8.497 1.00 54.07 85 ASP B O 1
ATOM 2832 N N . LEU B 1 86 ? -2.387 9.107 6.418 1.00 37.93 86 LEU B N 1
ATOM 2833 C CA . LEU B 1 86 ? -3.732 9.511 6.809 1.00 23.27 86 LEU B CA 1
ATOM 2834 C C . LEU B 1 86 ? -4.689 8.370 6.474 1.00 27.22 86 LEU B C 1
ATOM 2835 O O . LEU B 1 86 ? -4.637 7.834 5.366 1.00 27.87 86 LEU B O 1
ATOM 2840 N N . TRP B 1 87 ? -5.532 7.968 7.426 1.00 28.15 87 TRP B N 1
ATOM 2841 C CA . TRP B 1 87 ? -6.550 6.976 7.107 1.00 32.41 87 TRP B CA 1
ATOM 2842 C C . TRP B 1 87 ? -7.851 7.263 7.848 1.00 25.34 87 TRP B C 1
ATOM 2843 O O . TRP B 1 87 ? -7.844 7.729 8.990 1.00 24.34 87 TRP B O 1
ATOM 2854 N N . VAL B 1 88 ? -8.961 6.950 7.180 1.00 27.97 88 VAL B N 1
ATOM 2855 C CA . VAL B 1 88 ? -10.318 7.097 7.709 1.00 27.35 88 VAL B CA 1
ATOM 2856 C C . VAL B 1 88 ? -11.174 5.934 7.219 1.00 31.69 88 VAL B C 1
ATOM 2857 O O . VAL B 1 88 ? -10.883 5.310 6.191 1.00 32.32 88 VAL B O 1
ATOM 2861 N N . PRO B 1 89 ? -12.271 5.652 7.921 1.00 32.25 89 PRO B N 1
ATOM 2862 C CA . PRO B 1 89 ? -13.139 4.547 7.492 1.00 34.22 89 PRO B CA 1
ATOM 2863 C C . PRO B 1 89 ? -13.738 4.825 6.124 1.00 42.78 89 PRO B C 1
ATOM 2864 O O . PRO B 1 89 ? -13.988 5.974 5.758 1.00 44.11 89 PRO B O 1
ATOM 2868 N N . SER B 1 90 ? -13.922 3.760 5.343 1.00 45.49 90 SER B N 1
ATOM 2869 C CA . SER B 1 90 ? -14.487 3.863 4.006 1.00 42.62 90 SER B CA 1
ATOM 2870 C C . SER B 1 90 ? -15.896 3.271 3.971 1.00 46.22 90 SER B C 1
ATOM 2871 O O . SER B 1 90 ? -16.219 2.368 4.746 1.00 47.98 90 SER B O 1
ATOM 2874 N N . THR B 1 91 ? -16.744 3.789 3.070 1.00 44.03 91 THR B N 1
ATOM 2875 C CA . THR B 1 91 ? -18.040 3.157 2.828 1.00 51.49 91 THR B CA 1
ATOM 2876 C C . THR B 1 91 ? -17.892 1.735 2.312 1.00 54.47 91 THR B C 1
ATOM 2877 O O . THR B 1 91 ? -18.861 0.972 2.348 1.00 63.10 91 THR B O 1
ATOM 2881 N N . LYS B 1 92 ? -16.712 1.360 1.828 1.00 51.51 92 LYS B N 1
ATOM 2882 C CA . LYS B 1 92 ? -16.480 0.017 1.341 1.00 58.07 92 LYS B CA 1
ATOM 2883 C C . LYS B 1 92 ? -16.087 -0.954 2.453 1.00 70.10 92 LYS B C 1
ATOM 2884 O O . LYS B 1 92 ? -15.649 -2.067 2.154 1.00 77.03 92 LYS B O 1
ATOM 2890 N N . CYS B 1 93 ? -16.243 -0.570 3.722 1.00 74.67 93 CYS B N 1
ATOM 2891 C CA . CYS B 1 93 ? -15.963 -1.444 4.865 1.00 79.42 93 CYS B CA 1
ATOM 2892 C C . CYS B 1 93 ? -17.291 -1.824 5.520 1.00 79.04 93 CYS B C 1
ATOM 2893 O O . CYS B 1 93 ? -17.872 -1.033 6.265 1.00 79.12 93 CYS B O 1
ATOM 2896 N N . ASP B 1 94 ? -17.779 -3.030 5.236 1.00 86.97 94 ASP B N 1
ATOM 2897 C CA . ASP B 1 94 ? -19.036 -3.514 5.799 1.00 91.68 94 ASP B CA 1
ATOM 2898 C C . ASP B 1 94 ? -18.877 -4.702 6.742 1.00 93.56 94 ASP B C 1
ATOM 2899 O O . ASP B 1 94 ? -19.873 -5.150 7.319 1.00 94.27 94 ASP B O 1
ATOM 2904 N N . THR B 1 95 ? -17.666 -5.230 6.915 1.00 91.17 95 THR B N 1
ATOM 2905 C CA . THR B 1 95 ? -17.461 -6.390 7.774 1.00 89.04 95 THR B CA 1
ATOM 2906 C C . THR B 1 95 ? -16.831 -6.052 9.121 1.00 85.47 95 THR B C 1
ATOM 2907 O O . THR B 1 95 ? -16.759 -6.932 9.984 1.00 90.42 95 THR B O 1
ATOM 2911 N N . SER B 1 96 ? -16.394 -4.816 9.335 1.00 80.15 96 SER B N 1
ATOM 2912 C CA . SER B 1 96 ? -15.773 -4.407 10.589 1.00 78.43 96 SER B CA 1
ATOM 2913 C C . SER B 1 96 ? -16.726 -3.495 11.338 1.00 69.33 96 SER B C 1
ATOM 2914 O O . SER B 1 96 ? -17.243 -2.528 10.766 1.00 68.36 96 SER B O 1
ATOM 2917 N N . LEU B 1 97 ? -16.933 -3.795 12.622 1.00 65.15 97 LEU B N 1
ATOM 2918 C CA . LEU B 1 97 ? -17.889 -3.035 13.419 1.00 56.46 97 LEU B CA 1
ATOM 2919 C C . LEU B 1 97 ? -17.472 -1.578 13.548 1.00 50.12 97 LEU B C 1
ATOM 2920 O O . LEU B 1 97 ? -18.324 -0.684 13.559 1.00 47.33 97 LEU B O 1
ATOM 2925 N N . ALA B 1 98 ? -16.167 -1.321 13.667 1.00 50.59 98 ALA B N 1
ATOM 2926 C CA . ALA B 1 98 ? -15.705 0.049 13.851 1.00 56.77 98 ALA B CA 1
ATOM 2927 C C . ALA B 1 98 ? -16.106 0.930 12.673 1.00 64.11 98 ALA B C 1
ATOM 2928 O O . ALA B 1 98 ? -16.604 2.045 12.866 1.00 62.75 98 ALA B O 1
ATOM 2930 N N . CYS B 1 99 ? -15.923 0.436 11.442 1.00 68.16 99 CYS B N 1
ATOM 2931 C CA . CYS B 1 99 ? -16.338 1.202 10.270 1.00 70.77 99 CYS B CA 1
ATOM 2932 C C . CYS B 1 99 ? -17.840 1.421 10.236 1.00 69.73 99 CYS B C 1
ATOM 2933 O O . CYS B 1 99 ? -18.319 2.404 9.661 1.00 78.56 99 CYS B O 1
ATOM 2936 N N . VAL B 1 100 ? -18.602 0.493 10.783 1.00 64.87 100 VAL B N 1
ATOM 2937 C CA . VAL B 1 100 ? -20.044 0.628 10.700 1.00 67.00 100 VAL B CA 1
ATOM 2938 C C . VAL B 1 100 ? -20.527 1.714 11.649 1.00 72.52 100 VAL B C 1
ATOM 2939 O O . VAL B 1 100 ? -21.464 2.455 11.337 1.00 79.03 100 VAL B O 1
ATOM 2943 N N . ILE B 1 101 ? -19.870 1.847 12.807 1.00 73.80 101 ILE B N 1
ATOM 2944 C CA . ILE B 1 101 ? -20.313 2.768 13.852 1.00 79.30 101 ILE B CA 1
ATOM 2945 C C . ILE B 1 101 ? -19.672 4.152 13.748 1.00 77.87 101 ILE B C 1
ATOM 2946 O O . ILE B 1 101 ? -20.168 5.101 14.375 1.00 82.93 101 ILE B O 1
ATOM 2951 N N . HIS B 1 102 ? -18.616 4.308 12.956 1.00 69.46 102 HIS B N 1
ATOM 2952 C CA . HIS B 1 102 ? -17.913 5.567 12.771 1.00 59.14 102 HIS B CA 1
ATOM 2953 C C . HIS B 1 102 ? -18.267 6.170 11.415 1.00 58.94 102 HIS B C 1
ATOM 2954 O O . HIS B 1 102 ? -18.644 5.440 10.491 1.00 59.44 102 HIS B O 1
ATOM 2961 N N . PRO B 1 103 ? -18.155 7.498 11.249 1.00 56.02 103 PRO B N 1
ATOM 2962 C CA . PRO B 1 103 ? -18.391 8.096 9.926 1.00 48.00 103 PRO B CA 1
ATOM 2963 C C . PRO B 1 103 ? -17.376 7.587 8.918 1.00 44.20 103 PRO B C 1
ATOM 2964 O O . PRO B 1 103 ? -16.216 7.340 9.248 1.00 40.14 103 PRO B O 1
ATOM 2968 N N . ARG B 1 104 ? -17.824 7.452 7.670 1.00 45.97 104 ARG B N 1
ATOM 2969 C CA . ARG B 1 104 ? -17.049 6.812 6.614 1.00 46.84 104 ARG B CA 1
ATOM 2970 C C . ARG B 1 104 ? -16.940 7.716 5.390 1.00 38.60 104 ARG B C 1
ATOM 2971 O O . ARG B 1 104 ? -17.902 8.386 5.017 1.00 38.33 104 ARG B O 1
ATOM 2979 N N . TYR B 1 105 ? -15.774 7.702 4.748 1.00 35.53 105 TYR B N 1
ATOM 2980 C CA . TYR B 1 105 ? -15.577 8.466 3.525 1.00 38.38 105 TYR B CA 1
ATOM 2981 C C . TYR B 1 105 ? -16.309 7.807 2.366 1.00 47.96 105 TYR B C 1
ATOM 2982 O O . TYR B 1 105 ? -16.243 6.590 2.181 1.00 56.91 105 TYR B O 1
ATOM 2991 N N . ASP B 1 106 ? -17.003 8.619 1.573 1.00 54.69 106 ASP B N 1
ATOM 2992 C CA . ASP B 1 106 ? -17.769 8.144 0.423 1.00 59.67 106 ASP B CA 1
ATOM 2993 C C . ASP B 1 106 ? -17.263 8.886 -0.811 1.00 66.35 106 ASP B C 1
ATOM 2994 O O . ASP B 1 106 ? -17.574 10.067 -0.997 1.00 66.21 106 ASP B O 1
ATOM 2999 N N . SER B 1 107 ? -16.508 8.191 -1.673 1.00 68.97 107 SER B N 1
ATOM 3000 C CA . SER B 1 107 ? -15.843 8.875 -2.784 1.00 64.53 107 SER B CA 1
ATOM 3001 C C . SER B 1 107 ? -16.839 9.445 -3.790 1.00 65.25 107 SER B C 1
ATOM 3002 O O . SER B 1 107 ? -16.617 10.529 -4.342 1.00 66.40 107 SER B O 1
ATOM 3005 N N . GLY B 1 108 ? -17.959 8.759 -4.012 1.00 66.50 108 GLY B N 1
ATOM 3006 C CA . GLY B 1 108 ? -18.951 9.266 -4.946 1.00 66.78 108 GLY B CA 1
ATOM 3007 C C . GLY B 1 108 ? -19.480 10.648 -4.617 1.00 62.57 108 GLY B C 1
ATOM 3008 O O . GLY B 1 108 ? -19.937 11.358 -5.516 1.00 63.91 108 GLY B O 1
ATOM 3009 N N . ASP B 1 109 ? -19.370 11.077 -3.371 1.00 58.27 109 ASP B N 1
ATOM 3010 C CA . ASP B 1 109 ? -19.899 12.373 -2.984 1.00 62.16 109 ASP B CA 1
ATOM 3011 C C . ASP B 1 109 ? -18.851 13.469 -3.055 1.00 62.15 109 ASP B C 1
ATOM 3012 O O . ASP B 1 109 ? -19.178 14.641 -2.817 1.00 63.24 109 ASP B O 1
ATOM 3017 N N . SER B 1 110 ? -17.614 13.128 -3.399 1.00 58.69 110 SER B N 1
ATOM 3018 C CA . SER B 1 110 ? -16.556 14.112 -3.555 1.00 56.25 110 SER B CA 1
ATOM 3019 C C . SER B 1 110 ? -16.319 14.312 -5.041 1.00 48.12 110 SER B C 1
ATOM 3020 O O . SER B 1 110 ? -16.103 13.343 -5.774 1.00 48.98 110 SER B O 1
ATOM 3023 N N . SER B 1 111 ? -16.416 15.564 -5.486 1.00 68.53 111 SER B N 1
ATOM 3024 C CA . SER B 1 111 ? -16.102 15.906 -6.867 1.00 66.81 111 SER B CA 1
ATOM 3025 C C . SER B 1 111 ? -14.601 16.016 -7.111 1.00 62.21 111 SER B C 1
ATOM 3026 O O . SER B 1 111 ? -14.168 15.866 -8.260 1.00 64.53 111 SER B O 1
ATOM 3029 N N . THR B 1 112 ? -13.800 16.258 -6.067 1.00 57.60 112 THR B N 1
ATOM 3030 C CA . THR B 1 112 ? -12.346 16.282 -6.196 1.00 56.36 112 THR B CA 1
ATOM 3031 C C . THR B 1 112 ? -11.700 14.919 -5.987 1.00 54.05 112 THR B C 1
ATOM 3032 O O . THR B 1 112 ? -10.470 14.847 -5.871 1.00 46.67 112 THR B O 1
ATOM 3036 N N . TYR B 1 113 ? -12.499 13.858 -5.878 1.00 61.82 113 TYR B N 1
ATOM 3037 C CA . TYR B 1 113 ? -11.971 12.515 -5.673 1.00 55.78 113 TYR B CA 1
ATOM 3038 C C . TYR B 1 113 ? -11.349 11.977 -6.952 1.00 52.07 113 TYR B C 1
ATOM 3039 O O . TYR B 1 113 ? -11.927 12.086 -8.037 1.00 48.42 113 TYR B O 1
ATOM 3048 N N . LYS B 1 114 ? -10.176 11.377 -6.817 1.00 48.91 114 LYS B N 1
ATOM 3049 C CA . LYS B 1 114 ? -9.469 10.784 -7.939 1.00 47.67 114 LYS B CA 1
ATOM 3050 C C . LYS B 1 114 ? -8.979 9.411 -7.483 1.00 55.44 114 LYS B C 1
ATOM 3051 O O . LYS B 1 114 ? -8.118 9.312 -6.604 1.00 54.15 114 LYS B O 1
ATOM 3057 N N . GLY B 1 115 ? -9.547 8.350 -8.059 1.00 68.44 115 GLY B N 1
ATOM 3058 C CA . GLY B 1 115 ? -9.252 7.009 -7.585 1.00 60.25 115 GLY B CA 1
ATOM 3059 C C . GLY B 1 115 ? -7.795 6.621 -7.752 1.00 55.77 115 GLY B C 1
ATOM 3060 O O . GLY B 1 115 ? -7.101 7.073 -8.669 1.00 49.00 115 GLY B O 1
ATOM 3061 N N . ASN B 1 116 ? -7.341 5.738 -6.857 1.00 54.22 116 ASN B N 1
ATOM 3062 C CA . ASN B 1 116 ? -6.007 5.148 -6.920 1.00 53.28 116 ASN B CA 1
ATOM 3063 C C . ASN B 1 116 ? -6.077 3.621 -6.861 1.00 46.43 116 ASN B C 1
ATOM 3064 O O . ASN B 1 116 ? -5.843 2.952 -7.872 1.00 54.28 116 ASN B O 1
ATOM 3069 N N . GLY B 1 117 ? -6.378 3.062 -5.687 1.00 49.08 117 GLY B N 1
ATOM 3070 C CA . GLY B 1 117 ? -6.629 1.635 -5.560 1.00 59.39 117 GLY B CA 1
ATOM 3071 C C . GLY B 1 117 ? -5.477 0.769 -5.075 1.00 58.28 117 GLY B C 1
ATOM 3072 O O . GLY B 1 117 ? -5.647 -0.447 -4.976 1.00 53.54 117 GLY B O 1
ATOM 3073 N N . THR B 1 118 ? -4.314 1.343 -4.789 1.00 62.47 118 THR B N 1
ATOM 3074 C CA . THR B 1 118 ? -3.206 0.559 -4.255 1.00 60.01 118 THR B CA 1
ATOM 3075 C C . THR B 1 118 ? -3.567 0.054 -2.859 1.00 57.60 118 THR B C 1
ATOM 3076 O O . THR B 1 118 ? -3.835 0.860 -1.956 1.00 46.33 118 THR B O 1
ATOM 3080 N N . THR B 1 119 ? -3.571 -1.268 -2.671 1.00 45.17 119 THR B N 1
ATOM 3081 C CA . THR B 1 119 ? -3.962 -1.803 -1.370 1.00 43.83 119 THR B CA 1
ATOM 3082 C C . THR B 1 119 ? -2.830 -1.635 -0.363 1.00 45.23 119 THR B C 1
ATOM 3083 O O . THR B 1 119 ? -1.659 -1.503 -0.723 1.00 47.37 119 THR B O 1
ATOM 3087 N N . ALA B 1 120 ? -3.199 -1.635 0.918 1.00 44.63 120 ALA B N 1
ATOM 3088 C CA . ALA B 1 120 ? -2.236 -1.400 1.986 1.00 45.43 120 ALA B CA 1
ATOM 3089 C C . ALA B 1 120 ? -2.723 -2.067 3.266 1.00 39.91 120 ALA B C 1
ATOM 3090 O O . ALA B 1 120 ? -3.915 -2.332 3.436 1.00 45.25 120 ALA B O 1
ATOM 3092 N N . SER B 1 121 ? -1.785 -2.299 4.182 1.00 41.83 121 SER B N 1
ATOM 3093 C CA . SER B 1 121 ? -2.054 -2.992 5.438 1.00 51.66 121 SER B CA 1
ATOM 3094 C C . SER B 1 121 ? -1.150 -2.427 6.526 1.00 53.23 121 SER B C 1
ATOM 3095 O O . SER B 1 121 ? 0.052 -2.254 6.306 1.00 56.13 121 SER B O 1
ATOM 3098 N N . ILE B 1 122 ? -1.738 -2.104 7.678 1.00 49.27 122 ILE B N 1
ATOM 3099 C CA . ILE B 1 122 ? -1.031 -1.475 8.790 1.00 48.24 122 ILE B CA 1
ATOM 3100 C C . ILE B 1 122 ? -1.377 -2.232 10.060 1.00 51.96 122 ILE B C 1
ATOM 3101 O O . ILE B 1 122 ? -2.558 -2.386 10.381 1.00 57.49 122 ILE B O 1
ATOM 3106 N N . GLN B 1 123 ? -0.356 -2.688 10.783 1.00 55.44 123 GLN B N 1
ATOM 3107 C CA . GLN B 1 123 ? -0.558 -3.441 12.019 1.00 56.02 123 GLN B CA 1
ATOM 3108 C C . GLN B 1 123 ? -0.861 -2.506 13.193 1.00 59.18 123 GLN B C 1
ATOM 3109 O O . GLN B 1 123 ? -0.145 -1.516 13.423 1.00 44.53 123 GLN B O 1
ATOM 3115 N N . TYR B 1 124 ? -1.925 -2.829 13.941 1.00 60.82 124 TYR B N 1
ATOM 3116 C CA . TYR B 1 124 ? -2.296 -2.116 15.165 1.00 63.10 124 TYR B CA 1
ATOM 3117 C C . TYR B 1 124 ? -2.533 -3.117 16.294 1.00 67.92 124 TYR B C 1
ATOM 3118 O O . TYR B 1 124 ? -3.606 -3.722 16.383 1.00 71.42 124 TYR B O 1
ATOM 3127 N N . GLY B 1 125 ? -1.540 -3.278 17.169 1.00 70.79 125 GLY B N 1
ATOM 3128 C CA . GLY B 1 125 ? -1.682 -4.195 18.284 1.00 79.27 125 GLY B CA 1
ATOM 3129 C C . GLY B 1 125 ? -1.829 -5.653 17.901 1.00 86.40 125 GLY B C 1
ATOM 3130 O O . GLY B 1 125 ? -0.948 -6.242 17.266 1.00 88.08 125 GLY B O 1
ATOM 3131 N N . THR B 1 126 ? -2.954 -6.247 18.304 1.00 92.37 126 THR B N 1
ATOM 3132 C CA . THR B 1 126 ? -3.238 -7.641 17.980 1.00 93.20 126 THR B CA 1
ATOM 3133 C C . THR B 1 126 ? -3.666 -7.800 16.529 1.00 89.71 126 THR B C 1
ATOM 3134 O O . THR B 1 126 ? -3.221 -8.724 15.840 1.00 96.93 126 THR B O 1
ATOM 3138 N N . GLY B 1 127 ? -4.505 -6.897 16.051 1.00 79.00 127 GLY B N 1
ATOM 3139 C CA . GLY B 1 127 ? -5.037 -6.906 14.710 1.00 67.45 127 GLY B CA 1
ATOM 3140 C C . GLY B 1 127 ? -4.239 -6.034 13.768 1.00 62.77 127 GLY B C 1
ATOM 3141 O O . GLY B 1 127 ? -3.003 -5.968 13.839 1.00 46.46 127 GLY B O 1
ATOM 3142 N N . ALA B 1 128 ? -4.964 -5.360 12.879 1.00 58.67 128 ALA B N 1
ATOM 3143 C CA . ALA B 1 128 ? -4.405 -4.532 11.825 1.00 53.90 128 ALA B CA 1
ATOM 3144 C C . ALA B 1 128 ? -5.520 -3.637 11.304 1.00 51.35 128 ALA B C 1
ATOM 3145 O O . ALA B 1 128 ? -6.678 -3.750 11.712 1.00 48.84 128 ALA B O 1
ATOM 3147 N N . ILE B 1 129 ? -5.145 -2.704 10.439 1.00 45.42 129 ILE B N 1
ATOM 3148 C CA . ILE B 1 129 ? -6.106 -1.998 9.607 1.00 43.34 129 ILE B CA 1
ATOM 3149 C C . ILE B 1 129 ? -5.707 -2.276 8.170 1.00 44.40 129 ILE B C 1
ATOM 3150 O O . ILE B 1 129 ? -4.519 -2.410 7.854 1.00 44.14 129 ILE B O 1
ATOM 3155 N N . VAL B 1 130 ? -6.707 -2.370 7.300 1.00 37.09 130 VAL B N 1
ATOM 3156 C CA . VAL B 1 130 ? -6.499 -2.750 5.912 1.00 38.14 130 VAL B CA 1
ATOM 3157 C C . VAL B 1 130 ? -7.333 -1.829 5.038 1.00 38.97 130 VAL B C 1
ATOM 3158 O O . VAL B 1 130 ? -8.462 -1.479 5.397 1.00 44.28 130 VAL B O 1
ATOM 3162 N N . GLY B 1 131 ? -6.790 -1.453 3.885 1.00 40.05 131 GLY B N 1
ATOM 3163 C CA . GLY B 1 131 ? -7.543 -0.630 2.954 1.00 36.83 131 GLY B CA 1
ATOM 3164 C C . GLY B 1 131 ? -6.770 -0.347 1.685 1.00 40.19 131 GLY B C 1
ATOM 3165 O O . GLY B 1 131 ? -5.814 -1.052 1.345 1.00 41.43 131 GLY B O 1
ATOM 3166 N N . PHE B 1 132 ? -7.205 0.700 0.982 1.00 37.02 132 PHE B N 1
ATOM 3167 C CA . PHE B 1 132 ? -6.618 1.092 -0.291 1.00 45.13 132 PHE B CA 1
ATOM 3168 C C . PHE B 1 132 ? -6.446 2.611 -0.337 1.00 42.66 132 PHE B C 1
ATOM 3169 O O . PHE B 1 132 ? -7.112 3.360 0.385 1.00 38.12 132 PHE B O 1
ATOM 3177 N N . TYR B 1 133 ? -5.527 3.058 -1.191 1.00 37.35 133 TYR B N 1
ATOM 3178 C CA . TYR B 1 133 ? -5.213 4.474 -1.301 1.00 36.33 133 TYR B CA 1
ATOM 3179 C C . TYR B 1 133 ? -6.210 5.210 -2.184 1.00 50.36 133 TYR B C 1
ATOM 3180 O O . TYR B 1 133 ? -6.684 4.677 -3.195 1.00 55.62 133 TYR B O 1
ATOM 3189 N N . SER B 1 134 ? -6.500 6.457 -1.804 1.00 46.18 134 SER B N 1
ATOM 3190 C CA . SER B 1 134 ? -7.234 7.397 -2.639 1.00 46.46 134 SER B CA 1
ATOM 3191 C C . SER B 1 134 ? -6.573 8.763 -2.568 1.00 42.18 134 SER B C 1
ATOM 3192 O O . SER B 1 134 ? -5.678 9.017 -1.760 1.00 40.27 134 SER B O 1
ATOM 3195 N N . GLN B 1 135 ? -7.033 9.643 -3.435 1.00 39.01 135 GLN B N 1
ATOM 3196 C CA . GLN B 1 135 ? -6.594 11.017 -3.451 1.00 39.71 135 GLN B CA 1
ATOM 3197 C C . GLN B 1 135 ? -7.819 11.908 -3.376 1.00 45.16 135 GLN B C 1
ATOM 3198 O O . GLN B 1 135 ? -8.835 11.630 -4.021 1.00 38.22 135 GLN B O 1
ATOM 3204 N N . ASP B 1 136 ? -7.713 12.972 -2.585 1.00 46.83 136 ASP B N 1
ATOM 3205 C CA . ASP B 1 136 ? -8.733 14.011 -2.469 1.00 45.83 136 ASP B CA 1
ATOM 3206 C C . ASP B 1 136 ? -8.087 15.214 -1.771 1.00 44.82 136 ASP B C 1
ATOM 3207 O O . ASP B 1 136 ? -6.903 15.194 -1.409 1.00 39.85 136 ASP B O 1
ATOM 3212 N N . SER B 1 137 ? -8.877 16.265 -1.586 1.00 43.67 137 SER B N 1
ATOM 3213 C CA . SER B 1 137 ? -8.435 17.452 -0.873 1.00 33.99 137 SER B CA 1
ATOM 3214 C C . SER B 1 137 ? -8.715 17.261 0.597 1.00 36.95 137 SER B C 1
ATOM 3215 O O . SER B 1 137 ? -9.790 16.783 0.976 1.00 31.63 137 SER B O 1
ATOM 3218 N N . VAL B 1 138 ? -7.770 17.677 1.429 1.00 30.66 138 VAL B N 1
ATOM 3219 C CA . VAL B 1 138 ? -7.918 17.540 2.865 1.00 34.68 138 VAL B CA 1
ATOM 3220 C C . VAL B 1 138 ? -7.709 18.911 3.504 1.00 37.70 138 VAL B C 1
ATOM 3221 O O . VAL B 1 138 ? -6.724 19.596 3.207 1.00 44.21 138 VAL B O 1
ATOM 3225 N N . GLU B 1 139 ? -8.646 19.319 4.361 1.00 40.16 139 GLU B N 1
ATOM 3226 C CA . GLU B 1 139 ? -8.594 20.599 5.068 1.00 46.25 139 GLU B CA 1
ATOM 3227 C C . GLU B 1 139 ? -8.250 20.326 6.521 1.00 39.32 139 GLU B C 1
ATOM 3228 O O . GLU B 1 139 ? -9.049 19.729 7.250 1.00 38.00 139 GLU B O 1
ATOM 3234 N N . VAL B 1 140 ? -7.052 20.736 6.929 1.00 33.41 140 VAL B N 1
ATOM 3235 C CA . VAL B 1 140 ? -6.601 20.650 8.314 1.00 37.27 140 VAL B CA 1
ATOM 3236 C C . VAL B 1 140 ? -6.190 22.055 8.752 1.00 36.21 140 VAL B C 1
ATOM 3237 O O . VAL B 1 140 ? -5.388 22.706 8.072 1.00 35.64 140 VAL B O 1
ATOM 3241 N N . GLY B 1 141 ? -6.721 22.507 9.888 1.00 34.43 141 GLY B N 1
ATOM 3242 C CA . GLY B 1 141 ? -6.453 23.858 10.388 1.00 40.35 141 GLY B CA 1
ATOM 3243 C C . GLY B 1 141 ? -6.857 24.981 9.448 1.00 36.99 141 GLY B C 1
ATOM 3244 O O . GLY B 1 141 ? -6.221 26.037 9.438 1.00 37.74 141 GLY B O 1
ATOM 3245 N N . ASP B 1 142 ? -7.910 24.782 8.663 1.00 38.13 142 ASP B N 1
ATOM 3246 C CA . ASP B 1 142 ? -8.329 25.709 7.614 1.00 39.57 142 ASP B CA 1
ATOM 3247 C C . ASP B 1 142 ? -7.270 25.904 6.541 1.00 46.39 142 ASP B C 1
ATOM 3248 O O . ASP B 1 142 ? -7.251 26.946 5.871 1.00 52.29 142 ASP B O 1
ATOM 3253 N N . LEU B 1 143 ? -6.367 24.932 6.410 1.00 38.55 143 LEU B N 1
ATOM 3254 C CA . LEU B 1 143 ? -5.487 24.789 5.261 1.00 32.16 143 LEU B CA 1
ATOM 3255 C C . LEU B 1 143 ? -6.058 23.692 4.362 1.00 39.62 143 LEU B C 1
ATOM 3256 O O . LEU B 1 143 ? -6.232 22.549 4.805 1.00 55.35 143 LEU B O 1
ATOM 3261 N N . VAL B 1 144 ? -6.366 24.032 3.113 1.00 38.50 144 VAL B N 1
ATOM 3262 C CA . VAL B 1 144 ? -6.900 23.068 2.153 1.00 42.04 144 VAL B CA 1
ATOM 3263 C C . VAL B 1 144 ? -5.711 22.450 1.422 1.00 39.50 144 VAL B C 1
ATOM 3264 O O . VAL B 1 144 ? -5.086 23.090 0.574 1.00 36.51 144 VAL B O 1
ATOM 3268 N N . VAL B 1 145 ? -5.387 21.206 1.767 1.00 33.89 145 VAL B N 1
ATOM 3269 C CA . VAL B 1 145 ? -4.234 20.510 1.204 1.00 37.17 145 VAL B CA 1
ATOM 3270 C C . VAL B 1 145 ? -4.698 19.725 -0.024 1.00 35.95 145 VAL B C 1
ATOM 3271 O O . VAL B 1 145 ? -5.428 18.734 0.092 1.00 41.14 145 VAL B O 1
ATOM 3275 N N . GLU B 1 146 ? -4.272 20.156 -1.207 1.00 39.09 146 GLU B N 1
ATOM 3276 C CA . GLU B 1 146 ? -4.778 19.539 -2.430 1.00 43.57 146 GLU B CA 1
ATOM 3277 C C . GLU B 1 146 ? -4.122 18.180 -2.688 1.00 43.55 146 GLU B C 1
ATOM 3278 O O . GLU B 1 146 ? -3.030 17.879 -2.197 1.00 41.38 146 GLU B O 1
ATOM 3284 N N . HIS B 1 147 ? -4.821 17.364 -3.481 1.00 43.11 147 HIS B N 1
ATOM 3285 C CA . HIS B 1 147 ? -4.425 16.017 -3.887 1.00 49.62 147 HIS B CA 1
ATOM 3286 C C . HIS B 1 147 ? -3.652 15.242 -2.826 1.00 46.33 147 HIS B C 1
ATOM 3287 O O . HIS B 1 147 ? -2.474 14.928 -3.014 1.00 44.14 147 HIS B O 1
ATOM 3294 N N . GLN B 1 148 ? -4.291 14.911 -1.719 1.00 41.30 148 GLN B N 1
ATOM 3295 C CA . GLN B 1 148 ? -3.604 14.193 -0.664 1.00 42.81 148 GLN B CA 1
ATOM 3296 C C . GLN B 1 148 ? -3.920 12.714 -0.819 1.00 39.63 148 GLN B C 1
ATOM 3297 O O . GLN B 1 148 ? -5.086 12.329 -0.951 1.00 34.40 148 GLN B O 1
ATOM 3303 N N . ASP B 1 149 ? -2.880 11.897 -0.839 1.00 34.77 149 ASP B N 1
ATOM 3304 C CA . ASP B 1 149 ? -3.080 10.461 -0.829 1.00 35.29 149 ASP B CA 1
ATOM 3305 C C . ASP B 1 149 ? -3.383 10.015 0.593 1.00 36.26 149 ASP B C 1
ATOM 3306 O O . ASP B 1 149 ? -2.765 10.492 1.554 1.00 32.51 149 ASP B O 1
ATOM 3311 N N . PHE B 1 150 ? -4.391 9.159 0.730 1.00 34.41 150 PHE B N 1
ATOM 3312 C CA . PHE B 1 150 ? -4.762 8.634 2.033 1.00 29.17 150 PHE B CA 1
ATOM 3313 C C . PHE B 1 150 ? -5.398 7.266 1.838 1.00 30.64 150 PHE B C 1
ATOM 3314 O O . PHE B 1 150 ? -5.765 6.886 0.730 1.00 32.50 150 PHE B O 1
ATOM 3322 N N . ILE B 1 151 ? -5.553 6.540 2.942 1.00 32.22 151 ILE B N 1
ATOM 3323 C CA . ILE B 1 151 ? -6.095 5.193 2.926 1.00 33.02 151 ILE B CA 1
ATOM 3324 C C . ILE B 1 151 ? -7.553 5.248 3.354 1.00 31.84 151 ILE B C 1
ATOM 3325 O O . ILE B 1 151 ? -7.877 5.812 4.405 1.00 37.04 151 ILE B O 1
ATOM 3330 N N . GLU B 1 152 ? -8.423 4.672 2.526 1.00 38.54 152 GLU B N 1
ATOM 3331 C CA . GLU B 1 152 ? -9.787 4.293 2.882 1.00 43.49 152 GLU B CA 1
ATOM 3332 C C . GLU B 1 152 ? -9.737 2.881 3.463 1.00 46.58 152 GLU B C 1
ATOM 3333 O O . GLU B 1 152 ? -9.313 1.959 2.768 1.00 50.46 152 GLU B O 1
ATOM 3339 N N . THR B 1 153 ? -10.167 2.695 4.714 1.00 46.73 153 THR B N 1
ATOM 3340 C CA . THR B 1 153 ? -10.012 1.393 5.359 1.00 46.14 153 THR B CA 1
ATOM 3341 C C . THR B 1 153 ? -11.146 0.438 5.007 1.00 47.61 153 THR B C 1
ATOM 3342 O O . THR B 1 153 ? -12.324 0.808 5.007 1.00 45.47 153 THR B O 1
ATOM 3346 N N . THR B 1 154 ? -10.772 -0.806 4.721 1.00 51.42 154 THR B N 1
ATOM 3347 C CA . THR B 1 154 ? -11.705 -1.903 4.488 1.00 53.46 154 THR B CA 1
ATOM 3348 C C . THR B 1 154 ? -11.931 -2.750 5.734 1.00 61.97 154 THR B C 1
ATOM 3349 O O . THR B 1 154 ? -13.014 -3.319 5.897 1.00 66.90 154 THR B O 1
ATOM 3353 N N . GLU B 1 155 ? -10.941 -2.829 6.629 1.00 59.12 155 GLU B N 1
ATOM 3354 C CA . GLU B 1 155 ? -11.055 -3.594 7.860 1.00 58.03 155 GLU B CA 1
ATOM 3355 C C . GLU B 1 155 ? -10.299 -2.877 8.964 1.00 47.79 155 GLU B C 1
ATOM 3356 O O . GLU B 1 155 ? -9.238 -2.292 8.721 1.00 40.09 155 GLU B O 1
ATOM 3362 N N . GLU B 1 156 ? -10.853 -2.930 10.179 1.00 49.77 156 GLU B N 1
ATOM 3363 C CA . GLU B 1 156 ? -10.268 -2.281 11.349 1.00 41.11 156 GLU B CA 1
ATOM 3364 C C . GLU B 1 156 ? -10.344 -3.213 12.554 1.00 46.02 156 GLU B C 1
ATOM 3365 O O . GLU B 1 156 ? -11.395 -3.798 12.826 1.00 51.06 156 GLU B O 1
ATOM 3371 N N . ASP B 1 157 ? -9.250 -3.284 13.317 1.00 46.72 157 ASP B N 1
ATOM 3372 C CA . ASP B 1 157 ? -9.187 -4.133 14.502 1.00 51.34 157 ASP B CA 1
ATOM 3373 C C . ASP B 1 157 ? -10.178 -3.632 15.542 1.00 53.01 157 ASP B C 1
ATOM 3374 O O . ASP B 1 157 ? -10.000 -2.550 16.111 1.00 53.58 157 ASP B O 1
ATOM 3379 N N . ASP B 1 158 ? -11.206 -4.436 15.822 1.00 58.79 158 ASP B N 1
ATOM 3380 C CA . ASP B 1 158 ? -12.297 -3.972 16.669 1.00 69.10 158 ASP B CA 1
ATOM 3381 C C . ASP B 1 158 ? -11.895 -3.791 18.131 1.00 75.75 158 ASP B C 1
ATOM 3382 O O . ASP B 1 158 ? -12.563 -3.043 18.847 1.00 80.56 158 ASP B O 1
ATOM 3387 N N . THR B 1 159 ? -10.813 -4.421 18.593 1.00 74.27 159 THR B N 1
ATOM 3388 C CA . THR B 1 159 ? -10.421 -4.255 19.994 1.00 66.76 159 THR B CA 1
ATOM 3389 C C . THR B 1 159 ? -9.858 -2.865 20.276 1.00 62.64 159 THR B C 1
ATOM 3390 O O . THR B 1 159 ? -10.057 -2.315 21.367 1.00 60.21 159 THR B O 1
ATOM 3394 N N . VAL B 1 160 ? -9.141 -2.286 19.321 1.00 56.74 160 VAL B N 1
ATOM 3395 C CA . VAL B 1 160 ? -8.581 -0.962 19.535 1.00 54.96 160 VAL B CA 1
ATOM 3396 C C . VAL B 1 160 ? -9.546 0.137 19.086 1.00 57.00 160 VAL B C 1
ATOM 3397 O O . VAL B 1 160 ? -9.542 1.235 19.657 1.00 54.57 160 VAL B O 1
ATOM 3401 N N . PHE B 1 161 ? -10.371 -0.128 18.071 1.00 49.15 161 PHE B N 1
ATOM 3402 C CA . PHE B 1 161 ? -11.104 0.929 17.394 1.00 47.04 161 PHE B CA 1
ATOM 3403 C C . PHE B 1 161 ? -12.617 0.910 17.605 1.00 50.28 161 PHE B C 1
ATOM 3404 O O . PHE B 1 161 ? -13.301 1.786 17.072 1.00 62.65 161 PHE B O 1
ATOM 3412 N N . LEU B 1 162 ? -13.170 -0.040 18.360 1.00 45.62 162 LEU B N 1
ATOM 3413 C CA . LEU B 1 162 ? -14.627 -0.097 18.482 1.00 53.65 162 LEU B CA 1
ATOM 3414 C C . LEU B 1 162 ? -15.164 1.046 19.338 1.00 56.64 162 LEU B C 1
ATOM 3415 O O . LEU B 1 162 ? -16.093 1.750 18.929 1.00 65.60 162 LEU B O 1
ATOM 3420 N N . LYS B 1 163 ? -14.603 1.244 20.528 1.00 53.39 163 LYS B N 1
ATOM 3421 C CA . LYS B 1 163 ? -15.095 2.259 21.452 1.00 55.50 163 LYS B CA 1
ATOM 3422 C C . LYS B 1 163 ? -14.362 3.602 21.346 1.00 54.89 163 LYS B C 1
ATOM 3423 O O . LYS B 1 163 ? -14.554 4.460 22.216 1.00 58.00 163 LYS B O 1
ATOM 3429 N N . SER B 1 164 ? -13.546 3.803 20.309 1.00 49.47 164 SER B N 1
ATOM 3430 C CA . SER B 1 164 ? -12.801 5.047 20.137 1.00 47.21 164 SER B CA 1
ATOM 3431 C C . SER B 1 164 ? -13.700 6.254 19.875 1.00 45.86 164 SER B C 1
ATOM 3432 O O . SER B 1 164 ? -14.713 6.162 19.180 1.00 52.29 164 SER B O 1
ATOM 3435 N N . GLU B 1 165 ? -13.322 7.398 20.452 1.00 42.96 165 GLU B N 1
ATOM 3436 C CA . GLU B 1 165 ? -13.967 8.661 20.086 1.00 48.75 165 GLU B CA 1
ATOM 3437 C C . GLU B 1 165 ? -13.496 9.171 18.726 1.00 41.37 165 GLU B C 1
ATOM 3438 O O . GLU B 1 165 ? -14.263 9.818 18.009 1.00 45.95 165 GLU B O 1
ATOM 3444 N N . PHE B 1 166 ? -12.251 8.893 18.358 1.00 37.63 166 PHE B N 1
ATOM 3445 C CA . PHE B 1 166 ? -11.723 9.267 17.057 1.00 34.84 166 PHE B CA 1
ATOM 3446 C C . PHE B 1 166 ? -12.115 8.230 16.010 1.00 40.41 166 PHE B C 1
ATOM 3447 O O . PHE B 1 166 ? -12.388 7.065 16.315 1.00 41.79 166 PHE B O 1
ATOM 3455 N N . ASP B 1 167 ? -12.126 8.676 14.757 1.00 39.56 167 ASP B N 1
ATOM 3456 C CA . ASP B 1 167 ? -12.461 7.857 13.602 1.00 37.60 167 ASP B CA 1
ATOM 3457 C C . ASP B 1 167 ? -11.242 7.403 12.813 1.00 39.61 167 ASP B C 1
ATOM 3458 O O . ASP B 1 167 ? -11.281 6.330 12.208 1.00 39.36 167 ASP B O 1
ATOM 3463 N N . GLY B 1 168 ? -10.172 8.198 12.787 1.00 41.32 168 GLY B N 1
ATOM 3464 C CA . GLY B 1 168 ? -9.007 7.879 11.987 1.00 35.07 168 GLY B CA 1
ATOM 3465 C C . GLY B 1 168 ? -7.735 8.392 12.624 1.00 28.33 168 GLY B C 1
ATOM 3466 O O . GLY B 1 168 ? -7.749 8.793 13.790 1.00 23.31 168 GLY B O 1
ATOM 3467 N N . ILE B 1 169 ? -6.628 8.347 11.875 1.00 23.15 169 ILE B N 1
ATOM 3468 C CA . ILE B 1 169 ? -5.326 8.848 12.303 1.00 31.48 169 ILE B CA 1
ATOM 3469 C C . ILE B 1 169 ? -4.723 9.653 11.156 1.00 33.90 169 ILE B C 1
ATOM 3470 O O . ILE B 1 169 ? -4.786 9.234 9.993 1.00 30.84 169 ILE B O 1
ATOM 3475 N N . LEU B 1 170 ? -4.157 10.824 11.479 1.00 31.30 170 LEU B N 1
ATOM 3476 C CA . LEU B 1 170 ? -3.424 11.645 10.514 1.00 31.81 170 LEU B CA 1
ATOM 3477 C C . LEU B 1 170 ? -1.951 11.580 10.899 1.00 26.89 170 LEU B C 1
ATOM 3478 O O . LEU B 1 170 ? -1.525 12.198 11.883 1.00 29.06 170 LEU B O 1
ATOM 3483 N N . GLY B 1 171 ? -1.176 10.833 10.120 1.00 23.99 171 GLY B N 1
ATOM 3484 C CA . GLY B 1 171 ? 0.211 10.598 10.458 1.00 24.34 171 GLY B CA 1
ATOM 3485 C C . GLY B 1 171 ? 1.064 11.807 10.123 1.00 27.02 171 GLY B C 1
ATOM 3486 O O . GLY B 1 171 ? 1.014 12.326 9.003 1.00 28.93 171 GLY B O 1
ATOM 3487 N N . LEU B 1 172 ? 1.892 12.224 11.085 1.00 26.95 172 LEU B N 1
ATOM 3488 C CA . LEU B 1 172 ? 2.783 13.371 10.948 1.00 31.02 172 LEU B CA 1
ATOM 3489 C C . LEU B 1 172 ? 4.259 12.976 10.889 1.00 33.90 172 LEU B C 1
ATOM 3490 O O . LEU B 1 172 ? 5.127 13.853 10.985 1.00 26.07 172 LEU B O 1
ATOM 3495 N N . GLY B 1 173 ? 4.567 11.682 10.734 1.00 29.89 173 GLY B N 1
ATOM 3496 C CA . GLY B 1 173 ? 5.934 11.245 10.546 1.00 21.79 173 GLY B CA 1
ATOM 3497 C C . GLY B 1 173 ? 6.420 11.388 9.110 1.00 28.26 173 GLY B C 1
ATOM 3498 O O . GLY B 1 173 ? 5.732 11.895 8.224 1.00 29.76 173 GLY B O 1
ATOM 3499 N N . PHE B 1 174 ? 7.636 10.894 8.884 1.00 30.50 174 PHE B N 1
ATOM 3500 C CA . PHE B 1 174 ? 8.336 11.039 7.615 1.00 34.51 174 PHE B CA 1
ATOM 3501 C C . PHE B 1 174 ? 7.843 10.008 6.600 1.00 31.95 174 PHE B C 1
ATOM 3502 O O . PHE B 1 174 ? 7.129 9.064 6.931 1.00 27.06 174 PHE B O 1
ATOM 3510 N N . GLN B 1 175 ? 8.217 10.232 5.334 1.00 29.34 175 GLN B N 1
ATOM 3511 C CA . GLN B 1 175 ? 7.609 9.517 4.214 1.00 33.31 175 GLN B CA 1
ATOM 3512 C C . GLN B 1 175 ? 8.046 8.051 4.147 1.00 40.35 175 GLN B C 1
ATOM 3513 O O . GLN B 1 175 ? 7.288 7.199 3.668 1.00 40.25 175 GLN B O 1
ATOM 3519 N N . GLU B 1 176 ? 9.269 7.762 4.606 1.00 36.12 176 GLU B N 1
ATOM 3520 C CA . GLU B 1 176 ? 9.849 6.433 4.541 1.00 37.53 176 GLU B CA 1
ATOM 3521 C C . GLU B 1 176 ? 8.978 5.384 5.218 1.00 41.20 176 GLU B C 1
ATOM 3522 O O . GLU B 1 176 ? 8.956 4.230 4.778 1.00 43.66 176 GLU B O 1
ATOM 3528 N N . ILE B 1 177 ? 8.267 5.745 6.286 1.00 43.99 177 ILE B N 1
ATOM 3529 C CA . ILE B 1 177 ? 7.457 4.778 7.025 1.00 40.19 177 ILE B CA 1
ATOM 3530 C C . ILE B 1 177 ? 5.970 4.893 6.669 1.00 45.11 177 ILE B C 1
ATOM 3531 O O . ILE B 1 177 ? 5.114 4.515 7.467 1.00 45.83 177 ILE B O 1
ATOM 3536 N N . SER B 1 178 ? 5.643 5.442 5.499 1.00 43.79 178 SER B N 1
ATOM 3537 C CA . SER B 1 178 ? 4.284 5.321 4.982 1.00 43.66 178 SER B CA 1
ATOM 3538 C C . SER B 1 178 ? 4.117 3.985 4.255 1.00 47.00 178 SER B C 1
ATOM 3539 O O . SER B 1 178 ? 4.998 3.560 3.496 1.00 54.06 178 SER B O 1
ATOM 3542 N N . ALA B 1 179 ? 2.978 3.325 4.492 1.00 40.72 179 ALA B N 1
ATOM 3543 C CA . ALA B 1 179 ? 2.738 1.990 3.932 1.00 42.95 179 ALA B CA 1
ATOM 3544 C C . ALA B 1 179 ? 3.108 1.927 2.450 1.00 47.75 179 ALA B C 1
ATOM 3545 O O . ALA B 1 179 ? 3.997 1.170 2.053 1.00 50.47 179 ALA B O 1
ATOM 3547 N N . GLY B 1 180 ? 2.442 2.732 1.619 1.00 43.31 180 GLY B N 1
ATOM 3548 C CA . GLY B 1 180 ? 2.795 2.849 0.214 1.00 36.83 180 GLY B CA 1
ATOM 3549 C C . GLY B 1 180 ? 3.752 3.991 -0.105 1.00 44.02 180 GLY B C 1
ATOM 3550 O O . GLY B 1 180 ? 3.813 4.459 -1.248 1.00 40.36 180 GLY B O 1
ATOM 3551 N N . LYS B 1 181 ? 4.491 4.469 0.898 1.00 44.48 181 LYS B N 1
ATOM 3552 C CA . LYS B 1 181 ? 5.373 5.635 0.731 1.00 47.92 181 LYS B CA 1
ATOM 3553 C C . LYS B 1 181 ? 4.620 6.854 0.175 1.00 44.85 181 LYS B C 1
ATOM 3554 O O . LYS B 1 181 ? 5.132 7.597 -0.667 1.00 36.79 181 LYS B O 1
ATOM 3560 N N . ALA B 1 182 ? 3.380 7.046 0.620 1.00 40.67 182 ALA B N 1
ATOM 3561 C CA . ALA B 1 182 ? 2.610 8.204 0.184 1.00 37.39 182 ALA B CA 1
ATOM 3562 C C . ALA B 1 182 ? 3.216 9.501 0.742 1.00 37.65 182 ALA B C 1
ATOM 3563 O O . ALA B 1 182 ? 3.838 9.518 1.804 1.00 29.15 182 ALA B O 1
ATOM 3565 N N . VAL B 1 183 ? 3.077 10.584 -0.016 1.00 35.70 183 VAL B N 1
ATOM 3566 C CA . VAL B 1 183 ? 3.544 11.889 0.459 1.00 41.32 183 VAL B CA 1
ATOM 3567 C C . VAL B 1 183 ? 2.669 12.309 1.634 1.00 27.20 183 VAL B C 1
ATOM 3568 O O . VAL B 1 183 ? 1.444 12.445 1.485 1.00 29.70 183 VAL B O 1
ATOM 3572 N N . PRO B 1 184 ? 3.245 12.478 2.819 1.00 25.87 184 PRO B N 1
ATOM 3573 C CA . PRO B 1 184 ? 2.439 12.792 4.009 1.00 24.10 184 PRO B CA 1
ATOM 3574 C C . PRO B 1 184 ? 1.794 14.182 3.940 1.00 33.20 184 PRO B C 1
ATOM 3575 O O . PRO B 1 184 ? 2.210 15.058 3.178 1.00 28.19 184 PRO B O 1
ATOM 3579 N N . VAL B 1 185 ? 0.749 14.369 4.761 1.00 28.37 185 VAL B N 1
ATOM 3580 C CA . VAL B 1 185 ? -0.018 15.620 4.747 1.00 30.56 185 VAL B CA 1
ATOM 3581 C C . VAL B 1 185 ? 0.890 16.838 4.916 1.00 28.36 185 VAL B C 1
ATOM 3582 O O . VAL B 1 185 ? 0.797 17.812 4.161 1.00 26.58 185 VAL B O 1
ATOM 3586 N N . TRP B 1 186 ? 1.755 16.805 5.934 1.00 22.52 186 TRP B N 1
ATOM 3587 C CA . TRP B 1 186 ? 2.637 17.919 6.239 1.00 23.98 186 TRP B CA 1
ATOM 3588 C C . TRP B 1 186 ? 3.589 18.243 5.087 1.00 35.14 186 TRP B C 1
ATOM 3589 O O . TRP B 1 186 ? 3.918 19.416 4.860 1.00 44.51 186 TRP B O 1
ATOM 3600 N N . TYR B 1 187 ? 4.072 17.229 4.372 1.00 34.84 187 TYR B N 1
ATOM 3601 C CA . TYR B 1 187 ? 4.941 17.507 3.230 1.00 34.81 187 TYR B CA 1
ATOM 3602 C C . TYR B 1 187 ? 4.188 18.262 2.152 1.00 27.93 187 TYR B C 1
ATOM 3603 O O . TYR B 1 187 ? 4.738 19.152 1.498 1.00 29.26 187 TYR B O 1
ATOM 3612 N N . ASN B 1 188 ? 2.952 17.857 1.889 1.00 30.86 188 ASN B N 1
ATOM 3613 C CA . ASN B 1 188 ? 2.171 18.578 0.902 1.00 34.14 188 ASN B CA 1
ATOM 3614 C C . ASN B 1 188 ? 1.920 20.009 1.363 1.00 30.38 188 ASN B C 1
ATOM 3615 O O . ASN B 1 188 ? 1.955 20.938 0.554 1.00 39.32 188 ASN B O 1
ATOM 3620 N N . MET B 1 189 ? 1.654 20.186 2.664 1.00 23.95 189 MET B N 1
ATOM 3621 C CA . MET B 1 189 ? 1.487 21.498 3.284 1.00 27.25 189 MET B CA 1
ATOM 3622 C C . MET B 1 189 ? 2.666 22.405 2.984 1.00 33.73 189 MET B C 1
ATOM 3623 O O . MET B 1 189 ? 2.508 23.514 2.459 1.00 41.99 189 MET B O 1
ATOM 3628 N N . VAL B 1 190 ? 3.864 21.939 3.336 1.00 35.65 190 VAL B N 1
ATOM 3629 C CA . VAL B 1 190 ? 5.091 22.668 3.037 1.00 34.59 190 VAL B CA 1
ATOM 3630 C C . VAL B 1 190 ? 5.213 22.919 1.537 1.00 33.35 190 VAL B C 1
ATOM 3631 O O . VAL B 1 190 ? 5.536 24.030 1.092 1.00 32.30 190 VAL B O 1
ATOM 3635 N N . ASN B 1 191 ? 4.904 21.904 0.735 1.00 31.30 191 ASN B N 1
ATOM 3636 C CA . ASN B 1 191 ? 5.117 21.993 -0.705 1.00 36.11 191 ASN B CA 1
ATOM 3637 C C . ASN B 1 191 ? 4.131 22.952 -1.372 1.00 43.53 191 ASN B C 1
ATOM 3638 O O . ASN B 1 191 ? 4.465 23.591 -2.386 1.00 36.12 191 ASN B O 1
ATOM 3643 N N . GLN B 1 192 ? 2.920 23.057 -0.833 1.00 39.42 192 GLN B N 1
ATOM 3644 C CA . GLN B 1 192 ? 1.917 23.952 -1.382 1.00 40.30 192 GLN B CA 1
ATOM 3645 C C . GLN B 1 192 ? 2.021 25.356 -0.791 1.00 41.28 192 GLN B C 1
ATOM 3646 O O . GLN B 1 192 ? 1.230 26.231 -1.155 1.00 45.53 192 GLN B O 1
ATOM 3652 N N . GLY B 1 193 ? 2.997 25.589 0.084 1.00 40.48 193 GLY B N 1
ATOM 3653 C CA . GLY B 1 193 ? 3.234 26.910 0.630 1.00 39.37 193 GLY B CA 1
ATOM 3654 C C . GLY B 1 193 ? 2.174 27.385 1.592 1.00 39.47 193 GLY B C 1
ATOM 3655 O O . GLY B 1 193 ? 1.921 28.587 1.670 1.00 46.80 193 GLY B O 1
ATOM 3656 N N . LEU B 1 194 ? 1.562 26.472 2.340 1.00 36.65 194 LEU B N 1
ATOM 3657 C CA . LEU B 1 194 ? 0.448 26.778 3.226 1.00 32.18 194 LEU B CA 1
ATOM 3658 C C . LEU B 1 194 ? 0.857 27.160 4.639 1.00 30.51 194 LEU B C 1
ATOM 3659 O O . LEU B 1 194 ? -0.025 27.297 5.486 1.00 32.75 194 LEU B O 1
ATOM 3664 N N . VAL B 1 195 ? 2.154 27.276 4.938 1.00 31.86 195 VAL B N 1
ATOM 3665 C CA . VAL B 1 195 ? 2.629 27.518 6.301 1.00 25.29 195 VAL B CA 1
ATOM 3666 C C . VAL B 1 195 ? 3.789 28.492 6.219 1.00 31.05 195 VAL B C 1
ATOM 3667 O O . VAL B 1 195 ? 4.565 28.472 5.256 1.00 31.46 195 VAL B O 1
ATOM 3671 N N . GLU B 1 196 ? 3.901 29.367 7.227 1.00 34.08 196 GLU B N 1
ATOM 3672 C CA . GLU B 1 196 ? 4.928 30.404 7.171 1.00 39.26 196 GLU B CA 1
ATOM 3673 C C . GLU B 1 196 ? 6.270 29.887 7.658 1.00 40.51 196 GLU B C 1
ATOM 3674 O O . GLU B 1 196 ? 7.325 30.323 7.169 1.00 39.69 196 GLU B O 1
ATOM 3680 N N . GLU B 1 197 ? 6.228 28.958 8.598 1.00 35.39 197 GLU B N 1
ATOM 3681 C CA . GLU B 1 197 ? 7.387 28.303 9.175 1.00 37.70 197 GLU B CA 1
ATOM 3682 C C . GLU B 1 197 ? 7.279 26.800 8.970 1.00 35.82 197 GLU B C 1
ATOM 3683 O O . GLU B 1 197 ? 6.192 26.217 9.047 1.00 38.33 197 GLU B O 1
ATOM 3689 N N . ALA B 1 198 ? 8.421 26.168 8.759 1.00 32.11 198 ALA B N 1
ATOM 3690 C CA . ALA B 1 198 ? 8.455 24.728 8.543 1.00 32.59 198 ALA B CA 1
ATOM 3691 C C . ALA B 1 198 ? 8.494 23.969 9.870 1.00 32.27 198 ALA B C 1
ATOM 3692 O O . ALA B 1 198 ? 9.348 23.107 10.082 1.00 23.76 198 ALA B O 1
ATOM 3694 N N . VAL B 1 199 ? 7.576 24.296 10.790 1.00 19.69 199 VAL B N 1
ATOM 3695 C CA . VAL B 1 199 ? 7.454 23.569 12.046 1.00 25.55 199 VAL B CA 1
ATOM 3696 C C . VAL B 1 199 ? 5.972 23.365 12.349 1.00 27.15 199 VAL B C 1
ATOM 3697 O O . VAL B 1 199 ? 5.101 24.046 11.808 1.00 29.38 199 VAL B O 1
ATOM 3701 N N . PHE B 1 200 ? 5.696 22.387 13.205 1.00 17.29 200 PHE B N 1
ATOM 3702 C CA . PHE B 1 200 ? 4.387 22.204 13.817 1.00 16.54 200 PHE B CA 1
ATOM 3703 C C . PHE B 1 200 ? 4.635 21.869 15.276 1.00 16.38 200 PHE B C 1
ATOM 3704 O O . PHE B 1 200 ? 5.735 21.442 15.637 1.00 23.77 200 PHE B O 1
ATOM 3712 N N . SER B 1 201 ? 3.637 22.107 16.132 1.00 16.01 201 SER B N 1
ATOM 3713 C CA . SER B 1 201 ? 3.862 21.926 17.571 1.00 24.06 201 SER B CA 1
ATOM 3714 C C . SER B 1 201 ? 2.557 21.618 18.298 1.00 22.65 201 SER B C 1
ATOM 3715 O O . SER B 1 201 ? 1.472 21.993 17.839 1.00 19.31 201 SER B O 1
ATOM 3718 N N . PHE B 1 202 ? 2.689 21.027 19.498 1.00 23.81 202 PHE B N 1
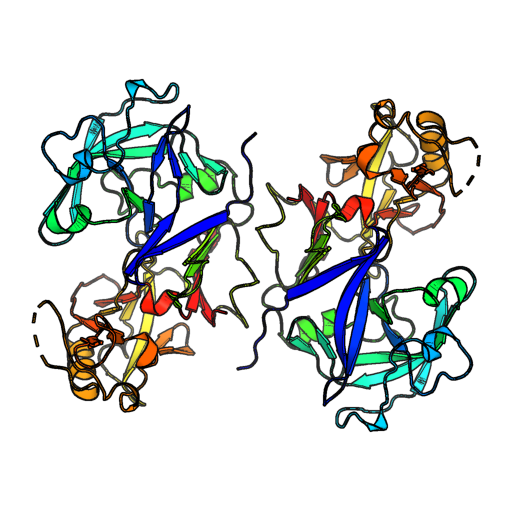ATOM 3719 C CA . PHE B 1 202 ? 1.576 20.472 20.282 1.00 26.18 202 PHE B CA 1
ATOM 3720 C C . PHE B 1 202 ? 1.470 21.116 21.661 1.00 28.58 202 PHE B C 1
ATOM 3721 O O . PHE B 1 202 ? 2.479 21.292 22.353 1.00 31.49 202 PHE B O 1
ATOM 3729 N N . TRP B 1 203 ? 0.254 21.457 22.072 1.00 17.32 203 TRP B N 1
ATOM 3730 C CA . TRP B 1 203 ? -0.050 21.648 23.484 1.00 22.38 203 TRP B CA 1
ATOM 3731 C C . TRP B 1 203 ? -1.138 20.647 23.837 1.00 27.47 203 TRP B C 1
ATOM 3732 O O . TRP B 1 203 ? -2.201 20.652 23.205 1.00 31.36 203 TRP B O 1
ATOM 3743 N N . LEU B 1 204 ? -0.861 19.760 24.797 1.00 24.72 204 LEU B N 1
ATOM 3744 C CA . LEU B 1 204 ? -1.848 18.784 25.264 1.00 30.56 204 LEU B CA 1
ATOM 3745 C C . LEU B 1 204 ? -2.233 19.123 26.696 1.00 41.38 204 LEU B C 1
ATOM 3746 O O . LEU B 1 204 ? -1.377 19.139 27.590 1.00 44.73 204 LEU B O 1
ATOM 3751 N N . ASN B 1 205 ? -3.507 19.426 26.903 1.00 22.42 205 ASN B N 1
ATOM 3752 C CA . ASN B 1 205 ? -3.979 19.753 28.243 1.00 32.36 205 ASN B CA 1
ATOM 3753 C C . ASN B 1 205 ? -4.074 18.467 29.062 1.00 33.27 205 ASN B C 1
ATOM 3754 O O . ASN B 1 205 ? -4.713 17.496 28.644 1.00 27.31 205 ASN B O 1
ATOM 3759 N N . ARG B 1 206 ? -3.403 18.439 30.205 1.00 34.05 206 ARG B N 1
ATOM 3760 C CA . ARG B 1 206 ? -3.407 17.238 31.020 1.00 43.58 206 ARG B CA 1
ATOM 3761 C C . ARG B 1 206 ? -4.528 17.229 32.045 1.00 49.89 206 ARG B C 1
ATOM 3762 O O . ARG B 1 206 ? -4.845 16.168 32.589 1.00 58.70 206 ARG B O 1
ATOM 3770 N N . ASN B 1 207 ? -5.153 18.375 32.290 1.00 56.86 207 ASN B N 1
ATOM 3771 C CA . ASN B 1 207 ? -6.246 18.493 33.251 1.00 54.71 207 ASN B CA 1
ATOM 3772 C C . ASN B 1 207 ? -7.524 18.142 32.507 1.00 55.83 207 ASN B C 1
ATOM 3773 O O . ASN B 1 207 ? -8.038 18.944 31.725 1.00 61.37 207 ASN B O 1
ATOM 3778 N N . VAL B 1 208 ? -8.038 16.932 32.743 1.00 54.51 208 VAL B N 1
ATOM 3779 C CA . VAL B 1 208 ? -9.184 16.454 31.979 1.00 55.32 208 VAL B CA 1
ATOM 3780 C C . VAL B 1 208 ? -10.482 17.135 32.381 1.00 61.27 208 VAL B C 1
ATOM 3781 O O . VAL B 1 208 ? -11.474 17.042 31.647 1.00 63.40 208 VAL B O 1
ATOM 3785 N N . ASP B 1 209 ? -10.492 17.848 33.509 1.00 69.56 209 ASP B N 1
ATOM 3786 C CA . ASP B 1 209 ? -11.683 18.562 33.949 1.00 81.04 209 ASP B CA 1
ATOM 3787 C C . ASP B 1 209 ? -11.953 19.830 33.144 1.00 73.82 209 ASP B C 1
ATOM 3788 O O . ASP B 1 209 ? -13.101 20.288 33.109 1.00 72.91 209 ASP B O 1
ATOM 3793 N N . GLU B 1 210 ? -10.934 20.407 32.506 1.00 66.63 210 GLU B N 1
ATOM 3794 C CA . GLU B 1 210 ? -11.086 21.655 31.765 1.00 66.14 210 GLU B CA 1
ATOM 3795 C C . GLU B 1 210 ? -11.681 21.394 30.380 1.00 62.40 210 GLU B C 1
ATOM 3796 O O . GLU B 1 210 ? -11.782 20.253 29.923 1.00 61.99 210 GLU B O 1
ATOM 3802 N N . GLU B 1 211 ? -12.103 22.471 29.712 1.00 61.72 211 GLU B N 1
ATOM 3803 C CA . GLU B 1 211 ? -12.822 22.302 28.454 1.00 62.74 211 GLU B CA 1
ATOM 3804 C C . GLU B 1 211 ? -11.915 22.291 27.230 1.00 51.73 211 GLU B C 1
ATOM 3805 O O . GLU B 1 211 ? -12.260 21.654 26.230 1.00 51.17 211 GLU B O 1
ATOM 3811 N N . GLU B 1 212 ? -10.766 22.963 27.271 1.00 47.19 212 GLU B N 1
ATOM 3812 C CA . GLU B 1 212 ? -9.803 22.860 26.180 1.00 40.41 212 GLU B CA 1
ATOM 3813 C C . GLU B 1 212 ? -8.978 21.582 26.333 1.00 36.20 212 GLU B C 1
ATOM 3814 O O . GLU B 1 212 ? -8.232 21.431 27.309 1.00 36.62 212 GLU B O 1
ATOM 3820 N N . GLY B 1 213 ? -9.101 20.672 25.360 1.00 27.50 213 GLY B N 1
ATOM 3821 C CA . GLY B 1 213 ? -8.314 19.444 25.384 1.00 29.77 213 GLY B CA 1
ATOM 3822 C C . GLY B 1 213 ? -6.882 19.630 24.936 1.00 29.99 213 GLY B C 1
ATOM 3823 O O . GLY B 1 213 ? -5.986 18.920 25.412 1.00 24.55 213 GLY B O 1
ATOM 3824 N N . GLY B 1 214 ? -6.642 20.581 24.044 1.00 32.03 214 GLY B N 1
ATOM 3825 C CA . GLY B 1 214 ? -5.302 20.849 23.557 1.00 31.12 214 GLY B CA 1
ATOM 3826 C C . GLY B 1 214 ? -5.343 21.621 22.255 1.00 30.72 214 GLY B C 1
ATOM 3827 O O . GLY B 1 214 ? -6.406 21.987 21.752 1.00 32.31 214 GLY B O 1
ATOM 3828 N N . GLU B 1 215 ? -4.149 21.845 21.700 1.00 21.87 215 GLU B N 1
ATOM 3829 C CA . GLU B 1 215 ? -4.048 22.651 20.490 1.00 27.05 215 GLU B CA 1
ATOM 3830 C C . GLU B 1 215 ? -2.823 22.268 19.681 1.00 25.76 215 GLU B C 1
ATOM 3831 O O . GLU B 1 215 ? -1.714 22.216 20.219 1.00 23.01 215 GLU B O 1
ATOM 3837 N N . LEU B 1 216 ? -3.027 22.055 18.382 1.00 21.01 216 LEU B N 1
ATOM 3838 C CA . LEU B 1 216 ? -1.959 21.746 17.446 1.00 20.13 216 LEU B CA 1
ATOM 3839 C C . LEU B 1 216 ? -1.830 22.892 16.446 1.00 25.61 216 LEU B C 1
ATOM 3840 O O . LEU B 1 216 ? -2.820 23.318 15.845 1.00 19.31 216 LEU B O 1
ATOM 3845 N N . VAL B 1 217 ? -0.608 23.353 16.233 1.00 19.10 217 VAL B N 1
ATOM 3846 C CA . VAL B 1 217 ? -0.338 24.494 15.386 1.00 21.61 217 VAL B CA 1
ATOM 3847 C C . VAL B 1 217 ? 0.478 23.998 14.207 1.00 23.19 217 VAL B C 1
ATOM 3848 O O . VAL B 1 217 ? 1.574 23.455 14.398 1.00 27.81 217 VAL B O 1
ATOM 3852 N N . PHE B 1 218 ? -0.064 24.162 12.995 1.00 21.95 218 PHE B N 1
ATOM 3853 C CA . PHE B 1 218 ? 0.681 23.934 11.764 1.00 16.93 218 PHE B CA 1
ATOM 3854 C C . PHE B 1 218 ? 1.340 25.242 11.324 1.00 23.43 218 PHE B C 1
ATOM 3855 O O . PHE B 1 218 ? 0.658 26.189 10.938 1.00 20.21 218 PHE B O 1
ATOM 3863 N N . GLY B 1 219 ? 2.666 25.255 11.281 1.00 31.39 219 GLY B N 1
ATOM 3864 C CA . GLY B 1 219 ? 3.384 26.392 10.755 1.00 24.40 219 GLY B CA 1
ATOM 3865 C C . GLY B 1 219 ? 3.829 27.396 11.789 1.00 31.66 219 GLY B C 1
ATOM 3866 O O . GLY B 1 219 ? 4.166 28.529 11.427 1.00 35.96 219 GLY B O 1
ATOM 3867 N N . GLY B 1 220 ? 3.835 27.027 13.060 1.00 30.86 220 GLY B N 1
ATOM 3868 C CA . GLY B 1 220 ? 4.360 27.912 14.073 1.00 27.43 220 GLY B CA 1
ATOM 3869 C C . GLY B 1 220 ? 4.279 27.290 15.451 1.00 34.61 220 GLY B C 1
ATOM 3870 O O . GLY B 1 220 ? 4.145 26.069 15.606 1.00 28.04 220 GLY B O 1
ATOM 3871 N N . VAL B 1 221 ? 4.326 28.170 16.448 1.00 26.00 221 VAL B N 1
ATOM 3872 C CA . VAL B 1 221 ? 4.375 27.840 17.867 1.00 20.17 221 VAL B CA 1
ATOM 3873 C C . VAL B 1 221 ? 3.480 28.837 18.603 1.00 30.17 221 VAL B C 1
ATOM 3874 O O . VAL B 1 221 ? 3.599 30.050 18.391 1.00 26.48 221 VAL B O 1
ATOM 3878 N N . ASP B 1 222 ? 2.593 28.339 19.474 1.00 19.90 222 ASP B N 1
ATOM 3879 C CA . ASP B 1 222 ? 1.718 29.214 20.239 1.00 22.78 222 ASP B CA 1
ATOM 3880 C C . ASP B 1 222 ? 2.453 29.636 21.502 1.00 27.45 222 ASP B C 1
ATOM 3881 O O . ASP B 1 222 ? 2.661 28.796 22.393 1.00 26.63 222 ASP B O 1
ATOM 3886 N N . PRO B 1 223 ? 2.851 30.905 21.635 1.00 23.19 223 PRO B N 1
ATOM 3887 C CA . PRO B 1 223 ? 3.671 31.288 22.790 1.00 21.02 223 PRO B CA 1
ATOM 3888 C C . PRO B 1 223 ? 2.899 31.238 24.093 1.00 30.77 223 PRO B C 1
ATOM 3889 O O . PRO B 1 223 ? 3.513 31.201 25.170 1.00 33.49 223 PRO B O 1
ATOM 3893 N N . ASN B 1 224 ? 1.569 31.219 24.022 1.00 24.72 224 ASN B N 1
ATOM 3894 C CA . ASN B 1 224 ? 0.735 31.095 25.213 1.00 28.43 224 ASN B CA 1
ATOM 3895 C C . ASN B 1 224 ? 0.952 29.796 25.998 1.00 28.45 224 ASN B C 1
ATOM 3896 O O . ASN B 1 224 ? 0.605 29.748 27.186 1.00 28.49 224 ASN B O 1
ATOM 3901 N N . HIS B 1 225 ? 1.477 28.735 25.376 1.00 23.81 225 HIS B N 1
ATOM 3902 C CA . HIS B 1 225 ? 1.449 27.413 26.004 1.00 27.79 225 HIS B CA 1
ATOM 3903 C C . HIS B 1 225 ? 2.802 26.885 26.458 1.00 27.57 225 HIS B C 1
ATOM 3904 O O . HIS B 1 225 ? 2.888 25.714 26.833 1.00 21.50 225 HIS B O 1
ATOM 3911 N N . PHE B 1 226 ? 3.844 27.717 26.473 1.00 28.23 226 PHE B N 1
ATOM 3912 C CA . PHE B 1 226 ? 5.094 27.345 27.111 1.00 22.23 226 PHE B CA 1
ATOM 3913 C C . PHE B 1 226 ? 5.685 28.559 27.820 1.00 29.84 226 PHE B C 1
ATOM 3914 O O . PHE B 1 226 ? 5.240 29.698 27.641 1.00 33.48 226 PHE B O 1
ATOM 3922 N N . ARG B 1 227 ? 6.649 28.289 28.681 1.00 23.79 227 ARG B N 1
ATOM 3923 C CA . ARG B 1 227 ? 7.425 29.316 29.352 1.00 27.63 227 ARG B CA 1
ATOM 3924 C C . ARG B 1 227 ? 8.892 28.939 29.232 1.00 32.08 227 ARG B C 1
ATOM 3925 O O . ARG B 1 227 ? 9.242 27.756 29.199 1.00 38.70 227 ARG B O 1
ATOM 3933 N N . GLY B 1 228 ? 9.747 29.948 29.158 1.00 29.85 228 GLY B N 1
ATOM 3934 C CA . GLY B 1 228 ? 11.147 29.671 28.969 1.00 24.78 228 GLY B CA 1
ATOM 3935 C C . GLY B 1 228 ? 11.461 29.200 27.561 1.00 23.00 228 GLY B C 1
ATOM 3936 O O . GLY B 1 228 ? 10.687 29.366 26.633 1.00 23.79 228 GLY B O 1
ATOM 3937 N N . ASN B 1 229 ? 12.638 28.593 27.423 1.00 35.23 229 ASN B N 1
ATOM 3938 C CA . ASN B 1 229 ? 13.152 28.141 26.134 1.00 36.35 229 ASN B CA 1
ATOM 3939 C C . ASN B 1 229 ? 12.838 26.677 25.857 1.00 34.96 229 ASN B C 1
ATOM 3940 O O . ASN B 1 229 ? 12.697 25.872 26.778 1.00 30.08 229 ASN B O 1
ATOM 3945 N N . HIS B 1 230 ? 12.776 26.344 24.567 1.00 30.25 230 HIS B N 1
ATOM 3946 C CA . HIS B 1 230 ? 12.794 24.967 24.114 1.00 35.89 230 HIS B CA 1
ATOM 3947 C C . HIS B 1 230 ? 14.226 24.455 24.093 1.00 42.93 230 HIS B C 1
ATOM 3948 O O . HIS B 1 230 ? 15.142 25.173 23.695 1.00 32.41 230 HIS B O 1
ATOM 3955 N N . THR B 1 231 ? 14.413 23.190 24.485 1.00 39.78 231 THR B N 1
ATOM 3956 C CA . THR B 1 231 ? 15.682 22.497 24.290 1.00 35.09 231 THR B CA 1
ATOM 3957 C C . THR B 1 231 ? 15.562 21.665 23.018 1.00 33.83 231 THR B C 1
ATOM 3958 O O . THR B 1 231 ? 14.668 20.820 22.910 1.00 36.18 231 THR B O 1
ATOM 3962 N N . TYR B 1 232 ? 16.446 21.915 22.063 1.00 29.32 232 TYR B N 1
ATOM 3963 C CA . TYR B 1 232 ? 16.369 21.328 20.737 1.00 35.36 232 TYR B CA 1
ATOM 3964 C C . TYR B 1 232 ? 17.408 20.221 20.594 1.00 39.08 232 TYR B C 1
ATOM 3965 O O . TYR B 1 232 ? 18.573 20.415 20.955 1.00 38.61 232 TYR B O 1
ATOM 3974 N N . VAL B 1 233 ? 16.983 19.066 20.078 1.00 34.46 233 VAL B N 1
ATOM 3975 C CA . VAL B 1 233 ? 17.903 17.982 19.726 1.00 30.48 233 VAL B CA 1
ATOM 3976 C C . VAL B 1 233 ? 17.694 17.636 18.258 1.00 30.92 233 VAL B C 1
ATOM 3977 O O . VAL B 1 233 ? 16.555 17.656 17.769 1.00 26.22 233 VAL B O 1
ATOM 3981 N N . PRO B 1 234 ? 18.740 17.308 17.515 1.00 28.57 234 PRO B N 1
ATOM 3982 C CA . PRO B 1 234 ? 18.558 17.027 16.090 1.00 28.99 234 PRO B CA 1
ATOM 3983 C C . PRO B 1 234 ? 17.965 15.638 15.864 1.00 46.87 234 PRO B C 1
ATOM 3984 O O . PRO B 1 234 ? 18.062 14.737 16.707 1.00 36.95 234 PRO B O 1
ATOM 3988 N N . VAL B 1 235 ? 17.314 15.491 14.706 1.00 38.89 235 VAL B N 1
ATOM 3989 C CA . VAL B 1 235 ? 16.728 14.218 14.295 1.00 36.54 235 VAL B CA 1
ATOM 3990 C C . VAL B 1 235 ? 17.842 13.282 13.850 1.00 38.17 235 VAL B C 1
ATOM 3991 O O . VAL B 1 235 ? 18.675 13.655 13.019 1.00 39.66 235 VAL B O 1
ATOM 3995 N N . THR B 1 236 ? 17.870 12.068 14.411 1.00 37.58 236 THR B N 1
ATOM 3996 C CA . THR B 1 236 ? 18.972 11.135 14.173 1.00 46.02 236 THR B CA 1
ATOM 3997 C C . THR B 1 236 ? 18.709 10.166 13.029 1.00 48.19 236 THR B C 1
ATOM 3998 O O . THR B 1 236 ? 19.641 9.804 12.303 1.00 51.86 236 THR B O 1
ATOM 4002 N N . ARG B 1 237 ? 17.493 9.644 12.932 1.00 49.04 237 ARG B N 1
ATOM 4003 C CA . ARG B 1 237 ? 17.091 8.762 11.845 1.00 49.64 237 ARG B CA 1
ATOM 4004 C C . ARG B 1 237 ? 15.791 9.284 11.275 1.00 48.56 237 ARG B C 1
ATOM 4005 O O . ARG B 1 237 ? 14.848 9.526 12.031 1.00 43.24 237 ARG B O 1
ATOM 4013 N N . LYS B 1 238 ? 15.719 9.405 9.953 1.00 59.54 238 LYS B N 1
ATOM 4014 C CA . LYS B 1 238 ? 14.615 10.113 9.307 1.00 69.38 238 LYS B CA 1
ATOM 4015 C C . LYS B 1 238 ? 13.597 9.108 8.785 1.00 65.84 238 LYS B C 1
ATOM 4016 O O . LYS B 1 238 ? 13.767 8.518 7.716 1.00 77.40 238 LYS B O 1
ATOM 4022 N N . GLY B 1 239 ? 12.543 8.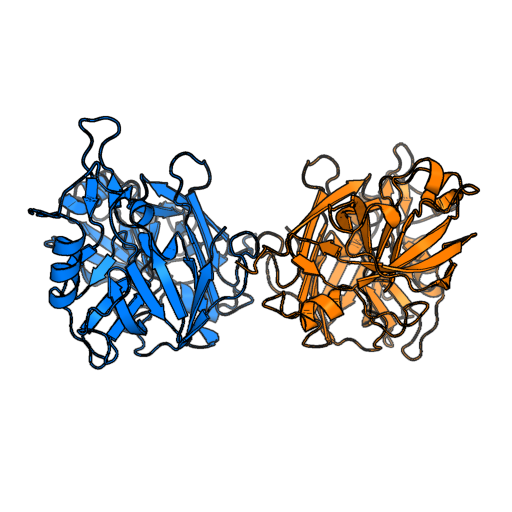919 9.562 1.00 48.93 239 GLY B N 1
ATOM 4023 C CA . GLY B 1 239 ? 11.336 8.220 9.172 1.00 46.78 239 GLY B CA 1
ATOM 4024 C C . GLY B 1 239 ? 10.462 8.447 10.376 1.00 54.86 239 GLY B C 1
ATOM 4025 O O . GLY B 1 239 ? 9.231 8.583 10.347 1.00 51.43 239 GLY B O 1
ATOM 4026 N N . TYR B 1 240 ? 11.185 8.565 11.464 1.00 58.97 240 TYR B N 1
ATOM 4027 C CA . TYR B 1 240 ? 10.641 8.743 12.785 1.00 58.33 240 TYR B CA 1
ATOM 4028 C C . TYR B 1 240 ? 11.118 10.091 13.279 1.00 48.21 240 TYR B C 1
ATOM 4029 O O . TYR B 1 240 ? 12.154 10.599 12.836 1.00 42.73 240 TYR B O 1
ATOM 4038 N N . TRP B 1 241 ? 10.356 10.677 14.190 1.00 40.87 241 TRP B N 1
ATOM 4039 C CA . TRP B 1 241 ? 10.849 11.860 14.867 1.00 38.26 241 TRP B CA 1
ATOM 4040 C C . TRP B 1 241 ? 11.698 11.332 16.020 1.00 36.33 241 TRP B C 1
ATOM 4041 O O . TRP B 1 241 ? 11.262 11.210 17.164 1.00 41.49 241 TRP B O 1
ATOM 4052 N N . GLN B 1 242 ? 12.944 11.005 15.685 1.00 36.44 242 GLN B N 1
ATOM 4053 C CA . GLN B 1 242 ? 13.831 10.207 16.521 1.00 43.55 242 GLN B CA 1
ATOM 4054 C C . GLN B 1 242 ? 15.101 10.997 16.799 1.00 39.19 242 GLN B C 1
ATOM 4055 O O . GLN B 1 242 ? 15.656 11.637 15.903 1.00 43.59 242 GLN B O 1
ATOM 4061 N N . PHE B 1 243 ? 15.566 10.934 18.041 1.00 36.05 243 PHE B N 1
ATOM 4062 C CA . PHE B 1 243 ? 16.670 11.767 18.489 1.00 31.87 243 PHE B CA 1
ATOM 4063 C C . PHE B 1 243 ? 17.451 10.991 19.530 1.00 33.91 243 PHE B C 1
ATOM 4064 O O . PHE B 1 243 ? 16.967 10.008 20.084 1.00 34.76 243 PHE B O 1
ATOM 4072 N N . GLU B 1 244 ? 18.641 11.481 19.841 1.00 39.62 244 GLU B N 1
ATOM 4073 C CA . GLU B 1 244 ? 19.452 10.851 20.868 1.00 51.77 244 GLU B CA 1
ATOM 4074 C C . GLU B 1 244 ? 19.055 11.319 22.267 1.00 52.00 244 GLU B C 1
ATOM 4075 O O . GLU B 1 244 ? 18.854 12.520 22.522 1.00 42.74 244 GLU B O 1
ATOM 4081 N N . MET B 1 245 ? 18.965 10.350 23.180 1.00 50.21 245 MET B N 1
ATOM 4082 C CA . MET B 1 245 ? 18.643 10.580 24.578 1.00 51.86 245 MET B CA 1
ATOM 4083 C C . MET B 1 245 ? 19.799 10.148 25.476 1.00 58.00 245 MET B C 1
ATOM 4084 O O . MET B 1 245 ? 20.579 9.254 25.131 1.00 54.11 245 MET B O 1
ATOM 4089 N N . GLY B 1 246 ? 19.911 10.791 26.634 1.00 60.10 246 GLY B N 1
ATOM 4090 C CA . GLY B 1 246 ? 20.897 10.423 27.635 1.00 62.66 246 GLY B CA 1
ATOM 4091 C C . GLY B 1 246 ? 20.368 9.399 28.618 1.00 55.36 246 GLY B C 1
ATOM 4092 O O . GLY B 1 246 ? 19.439 8.643 28.323 1.00 51.88 246 GLY B O 1
ATOM 4093 N N . ASP B 1 247 ? 20.939 9.403 29.822 1.00 54.60 247 ASP B N 1
ATOM 4094 C CA . ASP B 1 247 ? 20.613 8.396 30.826 1.00 60.83 247 ASP B CA 1
ATOM 4095 C C . ASP B 1 247 ? 19.267 8.688 31.481 1.00 53.46 247 ASP B C 1
ATOM 4096 O O . ASP B 1 247 ? 18.886 9.851 31.658 1.00 49.57 247 ASP B O 1
ATOM 4101 N N . VAL B 1 248 ? 18.538 7.620 31.828 1.00 51.14 248 VAL B N 1
ATOM 4102 C CA . VAL B 1 248 ? 17.236 7.722 32.485 1.00 52.08 248 VAL B CA 1
ATOM 4103 C C . VAL B 1 248 ? 17.443 7.527 33.985 1.00 60.55 248 VAL B C 1
ATOM 4104 O O . VAL B 1 248 ? 17.948 6.485 34.424 1.00 67.67 248 VAL B O 1
ATOM 4108 N N . LEU B 1 249 ? 17.054 8.535 34.768 1.00 65.28 249 LEU B N 1
ATOM 4109 C CA . LEU B 1 249 ? 17.303 8.591 36.206 1.00 67.87 249 LEU B CA 1
ATOM 4110 C C . LEU B 1 249 ? 16.045 8.218 36.982 1.00 66.54 249 LEU B C 1
ATOM 4111 O O . LEU B 1 249 ? 14.952 8.701 36.670 1.00 61.20 249 LEU B O 1
ATOM 4116 N N . ILE B 1 250 ? 16.205 7.351 37.985 1.00 77.88 250 ILE B N 1
ATOM 4117 C CA . ILE B 1 250 ? 15.140 6.985 38.918 1.00 79.96 250 ILE B CA 1
ATOM 4118 C C . ILE B 1 250 ? 15.489 7.576 40.278 1.00 80.44 250 ILE B C 1
ATOM 4119 O O . ILE B 1 250 ? 16.425 7.111 40.946 1.00 80.53 250 ILE B O 1
ATOM 4124 N N . GLY B 1 251 ? 14.709 8.562 40.717 1.00 69.82 251 GLY B N 1
ATOM 4125 C CA . GLY B 1 251 ? 15.150 9.348 41.853 1.00 49.11 251 GLY B CA 1
ATOM 4126 C C . GLY B 1 251 ? 16.458 9.966 41.443 1.00 50.23 251 GLY B C 1
ATOM 4127 O O . GLY B 1 251 ? 16.558 10.597 40.391 1.00 51.69 251 GLY B O 1
ATOM 4128 N N . ASP B 1 252 ? 17.499 9.748 42.233 1.00 57.71 252 ASP B N 1
ATOM 4129 C CA . ASP B 1 252 ? 18.786 10.350 41.920 1.00 70.58 252 ASP B CA 1
ATOM 4130 C C . ASP B 1 252 ? 19.791 9.362 41.334 1.00 76.73 252 ASP B C 1
ATOM 4131 O O . ASP B 1 252 ? 20.936 9.757 41.080 1.00 79.62 252 ASP B O 1
ATOM 4136 N N . LYS B 1 253 ? 19.405 8.103 41.101 1.00 68.88 253 LYS B N 1
ATOM 4137 C CA . LYS B 1 253 ? 20.360 7.066 40.725 1.00 70.29 253 LYS B CA 1
ATOM 4138 C C . LYS B 1 253 ? 20.178 6.622 39.276 1.00 69.14 253 LYS B C 1
ATOM 4139 O O . LYS B 1 253 ? 19.071 6.622 38.730 1.00 66.34 253 LYS B O 1
ATOM 4145 N N . SER B 1 254 ? 21.286 6.207 38.674 1.00 71.42 254 SER B N 1
ATOM 4146 C CA . SER B 1 254 ? 21.313 5.893 37.253 1.00 68.91 254 SER B CA 1
ATOM 4147 C C . SER B 1 254 ? 20.632 4.562 36.951 1.00 72.48 254 SER B C 1
ATOM 4148 O O . SER B 1 254 ? 20.704 3.611 37.736 1.00 69.59 254 SER B O 1
ATOM 4151 N N . SER B 1 255 ? 19.968 4.500 35.796 1.00 74.78 255 SER B N 1
ATOM 4152 C CA . SER B 1 255 ? 19.534 3.225 35.239 1.00 70.49 255 SER B CA 1
ATOM 4153 C C . SER B 1 255 ? 20.627 2.524 34.451 1.00 68.67 255 SER B C 1
ATOM 4154 O O . SER B 1 255 ? 20.444 1.364 34.070 1.00 67.09 255 SER B O 1
ATOM 4157 N N . GLY B 1 256 ? 21.729 3.208 34.159 1.00 73.92 256 GLY B N 1
ATOM 4158 C CA . GLY B 1 256 ? 22.886 2.609 33.520 1.00 75.79 256 GLY B CA 1
ATOM 4159 C C . GLY B 1 256 ? 22.701 2.229 32.064 1.00 72.58 256 GLY B C 1
ATOM 4160 O O . GLY B 1 256 ? 23.596 2.451 31.240 1.00 71.98 256 GLY B O 1
ATOM 4161 N N . PHE B 1 257 ? 21.522 1.689 31.735 1.00 68.64 257 PHE B N 1
ATOM 4162 C CA . PHE B 1 257 ? 21.295 1.092 30.422 1.00 72.79 257 PHE B CA 1
ATOM 4163 C C . PHE B 1 257 ? 21.356 2.126 29.302 1.00 71.92 257 PHE B C 1
ATOM 4164 O O . PHE B 1 257 ? 21.832 1.818 28.201 1.00 64.68 257 PHE B O 1
ATOM 4172 N N . CYS B 1 258 ? 20.903 3.352 29.565 1.00 74.10 258 CYS B N 1
ATOM 4173 C CA . CYS B 1 258 ? 20.901 4.407 28.564 1.00 78.29 258 CYS B CA 1
ATOM 4174 C C . CYS B 1 258 ? 22.066 5.367 28.736 1.00 74.89 258 CYS B C 1
ATOM 4175 O O . CYS B 1 258 ? 22.089 6.416 28.085 1.00 74.85 258 CYS B O 1
ATOM 4178 N N . ALA B 1 259 ? 23.023 5.042 29.608 1.00 70.79 259 ALA B N 1
ATOM 4179 C CA . ALA B 1 259 ? 24.165 5.920 29.822 1.00 66.65 259 ALA B CA 1
ATOM 4180 C C . ALA B 1 259 ? 25.053 6.037 28.589 1.00 71.44 259 ALA B C 1
ATOM 4181 O O . ALA B 1 259 ? 25.754 7.045 28.444 1.00 71.66 259 ALA B O 1
ATOM 4183 N N . GLY B 1 260 ? 25.028 5.048 27.694 1.00 75.16 260 GLY B N 1
ATOM 4184 C CA . GLY B 1 260 ? 25.759 5.118 26.445 1.00 77.93 260 GLY B CA 1
ATOM 4185 C C . GLY B 1 260 ? 25.044 5.812 25.304 1.00 76.87 260 GLY B C 1
ATOM 4186 O O . GLY B 1 260 ? 25.601 5.919 24.206 1.00 76.02 260 GLY B O 1
ATOM 4187 N N . GLY B 1 261 ? 23.831 6.312 25.527 1.00 78.61 261 GLY B N 1
ATOM 4188 C CA . GLY B 1 261 ? 23.085 6.971 24.474 1.00 80.83 261 GLY B CA 1
ATOM 4189 C C . GLY B 1 261 ? 21.959 6.129 23.907 1.00 78.87 261 GLY B C 1
ATOM 4190 O O . GLY B 1 261 ? 22.192 5.240 23.084 1.00 83.55 261 GLY B O 1
ATOM 4191 N N . CYS B 1 262 ? 20.729 6.400 24.340 1.00 73.07 262 CYS B N 1
ATOM 4192 C CA . CYS B 1 262 ? 19.559 5.702 23.837 1.00 66.00 262 CYS B CA 1
ATOM 4193 C C . CYS B 1 262 ? 18.946 6.464 22.670 1.00 55.39 262 CYS B C 1
ATOM 4194 O O . CYS B 1 262 ? 19.389 7.541 22.278 1.00 58.50 262 CYS B O 1
ATOM 4197 N N . ALA B 1 263 ? 17.896 5.905 22.113 1.00 52.43 263 ALA B N 1
ATOM 4198 C CA . ALA B 1 263 ? 17.146 6.572 21.074 1.00 48.75 263 ALA B CA 1
ATOM 4199 C C . ALA B 1 263 ? 15.743 6.796 21.607 1.00 48.04 263 ALA B C 1
ATOM 4200 O O . ALA B 1 263 ? 15.231 6.006 22.415 1.00 42.52 263 ALA B O 1
ATOM 4202 N N . ALA B 1 264 ? 15.135 7.887 21.155 1.00 46.11 264 ALA B N 1
ATOM 4203 C CA . ALA B 1 264 ? 13.813 8.251 21.621 1.00 40.12 264 ALA B CA 1
ATOM 4204 C C . ALA B 1 264 ? 13.042 8.919 20.495 1.00 37.32 264 ALA B C 1
ATOM 4205 O O . ALA B 1 264 ? 13.609 9.580 19.615 1.00 34.02 264 ALA B O 1
ATOM 4207 N N . ILE B 1 265 ? 11.733 8.746 20.556 1.00 36.33 265 ILE B N 1
ATOM 4208 C CA . ILE B 1 265 ? 10.817 9.233 19.543 1.00 35.64 265 ILE B CA 1
ATOM 4209 C C . ILE B 1 265 ? 9.703 9.981 20.261 1.00 37.85 265 ILE B C 1
ATOM 4210 O O . ILE B 1 265 ? 9.099 9.451 21.200 1.00 45.21 265 ILE B O 1
ATOM 4215 N N . ALA B 1 266 ? 9.426 11.204 19.828 1.00 44.26 266 ALA B N 1
ATOM 4216 C CA . ALA B 1 266 ? 8.236 11.903 20.303 1.00 37.31 266 ALA B CA 1
ATOM 4217 C C . ALA B 1 266 ? 7.067 11.380 19.484 1.00 39.79 266 ALA B C 1
ATOM 4218 O O . ALA B 1 266 ? 6.997 11.600 18.269 1.00 52.57 266 ALA B O 1
ATOM 4220 N N . ASP B 1 267 ? 6.174 10.644 20.126 1.00 29.80 267 ASP B N 1
ATOM 4221 C CA . ASP B 1 267 ? 5.068 10.020 19.420 1.00 25.45 267 ASP B CA 1
ATOM 4222 C C . ASP B 1 267 ? 3.771 10.511 20.048 1.00 29.59 267 ASP B C 1
ATOM 4223 O O . ASP B 1 267 ? 3.326 9.972 21.063 1.00 25.55 267 ASP B O 1
ATOM 4228 N N . SER B 1 268 ? 3.149 11.520 19.425 1.00 39.70 268 SER B N 1
ATOM 4229 C CA . SER B 1 268 ? 1.950 12.116 20.003 1.00 39.15 268 SER B CA 1
ATOM 4230 C C . SER B 1 268 ? 0.780 11.146 19.999 1.00 39.87 268 SER B C 1
ATOM 4231 O O . SER B 1 268 ? -0.206 11.373 20.720 1.00 35.73 268 SER B O 1
ATOM 4234 N N . GLY B 1 269 ? 0.866 10.074 19.201 1.00 32.91 269 GLY B N 1
ATOM 4235 C CA . GLY B 1 269 ? -0.215 9.106 19.107 1.00 33.49 269 GLY B CA 1
ATOM 4236 C C . GLY B 1 269 ? -0.307 8.119 20.256 1.00 43.06 269 GLY B C 1
ATOM 4237 O O . GLY B 1 269 ? -1.300 7.389 20.350 1.00 41.79 269 GLY B O 1
ATOM 4238 N N . THR B 1 270 ? 0.718 8.073 21.106 1.00 46.82 270 THR B N 1
ATOM 4239 C CA . THR B 1 270 ? 0.811 7.182 22.259 1.00 47.99 270 THR B CA 1
ATOM 4240 C C . THR B 1 270 ? 0.548 7.968 23.540 1.00 45.87 270 THR B C 1
ATOM 4241 O O . THR B 1 270 ? 0.914 9.145 23.642 1.00 34.16 270 THR B O 1
ATOM 4245 N N . SER B 1 271 ? -0.079 7.319 24.516 1.00 26.67 271 SER B N 1
ATOM 4246 C CA . SER B 1 271 ? -0.245 7.951 25.811 1.00 36.70 271 SER B CA 1
ATOM 4247 C C . SER B 1 271 ? 0.926 7.655 26.738 1.00 42.62 271 SER B C 1
ATOM 4248 O O . SER B 1 271 ? 1.475 8.562 27.362 1.00 53.81 271 SER B O 1
ATOM 4251 N N . PHE B 1 272 ? 1.304 6.396 26.859 1.00 52.41 272 PHE B N 1
ATOM 4252 C CA . PHE B 1 272 ? 2.197 5.964 27.924 1.00 56.93 272 PHE B CA 1
ATOM 4253 C C . PHE B 1 272 ? 3.645 5.939 27.457 1.00 52.42 272 PHE B C 1
ATOM 4254 O O . PHE B 1 272 ? 3.946 5.934 26.260 1.00 59.40 272 PHE B O 1
ATOM 4262 N N . PHE B 1 273 ? 4.548 5.943 28.427 1.00 41.33 273 PHE B N 1
ATOM 4263 C CA . PHE B 1 273 ? 5.944 5.721 28.104 1.00 35.56 273 PHE B CA 1
ATOM 4264 C C . PHE B 1 273 ? 6.121 4.266 27.709 1.00 37.68 273 PHE B C 1
ATOM 4265 O O . PHE B 1 273 ? 5.454 3.376 28.240 1.00 38.44 273 PHE B O 1
ATOM 4273 N N . ALA B 1 274 ? 7.023 4.032 26.762 1.00 36.22 274 ALA B N 1
ATOM 4274 C CA . ALA B 1 274 ? 7.433 2.690 26.378 1.00 30.45 274 ALA B CA 1
ATOM 4275 C C . ALA B 1 274 ? 8.943 2.726 26.268 1.00 44.02 274 ALA B C 1
ATOM 4276 O O . ALA B 1 274 ? 9.495 3.706 25.753 1.00 44.78 274 ALA B O 1
ATOM 4278 N N . GLY B 1 275 ? 9.608 1.705 26.814 1.00 43.10 275 GLY B N 1
ATOM 4279 C CA . GLY B 1 275 ? 11.052 1.662 26.815 1.00 41.91 275 GLY B CA 1
ATOM 4280 C C . GLY B 1 275 ? 11.616 0.273 27.046 1.00 35.78 275 GLY B C 1
ATOM 4281 O O . GLY B 1 275 ? 10.878 -0.690 27.267 1.00 36.34 275 GLY B O 1
ATOM 4282 N N . PRO B 1 276 ? 12.947 0.162 27.030 1.00 37.24 276 PRO B N 1
ATOM 4283 C CA . PRO B 1 276 ? 13.585 -1.153 27.188 1.00 39.56 276 PRO B CA 1
ATOM 4284 C C . PRO B 1 276 ? 13.198 -1.813 28.498 1.00 40.37 276 PRO B C 1
ATOM 4285 O O . PRO B 1 276 ? 13.138 -1.169 29.548 1.00 39.95 276 PRO B O 1
ATOM 4289 N N . THR B 1 277 ? 12.933 -3.120 28.421 1.00 49.47 277 THR B N 1
ATOM 4290 C CA . THR B 1 277 ? 12.608 -3.894 29.615 1.00 47.22 277 THR B CA 1
ATOM 4291 C C . THR B 1 277 ? 13.656 -3.729 30.710 1.00 52.05 277 THR B C 1
ATOM 4292 O O . THR B 1 277 ? 13.314 -3.613 31.893 1.00 56.55 277 THR B O 1
ATOM 4296 N N . ALA B 1 278 ? 14.938 -3.693 30.329 1.00 48.77 278 ALA B N 1
ATOM 4297 C CA . ALA B 1 278 ? 16.011 -3.571 31.313 1.00 51.31 278 ALA B CA 1
ATOM 4298 C C . ALA B 1 278 ? 15.843 -2.342 32.208 1.00 53.92 278 ALA B C 1
ATOM 4299 O O . ALA B 1 278 ? 16.202 -2.389 33.389 1.00 62.58 278 ALA B O 1
ATOM 4301 N N . ILE B 1 279 ? 15.308 -1.245 31.678 1.00 50.49 279 ILE B N 1
ATOM 4302 C CA . ILE B 1 279 ? 15.037 -0.059 32.493 1.00 53.59 279 ILE B CA 1
ATOM 4303 C C . ILE B 1 279 ? 13.663 -0.134 33.151 1.00 48.52 279 ILE B C 1
ATOM 4304 O O . ILE B 1 279 ? 13.512 0.212 34.326 1.00 47.59 279 ILE B O 1
ATOM 4309 N N . ILE B 1 280 ? 12.644 -0.563 32.405 1.00 40.48 280 ILE B N 1
ATOM 4310 C CA . ILE B 1 280 ? 11.295 -0.620 32.955 1.00 39.80 280 ILE B CA 1
ATOM 4311 C C . ILE B 1 280 ? 11.262 -1.475 34.214 1.00 50.66 280 ILE B C 1
ATOM 4312 O O . ILE B 1 280 ? 10.562 -1.147 35.179 1.00 55.16 280 ILE B O 1
ATOM 4317 N N . THR B 1 281 ? 12.028 -2.571 34.232 1.00 54.44 281 THR B N 1
ATOM 4318 C CA . THR B 1 281 ? 12.118 -3.409 35.427 1.00 55.11 281 THR B CA 1
ATOM 4319 C C . THR B 1 281 ? 12.599 -2.611 36.633 1.00 50.19 281 THR B C 1
ATOM 4320 O O . THR B 1 281 ? 11.991 -2.665 37.708 1.00 49.94 281 THR B O 1
ATOM 4324 N N . GLN B 1 282 ? 13.708 -1.886 36.483 1.00 46.64 282 GLN B N 1
ATOM 4325 C CA . GLN B 1 282 ? 14.218 -1.099 37.600 1.00 49.44 282 GLN B CA 1
ATOM 4326 C C . GLN B 1 282 ? 13.180 -0.095 38.073 1.00 49.45 282 GLN B C 1
ATOM 4327 O O . GLN B 1 282 ? 12.950 0.047 39.279 1.00 55.55 282 GLN B O 1
ATOM 4333 N N . ILE B 1 283 ? 12.538 0.605 37.131 1.00 43.67 283 ILE B N 1
ATOM 4334 C CA . ILE B 1 283 ? 11.480 1.554 37.480 1.00 48.75 283 ILE B CA 1
ATOM 4335 C C . ILE B 1 283 ? 10.360 0.842 38.225 1.00 43.22 283 ILE B C 1
ATOM 4336 O O . ILE B 1 283 ? 9.841 1.340 39.232 1.00 50.40 283 ILE B O 1
ATOM 4341 N N . ASN B 1 284 ? 9.960 -0.329 37.730 1.00 52.06 284 ASN B N 1
ATOM 4342 C CA . ASN B 1 284 ? 8.894 -1.092 38.370 1.00 58.70 284 ASN B CA 1
ATOM 4343 C C . ASN B 1 284 ? 9.201 -1.363 39.836 1.00 57.44 284 ASN B C 1
ATOM 4344 O O . ASN B 1 284 ? 8.306 -1.305 40.682 1.00 47.97 284 ASN B O 1
ATOM 4349 N N . GLN B 1 285 ? 10.452 -1.680 40.155 1.00 59.76 285 GLN B N 1
ATOM 4350 C CA . GLN B 1 285 ? 10.787 -2.031 41.530 1.00 65.05 285 GLN B CA 1
ATOM 4351 C C . GLN B 1 285 ? 10.610 -0.838 42.454 1.00 64.09 285 GLN B C 1
ATOM 4352 O O . GLN B 1 285 ? 9.952 -0.935 43.497 1.00 65.55 285 GLN B O 1
ATOM 4358 N N . ALA B 1 286 ? 11.185 0.302 42.072 1.00 66.27 286 ALA B N 1
ATOM 4359 C CA . ALA B 1 286 ? 11.154 1.525 42.859 1.00 57.15 286 ALA B CA 1
ATOM 4360 C C . ALA B 1 286 ? 9.750 2.079 43.085 1.00 65.10 286 ALA B C 1
ATOM 4361 O O . ALA B 1 286 ? 9.590 2.940 43.962 1.00 73.06 286 ALA B O 1
ATOM 4363 N N . ILE B 1 287 ? 8.732 1.627 42.345 1.00 62.32 287 ILE B N 1
ATOM 4364 C CA . ILE B 1 287 ? 7.424 2.297 42.462 1.00 72.48 287 ILE B CA 1
ATOM 4365 C C . ILE B 1 287 ? 6.408 1.788 43.513 1.00 82.86 287 ILE B C 1
ATOM 4366 O O . ILE B 1 287 ? 5.821 2.634 44.192 1.00 92.11 287 ILE B O 1
ATOM 4371 N N . GLY B 1 288 ? 6.155 0.489 43.690 1.00 83.47 288 GLY B N 1
ATOM 4372 C CA . GLY B 1 288 ? 6.571 -0.583 42.819 1.00 85.87 288 GLY B CA 1
ATOM 4373 C C . GLY B 1 288 ? 5.399 -1.492 42.489 1.00 89.47 288 GLY B C 1
ATOM 4374 O O . GLY B 1 288 ? 4.471 -1.623 43.286 1.00 94.37 288 GLY B O 1
ATOM 4375 N N . ALA B 1 289 ? 5.444 -2.127 41.320 1.00 91.18 289 ALA B N 1
ATOM 4376 C CA . ALA B 1 289 ? 4.361 -2.980 40.855 1.00 95.74 289 ALA B CA 1
ATOM 4377 C C . ALA B 1 289 ? 4.379 -4.341 41.542 1.00 109.94 289 ALA B C 1
ATOM 4378 O O . ALA B 1 289 ? 5.370 -4.751 42.153 1.00 116.50 289 ALA B O 1
ATOM 4380 N N . LYS B 1 290 ? 3.259 -5.049 41.423 1.00 113.60 290 LYS B N 1
ATOM 4381 C CA . LYS B 1 290 ? 3.127 -6.402 41.963 1.00 120.45 290 LYS B CA 1
ATOM 4382 C C . LYS B 1 290 ? 2.611 -7.360 40.893 1.00 126.32 290 LYS B C 1
ATOM 4383 O O . LYS B 1 290 ? 3.394 -8.038 40.226 1.00 128.99 290 LYS B O 1
ATOM 4389 N N . SER B 1 298 ? -0.688 -4.850 31.890 1.00 83.52 298 SER B N 1
ATOM 4390 C CA . SER B 1 298 ? -0.599 -3.662 32.725 1.00 77.69 298 SER B CA 1
ATOM 4391 C C . SER B 1 298 ? 0.332 -3.869 33.914 1.00 78.61 298 SER B C 1
ATOM 4392 O O . SER B 1 298 ? 1.017 -4.886 34.009 1.00 86.87 298 SER B O 1
ATOM 4395 N N . ILE B 1 299 ? 0.328 -2.889 34.817 1.00 71.31 299 ILE B N 1
ATOM 4396 C CA . ILE B 1 299 ? 1.194 -2.835 35.994 1.00 75.64 299 ILE B CA 1
ATOM 4397 C C . ILE B 1 299 ? 0.577 -1.880 37.017 1.00 70.18 299 ILE B C 1
ATOM 4398 O O . ILE B 1 299 ? 0.378 -0.690 36.724 1.00 70.10 299 ILE B O 1
ATOM 4403 N N . VAL B 1 300 ? 0.274 -2.374 38.226 1.00 57.11 300 VAL B N 1
ATOM 4404 C CA . VAL B 1 300 ? -0.600 -1.642 39.139 1.00 60.85 300 VAL B CA 1
ATOM 4405 C C . VAL B 1 300 ? 0.107 -1.299 40.454 1.00 66.78 300 VAL B C 1
ATOM 4406 O O . VAL B 1 300 ? 1.120 -1.895 40.824 1.00 62.85 300 VAL B O 1
ATOM 4410 N N . ASP B 1 301 ? -0.445 -0.297 41.142 1.00 73.79 301 ASP B N 1
ATOM 4411 C CA . ASP B 1 301 ? -0.125 0.121 42.516 1.00 75.35 301 ASP B CA 1
ATOM 4412 C C . ASP B 1 301 ? -1.279 0.997 43.005 1.00 75.84 301 ASP B C 1
ATOM 4413 O O . ASP B 1 301 ? -2.418 0.810 42.552 1.00 73.80 301 ASP B O 1
ATOM 4418 N N . CYS B 1 302 ? -1.007 1.887 43.984 1.00 86.57 302 CYS B N 1
ATOM 4419 C CA . CYS B 1 302 ? -1.792 3.110 44.245 1.00 101.09 302 CYS B CA 1
ATOM 4420 C C . CYS B 1 302 ? -1.496 3.770 45.594 1.00 107.21 302 CYS B C 1
ATOM 4421 O O . CYS B 1 302 ? -0.599 3.336 46.326 1.00 112.33 302 CYS B O 1
ATOM 4424 N N . ASN B 1 303 ? -2.241 4.848 45.902 1.00 104.75 303 ASN B N 1
ATOM 4425 C CA . ASN B 1 303 ? -2.269 5.583 47.175 1.00 106.91 303 ASN B CA 1
ATOM 4426 C C . ASN B 1 303 ? -0.921 5.808 47.856 1.00 99.81 303 ASN B C 1
ATOM 4427 O O . ASN B 1 303 ? -0.880 6.235 49.016 1.00 87.63 303 ASN B O 1
ATOM 4432 N N . GLY B 1 304 ? 0.173 5.493 47.174 1.00 97.42 304 GLY B N 1
ATOM 4433 C CA . GLY B 1 304 ? 1.506 5.750 47.678 1.00 93.69 304 GLY B CA 1
ATOM 4434 C C . GLY B 1 304 ? 2.222 6.632 46.683 1.00 89.22 304 GLY B C 1
ATOM 4435 O O . GLY B 1 304 ? 3.445 6.786 46.715 1.00 94.01 304 GLY B O 1
ATOM 4436 N N . ILE B 1 305 ? 1.420 7.203 45.781 1.00 76.31 305 ILE B N 1
ATOM 4437 C CA . ILE B 1 305 ? 1.919 8.022 44.678 1.00 67.53 305 ILE B CA 1
ATOM 4438 C C . ILE B 1 305 ? 2.927 9.055 45.163 1.00 69.78 305 ILE B C 1
ATOM 4439 O O . ILE B 1 305 ? 4.029 9.182 44.615 1.00 65.82 305 ILE B O 1
ATOM 4444 N N . SER B 1 306 ? 2.558 9.809 46.201 1.00 73.95 306 SER B N 1
ATOM 4445 C CA . SER B 1 306 ? 3.399 10.905 46.670 1.00 73.24 306 SER B CA 1
ATOM 4446 C C . SER B 1 306 ? 4.769 10.430 47.146 1.00 81.14 306 SER B C 1
ATOM 4447 O O . SER B 1 306 ? 5.750 11.177 47.039 1.00 80.32 306 SER B O 1
ATOM 4450 N N . SER B 1 307 ? 4.859 9.193 47.653 1.00 82.77 307 SER B N 1
ATOM 4451 C CA . SER B 1 307 ? 6.120 8.641 48.144 1.00 74.95 307 SER B CA 1
ATOM 4452 C C . SER B 1 307 ? 7.030 8.137 47.029 1.00 65.42 307 SER B C 1
ATOM 4453 O O . SER B 1 307 ? 8.220 7.922 47.276 1.00 67.89 307 SER B O 1
ATOM 4456 N N . MET B 1 308 ? 6.505 7.930 45.824 1.00 56.21 308 MET B N 1
ATOM 4457 C CA . MET B 1 308 ? 7.304 7.426 44.716 1.00 58.25 308 MET B CA 1
ATOM 4458 C C . MET B 1 308 ? 8.381 8.436 44.304 1.00 60.38 308 MET B C 1
ATOM 4459 O O . MET B 1 308 ? 8.327 9.608 44.684 1.00 63.84 308 MET B O 1
ATOM 4464 N N . PRO B 1 309 ? 9.396 7.994 43.562 1.00 53.85 309 PRO B N 1
ATOM 4465 C CA . PRO B 1 309 ? 10.415 8.920 43.065 1.00 53.09 309 PRO B CA 1
ATOM 4466 C C . PRO B 1 309 ? 10.075 9.467 41.689 1.00 54.42 309 PRO B C 1
ATOM 4467 O O . PRO B 1 309 ? 9.364 8.847 40.899 1.00 58.51 309 PRO B O 1
ATOM 4471 N N . ASN B 1 310 ? 10.613 10.648 41.400 1.00 58.61 310 ASN B N 1
ATOM 4472 C CA . ASN B 1 310 ? 10.507 11.190 40.051 1.00 54.43 310 ASN B CA 1
ATOM 4473 C C . ASN B 1 310 ? 11.433 10.446 39.086 1.00 52.10 310 ASN B C 1
ATOM 4474 O O . ASN B 1 310 ? 12.521 9.989 39.445 1.00 49.00 310 ASN B O 1
ATOM 4479 N N . ILE B 1 311 ? 10.993 10.332 37.857 1.00 43.49 311 ILE B N 1
ATOM 4480 C CA . ILE B 1 311 ? 11.830 9.849 36.773 1.00 48.07 311 ILE B CA 1
ATOM 4481 C C . ILE B 1 311 ? 12.239 11.054 35.936 1.00 47.90 311 ILE B C 1
ATOM 4482 O O . ILE B 1 311 ? 11.442 11.986 35.744 1.00 45.14 311 ILE B O 1
ATOM 4487 N N . ALA B 1 312 ? 13.469 11.044 35.423 1.00 47.08 312 ALA B N 1
ATOM 4488 C CA . ALA B 1 312 ? 13.983 12.162 34.636 1.00 37.81 312 ALA B CA 1
ATOM 4489 C C . ALA B 1 312 ? 14.678 11.662 33.379 1.00 43.57 312 ALA B C 1
ATOM 4490 O O . ALA B 1 312 ? 15.513 10.751 33.443 1.00 38.91 312 ALA B O 1
ATOM 4492 N N . PHE B 1 313 ? 14.348 12.259 32.239 1.00 38.60 313 PHE B N 1
ATOM 4493 C CA . PHE B 1 313 ? 15.067 11.984 31.000 1.00 42.07 313 PHE B CA 1
ATOM 4494 C C . PHE B 1 313 ? 16.092 13.084 30.722 1.00 45.45 313 PHE B C 1
ATOM 4495 O O . PHE B 1 313 ? 15.828 14.268 30.949 1.00 52.49 313 PHE B O 1
ATOM 4503 N N . THR B 1 314 ? 17.253 12.688 30.215 1.00 38.82 314 THR B N 1
ATOM 4504 C CA . THR B 1 314 ? 18.339 13.608 29.898 1.00 43.85 314 THR B CA 1
ATOM 4505 C C . THR B 1 314 ? 18.338 13.859 28.395 1.00 46.99 314 THR B C 1
ATOM 4506 O O . THR B 1 314 ? 18.839 13.039 27.619 1.00 59.95 314 THR B O 1
ATOM 4510 N N . ILE B 1 315 ? 17.815 15.007 27.986 1.00 41.11 315 ILE B N 1
ATOM 4511 C CA . ILE B 1 315 ? 17.729 15.387 26.581 1.00 41.11 315 ILE B CA 1
ATOM 4512 C C . ILE B 1 315 ? 18.485 16.700 26.400 1.00 47.83 315 ILE B C 1
ATOM 4513 O O . ILE B 1 315 ? 18.194 17.681 27.091 1.00 53.64 315 ILE B O 1
ATOM 4518 N N . GLY B 1 316 ? 19.428 16.726 25.461 1.00 46.42 316 GLY B N 1
ATOM 4519 C CA . GLY B 1 316 ? 20.221 17.918 25.215 1.00 44.24 316 GLY B CA 1
ATOM 4520 C C . GLY B 1 316 ? 20.959 18.453 26.423 1.00 67.57 316 GLY B C 1
ATOM 4521 O O . GLY B 1 316 ? 21.084 19.677 26.582 1.00 66.62 316 GLY B O 1
ATOM 4522 N N . SER B 1 317 ? 21.479 17.561 27.270 1.00 74.22 317 SER B N 1
ATOM 4523 C CA . SER B 1 317 ? 22.166 17.948 28.506 1.00 82.69 317 SER B CA 1
ATOM 4524 C C . SER B 1 317 ? 21.266 18.797 29.408 1.00 82.70 317 SER B C 1
ATOM 4525 O O . SER B 1 317 ? 21.657 19.865 29.890 1.00 87.91 317 SER B O 1
ATOM 4528 N N . LYS B 1 318 ? 20.037 18.322 29.613 1.00 65.62 318 LYS B N 1
ATOM 4529 C CA . LYS B 1 318 ? 19.124 18.919 30.580 1.00 60.41 318 LYS B CA 1
ATOM 4530 C C . LYS B 1 318 ? 18.221 17.809 31.087 1.00 57.13 318 LYS B C 1
ATOM 4531 O O . LYS B 1 318 ? 17.958 16.837 30.374 1.00 53.02 318 LYS B O 1
ATOM 4537 N N . LEU B 1 319 ? 17.746 17.961 32.322 1.00 53.86 319 LEU B N 1
ATOM 4538 C CA . LEU B 1 319 ? 16.937 16.944 32.982 1.00 54.91 319 LEU B CA 1
ATOM 4539 C C . LEU B 1 319 ? 15.469 17.311 32.861 1.00 51.16 319 LEU B C 1
ATOM 4540 O O . LEU B 1 319 ? 15.001 18.267 33.484 1.00 58.36 319 LEU B O 1
ATOM 4545 N N . PHE B 1 320 ? 14.738 16.514 32.112 1.00 35.34 320 PHE B N 1
ATOM 4546 C CA . PHE B 1 320 ? 13.299 16.636 32.025 1.00 36.91 320 PHE B CA 1
ATOM 4547 C C . PHE B 1 320 ? 12.696 15.621 32.988 1.00 45.74 320 PHE B C 1
ATOM 4548 O O . PHE B 1 320 ? 12.697 14.416 32.721 1.00 54.97 320 PHE B O 1
ATOM 4556 N N . GLU B 1 321 ? 12.202 16.118 34.112 1.00 44.01 321 GLU B N 1
ATOM 4557 C CA . GLU B 1 321 ? 11.727 15.293 35.206 1.00 49.55 321 GLU B CA 1
ATOM 4558 C C . GLU B 1 321 ? 10.230 15.069 35.071 1.00 43.69 321 GLU B C 1
ATOM 4559 O O . GLU B 1 321 ? 9.488 15.994 34.721 1.00 36.87 321 GLU B O 1
ATOM 4565 N N . VAL B 1 322 ? 9.788 13.839 35.347 1.00 37.72 322 VAL B N 1
ATOM 4566 C CA . VAL B 1 322 ? 8.367 13.505 35.357 1.00 37.32 322 VAL B CA 1
ATOM 4567 C C . VAL B 1 322 ? 8.020 13.005 36.755 1.00 42.71 322 VAL B C 1
ATOM 4568 O O . VAL B 1 322 ? 8.752 12.191 37.328 1.00 47.01 322 VAL B O 1
ATOM 4572 N N . THR B 1 323 ? 6.944 13.518 37.316 1.00 42.97 323 THR B N 1
ATOM 4573 C CA . THR B 1 323 ? 6.575 13.173 38.679 1.00 48.68 323 THR B CA 1
ATOM 4574 C C . THR B 1 323 ? 5.638 11.970 38.716 1.00 57.80 323 THR B C 1
ATOM 4575 O O . THR B 1 323 ? 4.977 11.651 37.723 1.00 58.93 323 THR B O 1
ATOM 4579 N N . PRO B 1 324 ? 5.555 11.283 39.864 1.00 63.27 324 PRO B N 1
ATOM 4580 C CA . PRO B 1 324 ? 4.524 10.242 40.029 1.00 61.59 324 PRO B CA 1
ATOM 4581 C C . PRO B 1 324 ? 3.132 10.702 39.644 1.00 55.40 324 PRO B C 1
ATOM 4582 O O . PRO B 1 324 ? 2.378 9.924 39.046 1.00 55.36 324 PRO B O 1
ATOM 4586 N N . GLU B 1 325 ? 2.763 11.940 39.989 1.00 52.70 325 GLU B N 1
ATOM 4587 C CA . GLU B 1 325 ? 1.464 12.468 39.578 1.00 61.63 325 GLU B CA 1
ATOM 4588 C C . GLU B 1 325 ? 1.288 12.403 38.066 1.00 61.08 325 GLU B C 1
ATOM 4589 O O . GLU B 1 325 ? 0.177 12.165 37.574 1.00 54.89 325 GLU B O 1
ATOM 4595 N N . GLN B 1 326 ? 2.371 12.615 37.312 1.00 58.83 326 GLN B N 1
ATOM 4596 C CA . GLN B 1 326 ? 2.295 12.672 35.857 1.00 55.19 326 GLN B CA 1
ATOM 4597 C C . GLN B 1 326 ? 2.523 11.340 35.140 1.00 56.08 326 GLN B C 1
ATOM 4598 O O . GLN B 1 326 ? 2.212 11.251 33.944 1.00 53.55 326 GLN B O 1
ATOM 4604 N N . TYR B 1 327 ? 3.109 10.325 35.788 1.00 50.54 327 TYR B N 1
ATOM 4605 C CA . TYR B 1 327 ? 3.377 9.073 35.090 1.00 47.95 327 TYR B CA 1
ATOM 4606 C C . TYR B 1 327 ? 2.536 7.901 35.584 1.00 52.83 327 TYR B C 1
ATOM 4607 O O . TYR B 1 327 ? 2.637 6.804 35.023 1.00 54.04 327 TYR B O 1
ATOM 4616 N N . ILE B 1 328 ? 1.681 8.110 36.580 1.00 51.43 328 ILE B N 1
ATOM 4617 C CA . ILE B 1 328 ? 0.709 7.118 37.017 1.00 43.98 328 ILE B CA 1
ATOM 4618 C C . ILE B 1 328 ? -0.651 7.491 36.444 1.00 50.57 328 ILE B C 1
ATOM 4619 O O . ILE B 1 328 ? -1.094 8.637 36.577 1.00 63.00 328 ILE B O 1
ATOM 4624 N N . TYR B 1 329 ? -1.313 6.534 35.802 1.00 56.81 329 TYR B N 1
ATOM 4625 C CA . TYR B 1 329 ? -2.669 6.714 35.300 1.00 58.04 329 TYR B CA 1
ATOM 4626 C C . TYR B 1 329 ? -3.657 6.119 36.300 1.00 59.37 329 TYR B C 1
ATOM 4627 O O . TYR B 1 329 ? -3.380 5.093 36.927 1.00 55.22 329 TYR B O 1
ATOM 4636 N N . LYS B 1 330 ? -4.797 6.788 36.464 1.00 72.34 330 LYS B N 1
ATOM 4637 C CA . LYS B 1 330 ? -5.793 6.470 37.485 1.00 84.30 330 LYS B CA 1
ATOM 4638 C C . LYS B 1 330 ? -7.126 6.139 36.818 1.00 88.46 330 LYS B C 1
ATOM 4639 O O . LYS B 1 330 ? -7.832 7.042 36.358 1.00 91.39 330 LYS B O 1
ATOM 4645 N N . VAL B 1 331 ? -7.487 4.855 36.785 1.00 94.73 331 VAL B N 1
ATOM 4646 C CA . VAL B 1 331 ? -8.700 4.459 36.071 1.00 106.53 331 VAL B CA 1
ATOM 4647 C C . VAL B 1 331 ? -9.966 4.803 36.853 1.00 109.75 331 VAL B C 1
ATOM 4648 O O . VAL B 1 331 ? -11.052 4.870 36.261 1.00 118.45 331 VAL B O 1
ATOM 4652 N N . GLY B 1 332 ? -9.861 5.038 38.157 1.00 102.80 332 GLY B N 1
ATOM 4653 C CA . GLY B 1 332 ? -11.013 5.399 38.963 1.00 92.30 332 GLY B CA 1
ATOM 4654 C C . GLY B 1 332 ? -10.651 6.325 40.106 1.00 84.07 332 GLY B C 1
ATOM 4655 O O . GLY B 1 332 ? -11.444 7.176 40.504 1.00 82.61 332 GLY B O 1
ATOM 4656 N N . ALA B 1 337 ? -11.397 2.071 42.130 1.00 92.67 337 ALA B N 1
ATOM 4657 C CA . ALA B 1 337 ? -10.262 2.962 41.911 1.00 90.20 337 ALA B CA 1
ATOM 4658 C C . ALA B 1 337 ? -8.991 2.155 41.640 1.00 85.11 337 ALA B C 1
ATOM 4659 O O . ALA B 1 337 ? -8.562 1.377 42.487 1.00 86.42 337 ALA B O 1
ATOM 4661 N N . THR B 1 338 ? -8.366 2.371 40.482 1.00 84.94 338 THR B N 1
ATOM 4662 C CA . THR B 1 338 ? -7.149 1.657 40.101 1.00 84.85 338 THR B CA 1
ATOM 4663 C C . THR B 1 338 ? -6.075 2.625 39.620 1.00 83.76 338 THR B C 1
ATOM 4664 O O . THR B 1 338 ? -6.306 3.402 38.688 1.00 83.29 338 THR B O 1
ATOM 4668 N N . CYS B 1 339 ? -4.913 2.588 40.262 1.00 80.28 339 CYS B N 1
ATOM 4669 C CA . CYS B 1 339 ? -3.737 3.323 39.817 1.00 73.22 339 CYS B CA 1
ATOM 4670 C C . CYS B 1 339 ? -2.844 2.395 38.998 1.00 69.89 339 CYS B C 1
ATOM 4671 O O . CYS B 1 339 ? -2.489 1.303 39.455 1.00 74.09 339 CYS B O 1
ATOM 4674 N N . ILE B 1 340 ? -2.490 2.821 37.789 1.00 64.63 340 ILE B N 1
ATOM 4675 C CA . ILE B 1 340 ? -1.711 2.003 36.865 1.00 61.19 340 ILE B CA 1
ATOM 4676 C C . ILE B 1 340 ? -0.513 2.807 36.379 1.00 59.09 340 ILE B C 1
ATOM 4677 O O . ILE B 1 340 ? -0.615 4.021 36.164 1.00 59.29 340 ILE B O 1
ATOM 4682 N N . SER B 1 341 ? 0.627 2.128 36.224 1.00 54.80 341 SER B N 1
ATOM 4683 C CA . SER B 1 341 ? 1.873 2.768 35.818 1.00 47.03 341 SER B CA 1
ATOM 4684 C C . SER B 1 341 ? 1.920 3.042 34.318 1.00 39.78 341 SER B C 1
ATOM 4685 O O . SER B 1 341 ? 1.521 2.209 33.499 1.00 34.34 341 SER B O 1
ATOM 4688 N N . GLY B 1 342 ? 2.454 4.208 33.960 1.00 38.17 342 GLY B N 1
ATOM 4689 C CA . GLY B 1 342 ? 2.590 4.582 32.566 1.00 34.78 342 GLY B CA 1
ATOM 4690 C C . GLY B 1 342 ? 3.860 4.110 31.893 1.00 43.79 342 GLY B C 1
ATOM 4691 O O . GLY B 1 342 ? 3.980 4.229 30.669 1.00 45.70 342 GLY B O 1
ATOM 4692 N N . PHE B 1 343 ? 4.799 3.534 32.649 1.00 45.92 343 PHE B N 1
ATOM 4693 C CA . PHE B 1 343 ? 6.036 3.007 32.073 1.00 43.03 343 PHE B CA 1
ATOM 4694 C C . PHE B 1 343 ? 5.801 1.566 31.644 1.00 45.43 343 PHE B C 1
ATOM 4695 O O . PHE B 1 343 ? 5.847 0.651 32.466 1.00 51.98 343 PHE B O 1
ATOM 4703 N N . THR B 1 344 ? 5.582 1.359 30.346 1.00 46.48 344 THR B N 1
ATOM 4704 C CA . THR B 1 344 ? 5.379 0.032 29.781 1.00 49.84 344 THR B CA 1
ATOM 4705 C C . THR B 1 344 ? 6.664 -0.431 29.095 1.00 53.42 344 THR B C 1
ATOM 4706 O O . THR B 1 344 ? 7.427 0.374 28.548 1.00 50.26 344 THR B O 1
ATOM 4710 N N . ALA B 1 345 ? 6.927 -1.729 29.176 1.00 52.62 345 ALA B N 1
ATOM 4711 C CA . ALA B 1 345 ? 8.131 -2.295 28.591 1.00 46.49 345 ALA B CA 1
ATOM 4712 C C . ALA B 1 345 ? 7.898 -2.565 27.116 1.00 46.89 345 ALA B C 1
ATOM 4713 O O . ALA B 1 345 ? 6.831 -3.037 26.721 1.00 54.16 345 ALA B O 1
ATOM 4715 N N . LEU B 1 346 ? 8.885 -2.232 26.296 1.00 45.24 346 LEU B N 1
ATOM 4716 C CA . LEU B 1 346 ? 8.810 -2.553 24.875 1.00 43.27 346 LEU B CA 1
ATOM 4717 C C . LEU B 1 346 ? 10.210 -2.483 24.297 1.00 45.71 346 LEU B C 1
ATOM 4718 O O . LEU B 1 346 ? 10.848 -1.425 24.348 1.00 52.48 346 LEU B O 1
ATOM 4723 N N . ASP B 1 347 ? 10.668 -3.585 23.712 1.00 41.90 347 ASP B N 1
ATOM 4724 C CA . ASP B 1 347 ? 12.040 -3.716 23.236 1.00 44.17 347 ASP B CA 1
ATOM 4725 C C . ASP B 1 347 ? 12.028 -3.596 21.721 1.00 54.15 347 ASP B C 1
ATOM 4726 O O . ASP B 1 347 ? 11.655 -4.539 21.015 1.00 64.46 347 ASP B O 1
ATOM 4731 N N . ILE B 1 348 ? 12.462 -2.439 21.231 1.00 61.32 348 ILE B N 1
ATOM 4732 C CA . ILE B 1 348 ? 12.626 -2.169 19.811 1.00 64.80 348 ILE B CA 1
ATOM 4733 C C . ILE B 1 348 ? 14.086 -1.823 19.581 1.00 68.68 348 ILE B C 1
ATOM 4734 O O . ILE B 1 348 ? 14.658 -0.999 20.306 1.00 71.22 348 ILE B O 1
ATOM 4739 N N . MET B 1 349 ? 14.678 -2.426 18.569 1.00 67.94 349 MET B N 1
ATOM 4740 C CA . MET B 1 349 ? 16.037 -2.079 18.206 1.00 64.38 349 MET B CA 1
ATOM 4741 C C . MET B 1 349 ? 16.028 -0.952 17.178 1.00 56.23 349 MET B C 1
ATOM 4742 O O . MET B 1 349 ? 15.016 -0.667 16.538 1.00 58.71 349 MET B O 1
ATOM 4747 N N . SER B 1 350 ? 17.172 -0.300 17.038 1.00 48.55 350 SER B N 1
ATOM 4748 C CA . SER B 1 350 ? 17.423 0.631 15.951 1.00 50.23 350 SER B CA 1
ATOM 4749 C C . SER B 1 350 ? 18.920 0.648 15.722 1.00 52.39 350 SER B C 1
ATOM 4750 O O . SER B 1 350 ? 19.680 0.177 16.575 1.00 55.43 350 SER B O 1
ATOM 4753 N N . PRO B 1 351 ? 19.382 1.162 14.579 1.00 59.04 351 PRO B N 1
ATOM 4754 C CA . PRO B 1 351 ? 20.831 1.349 14.406 1.00 60.99 351 PRO B CA 1
ATOM 4755 C C . PRO B 1 351 ? 21.420 2.350 15.386 1.00 55.31 351 PRO B C 1
ATOM 4756 O O . PRO B 1 351 ? 22.648 2.480 15.445 1.00 60.20 351 PRO B O 1
ATOM 4760 N N . GLN B 1 352 ? 20.586 3.080 16.127 1.00 49.11 352 GLN B N 1
ATOM 4761 C CA . GLN B 1 352 ? 21.033 4.047 17.121 1.00 59.11 352 GLN B CA 1
ATOM 4762 C C . GLN B 1 352 ? 20.914 3.523 18.546 1.00 58.67 352 GLN B C 1
ATOM 4763 O O . GLN B 1 352 ? 21.280 4.233 19.493 1.00 55.97 352 GLN B O 1
ATOM 4769 N N . GLY B 1 353 ? 20.436 2.297 18.718 1.00 53.57 353 GLY B N 1
ATOM 4770 C CA . GLY B 1 353 ? 20.255 1.729 20.029 1.00 58.81 353 GLY B CA 1
ATOM 4771 C C . GLY B 1 353 ? 18.789 1.503 20.329 1.00 57.68 353 GLY B C 1
ATOM 4772 O O . GLY B 1 353 ? 17.909 1.907 19.564 1.00 50.19 353 GLY B O 1
ATOM 4773 N N . PRO B 1 354 ? 18.504 0.819 21.439 1.00 61.30 354 PRO B N 1
ATOM 4774 C CA . PRO B 1 354 ? 17.108 0.553 21.814 1.00 55.39 354 PRO B CA 1
ATOM 4775 C C . PRO B 1 354 ? 16.279 1.832 21.895 1.00 51.87 354 PRO B C 1
ATOM 4776 O O . PRO B 1 354 ? 16.798 2.919 22.152 1.00 59.89 354 PRO B O 1
ATOM 4780 N N . ILE B 1 355 ? 14.978 1.690 21.654 1.00 42.17 355 ILE B N 1
ATOM 4781 C CA . ILE B 1 355 ? 14.094 2.808 21.352 1.00 43.68 355 ILE B CA 1
ATOM 4782 C C . ILE B 1 355 ? 13.183 3.074 22.542 1.00 37.54 355 ILE B C 1
ATOM 4783 O O . ILE B 1 355 ? 12.547 2.153 23.065 1.00 38.47 355 ILE B O 1
ATOM 4788 N N . TRP B 1 356 ? 13.107 4.337 22.953 1.00 42.64 356 TRP B N 1
ATOM 4789 C CA . TRP B 1 356 ? 12.079 4.814 23.871 1.00 44.92 356 TRP B CA 1
ATOM 4790 C C . TRP B 1 356 ? 10.995 5.552 23.090 1.00 40.37 356 TRP B C 1
ATOM 4791 O O . TRP B 1 356 ? 11.287 6.325 22.168 1.00 37.80 356 TRP B O 1
ATOM 4802 N N . ILE B 1 357 ? 9.745 5.340 23.478 1.00 33.92 357 ILE B N 1
ATOM 4803 C CA . ILE B 1 357 ? 8.627 6.142 22.989 1.00 30.07 357 ILE B CA 1
ATOM 4804 C C . ILE B 1 357 ? 8.229 7.077 24.119 1.00 31.96 357 ILE B C 1
ATOM 4805 O O . ILE B 1 357 ? 7.842 6.618 25.198 1.00 33.75 357 ILE B O 1
ATOM 4810 N N . LEU B 1 358 ? 8.319 8.385 23.887 1.00 30.59 358 LEU B N 1
ATOM 4811 C CA . LEU B 1 358 ? 7.828 9.378 24.836 1.00 24.85 358 LEU B CA 1
ATOM 4812 C C . LEU B 1 358 ? 6.494 9.850 24.296 1.00 24.02 358 LEU B C 1
ATOM 4813 O O . LEU B 1 358 ? 6.438 10.481 23.242 1.00 25.22 358 LEU B O 1
ATOM 4818 N N . GLY B 1 359 ? 5.425 9.489 24.975 1.00 27.65 359 GLY B N 1
ATOM 4819 C CA . GLY B 1 359 ? 4.083 9.757 24.520 1.00 32.38 359 GLY B CA 1
ATOM 4820 C C . GLY B 1 359 ? 3.467 10.986 25.153 1.00 27.00 359 GLY B C 1
ATOM 4821 O O . GLY B 1 359 ? 4.160 11.947 25.500 1.00 27.91 359 GLY B O 1
ATOM 4822 N N . ASP B 1 360 ? 2.144 10.927 25.349 1.00 28.46 360 ASP B N 1
ATOM 4823 C CA . ASP B 1 360 ? 1.387 12.102 25.778 1.00 32.97 360 ASP B CA 1
ATOM 4824 C C . ASP B 1 360 ? 1.687 12.492 27.221 1.00 35.19 360 ASP B C 1
ATOM 4825 O O . ASP B 1 360 ? 1.694 13.689 27.549 1.00 29.29 360 ASP B O 1
ATOM 4830 N N . MET B 1 361 ? 1.967 11.506 28.083 1.00 31.72 361 MET B N 1
ATOM 4831 C CA . MET B 1 361 ? 2.357 11.806 29.456 1.00 33.03 361 MET B CA 1
ATOM 4832 C C . MET B 1 361 ? 3.612 12.667 29.510 1.00 36.47 361 MET B C 1
ATOM 4833 O O . MET B 1 361 ? 3.834 13.363 30.498 1.00 27.20 361 MET B O 1
ATOM 4838 N N . PHE B 1 362 ? 4.479 12.579 28.501 1.00 31.70 362 PHE B N 1
ATOM 4839 C CA . PHE B 1 362 ? 5.619 13.478 28.448 1.00 31.31 362 PHE B CA 1
ATOM 4840 C C . PHE B 1 362 ? 5.303 14.763 27.668 1.00 33.31 362 PHE B C 1
ATOM 4841 O O . PHE B 1 362 ? 5.620 15.865 28.130 1.00 31.57 362 PHE B O 1
ATOM 4849 N N . MET B 1 363 ? 4.638 14.644 26.519 1.00 29.33 363 MET B N 1
ATOM 4850 C CA . MET B 1 363 ? 4.354 15.800 25.682 1.00 32.93 363 MET B CA 1
ATOM 4851 C C . MET B 1 363 ? 3.305 16.737 26.294 1.00 35.14 363 MET B C 1
ATOM 4852 O O . MET B 1 363 ? 3.189 17.885 25.850 1.00 28.90 363 MET B O 1
ATOM 4857 N N . GLY B 1 364 ? 2.552 16.277 27.293 1.00 24.77 364 GLY B N 1
ATOM 4858 C CA . GLY B 1 364 ? 1.684 17.115 28.075 1.00 25.84 364 GLY B CA 1
ATOM 4859 C C . GLY B 1 364 ? 2.469 18.119 28.912 1.00 40.84 364 GLY B C 1
ATOM 4860 O O . GLY B 1 364 ? 2.395 19.331 28.682 1.00 41.43 364 GLY B O 1
ATOM 4861 N N . PRO B 1 365 ? 3.271 17.641 29.873 1.00 37.32 365 PRO B N 1
ATOM 4862 C CA . PRO B 1 365 ? 4.080 18.578 30.669 1.00 37.05 365 PRO B CA 1
ATOM 4863 C C . PRO B 1 365 ? 5.135 19.330 29.865 1.00 30.67 365 PRO B C 1
ATOM 4864 O O . PRO B 1 365 ? 5.631 20.356 30.340 1.00 32.44 365 PRO B O 1
ATOM 4868 N N . TYR B 1 366 ? 5.505 18.860 28.678 1.00 29.67 366 TYR B N 1
ATOM 4869 C CA . TYR B 1 366 ? 6.567 19.487 27.904 1.00 33.60 366 TYR B CA 1
ATOM 4870 C C . TYR B 1 366 ? 6.046 19.815 26.517 1.00 35.79 366 TYR B C 1
ATOM 4871 O O . TYR B 1 366 ? 5.848 18.922 25.691 1.00 28.64 366 TYR B O 1
ATOM 4880 N N . HIS B 1 367 ? 5.814 21.104 26.290 1.00 38.52 367 HIS B N 1
ATOM 4881 C CA . HIS B 1 367 ? 5.420 21.609 24.989 1.00 34.01 367 HIS B CA 1
ATOM 4882 C C . HIS B 1 367 ? 6.476 21.192 23.958 1.00 33.71 367 HIS B C 1
ATOM 4883 O O . HIS B 1 367 ? 7.685 21.272 24.221 1.00 25.36 367 HIS B O 1
ATOM 4890 N N . THR B 1 368 ? 6.025 20.691 22.805 1.00 23.96 368 THR B N 1
ATOM 4891 C CA . THR B 1 368 ? 6.914 20.064 21.828 1.00 28.46 368 THR B CA 1
ATOM 4892 C C . THR B 1 368 ? 6.802 20.709 20.455 1.00 24.85 368 THR B C 1
ATOM 4893 O O . THR B 1 368 ? 5.706 20.770 19.887 1.00 26.20 368 THR B O 1
ATOM 4897 N N . VAL B 1 369 ? 7.946 21.112 19.897 1.00 27.28 369 VAL B N 1
ATOM 4898 C CA . VAL B 1 369 ? 8.047 21.632 18.535 1.00 27.66 369 VAL B CA 1
ATOM 4899 C C . VAL B 1 369 ? 8.709 20.581 17.643 1.00 32.16 369 VAL B C 1
ATOM 4900 O O . VAL B 1 369 ? 9.780 20.050 17.977 1.00 28.84 369 VAL B O 1
ATOM 4904 N N . PHE B 1 370 ? 8.102 20.318 16.494 1.00 24.08 370 PHE B N 1
ATOM 4905 C CA . PHE B 1 370 ? 8.663 19.420 15.491 1.00 33.14 370 PHE B CA 1
ATOM 4906 C C . PHE B 1 370 ? 9.152 20.318 14.368 1.00 35.41 370 PHE B C 1
ATOM 4907 O O . PHE B 1 370 ? 8.358 20.853 13.589 1.00 33.57 370 PHE B O 1
ATOM 4915 N N . ASP B 1 371 ? 10.461 20.492 14.305 1.00 35.52 371 ASP B N 1
ATOM 4916 C CA . ASP B 1 371 ? 11.087 21.446 13.398 1.00 32.13 371 ASP B CA 1
ATOM 4917 C C . ASP B 1 371 ? 11.566 20.659 12.179 1.00 33.34 371 ASP B C 1
ATOM 4918 O O . ASP B 1 371 ? 12.683 20.147 12.134 1.00 29.79 371 ASP B O 1
ATOM 4923 N N . TYR B 1 372 ? 10.712 20.617 11.162 1.00 33.09 372 TYR B N 1
ATOM 4924 C CA . TYR B 1 372 ? 11.011 19.891 9.940 1.00 29.35 372 TYR B CA 1
ATOM 4925 C C . TYR B 1 372 ? 12.078 20.597 9.117 1.00 35.95 372 TYR B C 1
ATOM 4926 O O . TYR B 1 372 ? 12.896 19.944 8.466 1.00 36.76 372 TYR B O 1
ATOM 4935 N N . GLY B 1 373 ? 12.070 21.934 9.115 1.00 41.03 373 GLY B N 1
ATOM 4936 C CA . GLY B 1 373 ? 13.041 22.675 8.334 1.00 33.67 373 GLY B CA 1
ATOM 4937 C C . GLY B 1 373 ? 14.464 22.537 8.831 1.00 35.18 373 GLY B C 1
ATOM 4938 O O . GLY B 1 373 ? 15.411 22.617 8.042 1.00 37.35 373 GLY B O 1
ATOM 4939 N N . LYS B 1 374 ? 14.646 22.356 10.131 1.00 34.37 374 LYS B N 1
ATOM 4940 C CA . LYS B 1 374 ? 15.977 22.135 10.674 1.00 36.81 374 LYS B CA 1
ATOM 4941 C C . LYS B 1 374 ? 16.214 20.710 11.154 1.00 37.09 374 LYS B C 1
ATOM 4942 O O . LYS B 1 374 ? 17.281 20.439 11.713 1.00 44.35 374 LYS B O 1
ATOM 4948 N N . LEU B 1 375 ? 15.255 19.803 10.960 1.00 35.61 375 LEU B N 1
ATOM 4949 C CA . LEU B 1 375 ? 15.340 18.406 11.409 1.00 40.12 375 LEU B CA 1
ATOM 4950 C C . LEU B 1 375 ? 15.747 18.320 12.881 1.00 42.20 375 LEU B C 1
ATOM 4951 O O . LEU B 1 375 ? 16.818 17.820 13.240 1.00 45.62 375 LEU B O 1
ATOM 4956 N N . ARG B 1 376 ? 14.844 18.822 13.723 1.00 37.26 376 ARG B N 1
ATOM 4957 C CA . ARG B 1 376 ? 15.077 18.867 15.158 1.00 35.58 376 ARG B CA 1
ATOM 4958 C C . ARG B 1 376 ? 13.745 18.861 15.883 1.00 31.57 376 ARG B C 1
ATOM 4959 O O . ARG B 1 376 ? 12.690 19.106 15.294 1.00 28.09 376 ARG B O 1
ATOM 4967 N N . VAL B 1 377 ? 13.810 18.523 17.167 1.00 29.62 377 VAL B N 1
ATOM 4968 C CA . VAL B 1 377 ? 12.651 18.440 18.042 1.00 27.34 377 VAL B CA 1
ATOM 4969 C C . VAL B 1 377 ? 13.019 19.212 19.290 1.00 37.18 377 VAL B C 1
ATOM 4970 O O . VAL B 1 377 ? 14.158 19.105 19.769 1.00 29.06 377 VAL B O 1
ATOM 4974 N N . GLY B 1 378 ? 12.091 20.029 19.782 1.00 37.35 378 GLY B N 1
ATOM 4975 C CA . GLY B 1 378 ? 12.363 20.890 20.922 1.00 27.64 378 GLY B CA 1
ATOM 4976 C C . GLY B 1 378 ? 11.300 20.756 21.987 1.00 26.72 378 GLY B C 1
ATOM 4977 O O . GLY B 1 378 ? 10.114 20.697 21.685 1.00 30.05 378 GLY B O 1
ATOM 4978 N N . PHE B 1 379 ? 11.733 20.756 23.241 1.00 27.46 379 PHE B N 1
ATOM 4979 C CA . PHE B 1 379 ? 10.821 20.617 24.369 1.00 27.00 379 PHE B CA 1
ATOM 4980 C C . PHE B 1 379 ? 10.946 21.788 25.336 1.00 29.17 379 PHE B C 1
ATOM 4981 O O . PHE B 1 379 ? 12.048 22.314 25.587 1.00 29.66 379 PHE B O 1
ATOM 4989 N N . ALA B 1 380 ? 9.802 22.218 25.858 1.00 27.93 380 ALA B N 1
ATOM 4990 C CA . ALA B 1 380 ? 9.786 23.335 26.797 1.00 31.73 380 ALA B CA 1
ATOM 4991 C C . ALA B 1 380 ? 8.791 23.065 27.907 1.00 29.35 380 ALA B C 1
ATOM 4992 O O . ALA B 1 380 ? 7.867 22.262 27.766 1.00 28.23 380 ALA B O 1
ATOM 4994 N N . GLU B 1 381 ? 8.984 23.751 29.017 1.00 30.93 381 GLU B N 1
ATOM 4995 C CA . GLU B 1 381 ? 7.987 23.713 30.077 1.00 41.11 381 GLU B CA 1
ATOM 4996 C C . GLU B 1 381 ? 6.641 24.289 29.611 1.00 37.23 381 GLU B C 1
ATOM 4997 O O . GLU B 1 381 ? 6.568 25.428 29.138 1.00 31.78 381 GLU B O 1
ATOM 5003 N N . ALA B 1 382 ? 5.586 23.471 29.708 1.00 30.35 382 ALA B N 1
ATOM 5004 C CA . ALA B 1 382 ? 4.250 23.827 29.239 1.00 31.83 382 ALA B CA 1
ATOM 5005 C C . ALA B 1 382 ? 3.443 24.573 30.308 1.00 32.15 382 ALA B C 1
ATOM 5006 O O . ALA B 1 382 ? 3.573 24.330 31.512 1.00 33.21 382 ALA B O 1
ATOM 5008 N N . VAL B 1 383 ? 2.594 25.489 29.838 1.00 44.62 383 VAL B N 1
ATOM 5009 C CA . VAL B 1 383 ? 1.680 26.223 30.707 1.00 49.03 383 VAL B CA 1
ATOM 5010 C C . VAL B 1 383 ? 0.288 26.229 30.070 1.00 61.58 383 VAL B C 1
ATOM 5011 O O . VAL B 1 383 ? -0.728 26.189 30.765 1.00 74.52 383 VAL B O 1
#

Organism: Cynara cardunculus (NCBI:txid4265)

Radius of gyration: 28.62 Å; Cα contacts (8 Å, |Δi|>4): 1804; chains: 2; bounding box: 54×79×58 Å

Secondary structure (DSSP, 8-state):
------EEEEEEETTTEEEEEEEETTTTEEEEEEEETT---EEEEBTT--S-HHHHHS--B-GGG-TT-EEEEEEEEEEETTEEEEEEEEEEEEEETTEEEEEEEEEEEEEE-HHHHSS-S--EEEE-S-GGGSTT-PPPHHHHHHHHT--SSSEEEEEE---TTSS--EEEEESS--GGGEEEEEEEEE-SSBTBBEEEE-PPEETTEE-STTTTTEEEEE-TT--SEEE-HHHHHHHHHHHT-----EE-S-GGGSPPEEEE-SSSEEEE-HHHHEEE-SSSSS--EEESEEE-----TTSSEEEE-HHHHTTEEEEEETTTTEEEEEEE-/------EEEEEEETTTEEEEEEEETTTTEEEEEEEETT---EEEEBTT--S-HHHHHS--B-GGG-TT-EEEEEEEEEEETTEEEEEEEEEEEEEETTEEEEEEEEEEEEEE-HHHHSS-S--EEEE-S-GGGSTT-PPPHHHHHHHTT--SSSEEEEEE---TTSS--EEEEESS--GGGEEEEEEEEEEEEETBEEEEE-PEEETTEE-STTTTTEEEEE-TT--SEEE-HHHHHHHHHHHT----EE-S-GGGSPPEEEE-SSSEEEE-HHHHEEE----EEESEEE-----TTSSEEEE-HHHHTTEEEEEETTTTEEEEEEE-

Foldseek 3Di:
DFDAFQKFFWAQDQLFFIWGWKFWAVVTDIFTAGEKLAAFAWEFAAPLADPELLSVVGDHDYQVPHPFKDDDFQKFWADDPPRTWIFGKIWTWMAGSSDTQHTFIHGHTRYDDCVVRVPDPGGIYQHDAFQVRHRVSGHGSLNSCVVVVRAQAQKKWWAAANPNPDDGRIMIGRRDDDPQWFDDDWQKFFQDDGRFLKGKWAFKDFAHDTLPPRNVIAMEGEIQGGSFKEFAPSSLVVLLVQAVWDVFTWDDPCQQVGGWMWIQDNNDTDTQGSVLQWRWCADDVPIIITGRYHYDFDADPRGTYMYDYSSRCNQWIWMCRPVRRMIITGGTD/DLAFFQKFFWAQDQLWFIWTWKFWAVVTDIFTAGEKLAAFAWEFAAPLADPELLSVPGDHDYQVVHPQKDQDFQKFWADDPPRTWIFGKIFTWMAGRNNTQHGFIHTHTRYDDCVVRVPDPGGIYQHPAFQVRHRVSGHGRLNSCVVVVHAQASKKWWAAANPNVDDRGIMIGRHDDDPQWFDDDWQKFFQDDGRFLKGKWAFKDFAHDTLPPCNVIAMEGAIARGSFKEWAPSSLCVLCPQQHWPCTWDDPCQQVGTWMWIQDNNDTRIAGSVLQWRCPDPTIHGRYHYDFDADPRGTYMYDYSSRCNQWIWMCRPVRRMIITGGTD

InterPro domains:
  IPR001461 Aspartic peptidase A1 [PR00792] (91-111)
  IPR001461 Aspartic peptidase A1 [PR00792] (237-250)
  IPR001461 Aspartic peptidase A1 [PR00792] (287-298)
  IPR001461 Aspartic peptidase A1 [PR00792] (479-494)
  IPR001461 Aspartic peptidase A1 [PTHR47966] (66-504)
  IPR001969 Aspartic peptidase, active site [PS00141] (100-111)
  IPR001969 Aspartic peptidase, active site [PS00141] (287-298)
  IPR007856 Saposin-like type B, region 1 [PF05184] (379-415)
  IPR008138 Saposin B type, region 2 [PF03489] (318-351)
  IPR008139 Saposin B type domain [PS50015] (315-355)
  IPR008139 Saposin B type domain [PS50015] (376-417)
  IPR011001 Saposin-like [SSF47862] (316-415)
  IPR021109 Aspartic peptidase domain superfamily [G3DSA:2.40.70.10] (31-243)
  IPR021109 Aspartic peptidase domain superfamily [G3DSA:2.40.70.10] (244-505)
  IPR021109 Aspartic peptidase domain superfamily [SSF50630] (10-505)
  IPR033121 Peptidase family A1 domain [PF00026] (84-505)
  IPR033121 Peptidase family A1 domain [PS51767] (85-503)
  IPR033869 Phytepsin [cd06098] (75-504)

B-factor: mean 48.85, std 20.58, range [9.29, 144.27]

CATH classification: 2.40.70.10 (+1 more: 2.40.70.10)

Sequence (661 aa):
RDSGSGIVALTNDRDTAYYGEEIGIGTPPQNFAVIFDTGSSDLWVPSTKCDTSLACVIHPRYDSGDSSTYKGNGTTASIQYGTGAIVGFYSQDSVEVGDLVVEHQDFIETTEEDDTVFLKSEFDGILGLGFQEISAGKAVPVWYNMVNQGLVEEAVFSFWLNRNVDEEEGGELVFGGVDPNHFRGNHTYVPVTRKGYWQFEMGDVLIGDKSSGFCAGGCAAIADSGTSFFAGPTAIITQINQAIGAKESIVDCNGISSMPNIAFTIGSKLFEVTPEQYIYKVGEGEAATCISGFTALDIMSPQGPIWILGDMFMGPYHTVFDYGKLRVGFAEAVRDSGSGIVALTNDRDTAYYGEIGIGTPPQNFAVIFDTGSSDLWVPSTKCDTSLACVIHPRYDSGDSSTYKGNGTTASIQYGTGAIVGFYSQDSVEVGDLVVEHQDFIETTEEDDTVFLKSEFDGILGLGFQEISAGKAVPVWYNMVNQGLVEEAVFSFWLNRNVDEEEGGELVFGGVDPNHFRGNHTYVPVTRKGYWQFEMGDVLIGDKSSGFCAGGCAAIADSGTSFFAGPTAIITQINQAIGAKSIVDCNGISSMPNIAFTIGSKLFEVTPEQYIYKVGATCISGFTALDIMSPQGPIWILGDMFMGPYHTVFDYGKLRVGFAEAV